Protein 8HJC (pdb70)

Sequence (33 aa):
CLESGTSCIPGAQHNCCSGVCVPIVTIFYGVCYCLESGTSCIPGAQHNCCSGVCVPIVTIFYGVCYCLESGTSCIPGAQHNCCSGVCVPIVTIFYGVCYCLESGTSCIPGAQHNCCSGVCVPIVTIFYGVCYCLESGTSCIPGAQHNCCSGVCVPIVTIFYGVCYCLESGTSCIPGAQHNCCSGVCVPIVTIFYGVCYCLESGTSCIPGAQHNCCSGVCVPIVTIFYGVCYCLESGTSCIPGAQHNCCSGVCVPIVTIFYGVCYCLESGTSCIPGAQHNCCSGVCVPIVTIFYGVCYCLESGTSCIPGAQHNCCSGVCVPIVTIFYGVCYCLESGTSCIPGAQHNCCSGVCVPIVTIFYGVCYCLESGTSCIPGAQHNCCSGVCVPIVTIFYGVCYCLESGTSCIPGAQHNCCSGVCVPIVTIFYGVCYCLESGTSCIPGAQHNCCSGVCVPIVTIFYGVCYCLESGTSCIPGAQHNCCSGVCVPIVTIFYGVCYCLESGTSCIPGAQHNCCSGVCVPIVTIFYGVCYCLESGTSCIPGAQHNCCSGVCVPIVTIFYGVCYCLESGTSCIPGAQHNCCSGVCVPIVTIFYGVCYCLESGTSCIPGAQHNCCSGVCVPIVTIFYGVCYCLESGTSCIPGAQHNCCSGVCVPIVTIFYGVCY

Nearest PDB structures (foldseek):
  8hjc-assembly1_A  TM=1.013E+00  e=1.400E-05  Achyranthes bidentata
  8hjd-assembly1_A  TM=9.998E-01  e=2.972E-05  Achyranthes bidentata
  4aor-assembly3_F  TM=7.503E-01  e=2.846E-01  Spinacia oleracea
  1ie6-assembly1_A  TM=6.616E-01  e=3.831E+00  unclassified
  1ryv-assembly1_A  TM=4.446E-01  e=3.341E+00  unclassified

Solvent-accessible surface area: 2283 Å² total; per-residue (Å²): 109,43,99,86,54,44,42,5,74,22,83,53,167,71,84,8,75,63,31,74,18,49,66,107,104,66,120,143,104,0,43,2,174

Structure (mmCIF, N/CA/C/O backbone):
data_8HJC
#
_entry.id   8HJC
#
loop_
_atom_site.group_PDB
_atom_site.id
_atom_site.type_symbol
_atom_site.label_atom_id
_atom_site.label_alt_id
_atom_site.label_comp_id
_atom_site.label_asym_id
_atom_site.label_entity_id
_atom_site.label_seq_id
_atom_site.pdbx_PDB_ins_code
_atom_site.Cartn_x
_atom_site.Cartn_y
_atom_site.Cartn_z
_atom_site.occupancy
_atom_site.B_iso_or_equiv
_atom_site.auth_seq_id
_atom_site.auth_comp_id
_atom_site.auth_asym_id
_atom_site.auth_atom_id
_atom_site.pdbx_PDB_model_num
ATOM 1 N N . CYS A 1 1 ? -11.395 -7.005 2.644 1.00 0.00 1 CYS A N 1
ATOM 2 C CA . CYS A 1 1 ? -10.532 -5.918 2.210 1.00 0.00 1 CYS A CA 1
ATOM 3 C C . CYS A 1 1 ? -9.410 -5.748 3.200 1.00 0.00 1 CYS A C 1
ATOM 4 O O . CYS A 1 1 ? -9.559 -6.105 4.374 1.00 0.00 1 CYS A O 1
ATOM 13 N N . LEU A 1 2 ? -8.290 -5.235 2.7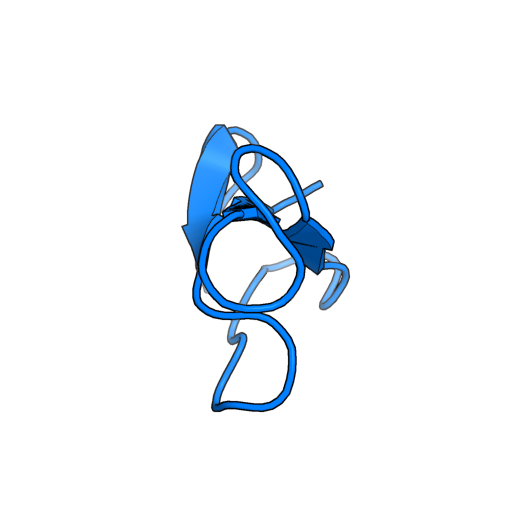44 1.00 0.00 2 LEU A N 1
ATOM 14 C CA . LEU A 1 2 ? -7.173 -4.977 3.621 1.00 0.00 2 LEU A CA 1
ATOM 15 C C . LEU A 1 2 ? -7.437 -3.694 4.378 1.00 0.00 2 LEU A C 1
ATOM 16 O O . LEU A 1 2 ? -7.740 -2.659 3.778 1.00 0.00 2 LEU A O 1
ATOM 32 N N . GLU A 1 3 ? -7.352 -3.769 5.661 1.00 0.00 3 GLU A N 1
ATOM 33 C CA . GLU A 1 3 ? -7.629 -2.652 6.522 1.00 0.00 3 GLU A CA 1
ATOM 34 C C . GLU A 1 3 ? -6.428 -1.732 6.688 1.00 0.00 3 GLU A C 1
ATOM 35 O O . GLU A 1 3 ? -5.324 -2.039 6.223 1.00 0.00 3 GLU A O 1
ATOM 47 N N . SER A 1 4 ? -6.668 -0.597 7.298 1.00 0.00 4 SER A N 1
ATOM 48 C CA . SER A 1 4 ? -5.666 0.403 7.560 1.00 0.00 4 SER A CA 1
ATOM 49 C C . SER A 1 4 ? -4.432 -0.182 8.264 1.00 0.00 4 SER A C 1
ATOM 50 O O . SER A 1 4 ? -4.535 -0.790 9.344 1.00 0.00 4 SER A O 1
ATOM 58 N N . GLY A 1 5 ? -3.289 -0.044 7.633 1.00 0.00 5 GLY A N 1
ATOM 59 C CA . GLY A 1 5 ? -2.070 -0.553 8.202 1.00 0.00 5 GLY A CA 1
ATOM 60 C C . GLY A 1 5 ? -1.688 -1.902 7.639 1.00 0.00 5 GLY A C 1
ATOM 61 O O . GLY A 1 5 ? -0.575 -2.366 7.849 1.00 0.00 5 GLY A O 1
ATOM 65 N N . THR A 1 6 ? -2.602 -2.540 6.935 1.00 0.00 6 THR A N 1
ATOM 66 C CA . THR A 1 6 ? -2.307 -3.805 6.316 1.00 0.00 6 THR A CA 1
ATOM 67 C C . THR A 1 6 ? -1.553 -3.521 5.042 1.00 0.00 6 THR A C 1
ATOM 68 O O . THR A 1 6 ? -1.783 -2.506 4.398 1.00 0.00 6 THR A O 1
ATOM 79 N N . SER A 1 7 ? -0.687 -4.384 4.700 1.00 0.00 7 SER A N 1
ATOM 80 C CA . SER A 1 7 ? 0.228 -4.156 3.640 1.00 0.00 7 SER A CA 1
ATOM 81 C C . SER A 1 7 ? -0.381 -4.489 2.288 1.00 0.00 7 SER A C 1
ATOM 82 O O . SER A 1 7 ? -1.115 -5.470 2.134 1.00 0.00 7 SER A O 1
ATOM 90 N N . CYS A 1 8 ? -0.072 -3.668 1.331 1.00 0.00 8 CYS A N 1
ATOM 91 C CA . CYS A 1 8 ? -0.522 -3.815 -0.014 1.00 0.00 8 CYS A CA 1
ATOM 92 C C . CYS A 1 8 ? 0.629 -3.576 -0.949 1.00 0.00 8 CYS A C 1
ATOM 93 O O . CYS A 1 8 ? 1.716 -3.133 -0.531 1.00 0.00 8 CYS A O 1
ATOM 100 N N . ILE A 1 9 ? 0.416 -3.875 -2.183 1.00 0.00 9 ILE A N 1
ATOM 101 C CA . ILE A 1 9 ? 1.401 -3.641 -3.192 1.00 0.00 9 ILE A CA 1
ATOM 102 C C . ILE A 1 9 ? 0.840 -2.583 -4.130 1.00 0.00 9 ILE A C 1
ATOM 103 O O . ILE A 1 9 ? -0.175 -2.827 -4.811 1.00 0.00 9 ILE A O 1
ATOM 119 N N . PRO A 1 10 ? 1.411 -1.373 -4.119 1.00 0.00 10 PRO A N 1
ATOM 120 C CA . PRO A 1 10 ? 0.972 -0.295 -4.990 1.00 0.00 10 PRO A CA 1
ATOM 121 C C . PRO A 1 10 ? 1.169 -0.682 -6.454 1.00 0.00 10 PRO A C 1
ATOM 122 O O . PRO A 1 10 ? 2.208 -1.232 -6.822 1.00 0.00 10 PRO A O 1
ATOM 133 N N . GLY A 1 11 ? 0.158 -0.457 -7.259 1.00 0.00 11 GLY A N 1
ATOM 134 C CA . GLY A 1 11 ? 0.232 -0.815 -8.664 1.00 0.00 11 GLY A CA 1
ATOM 135 C C . GLY A 1 11 ? -0.291 -2.220 -8.941 1.00 0.00 11 GLY A C 1
ATOM 136 O O . GLY A 1 11 ? -0.577 -2.572 -10.084 1.00 0.00 11 GLY A O 1
ATOM 140 N N . ALA A 1 12 ? -0.387 -3.025 -7.911 1.00 0.00 12 ALA A N 1
ATOM 141 C CA . ALA A 1 12 ? -0.903 -4.376 -8.030 1.00 0.00 12 ALA A CA 1
ATOM 142 C C . ALA A 1 12 ? -2.318 -4.396 -7.477 1.00 0.00 12 ALA A C 1
ATOM 143 O O . ALA A 1 12 ? -2.987 -3.362 -7.462 1.00 0.00 12 ALA A O 1
ATOM 150 N N . GLN A 1 13 ? -2.788 -5.536 -7.025 1.00 0.00 13 GLN A N 1
ATOM 151 C CA . GLN A 1 13 ? -4.110 -5.625 -6.493 1.00 0.00 13 GLN A CA 1
ATOM 152 C C . GLN A 1 13 ? -4.135 -5.150 -5.056 1.00 0.00 13 GLN A C 1
ATOM 153 O O . GLN A 1 13 ? -3.841 -5.895 -4.122 1.00 0.00 13 GLN A O 1
ATOM 167 N N . HIS A 1 14 ? -4.425 -3.896 -4.893 1.00 0.00 14 HIS A N 1
ATOM 168 C CA . HIS A 1 14 ? -4.493 -3.293 -3.589 1.00 0.00 14 HIS A CA 1
ATOM 169 C C . HIS A 1 14 ? -5.923 -3.229 -3.107 1.00 0.00 14 HIS A C 1
ATOM 170 O O . HIS A 1 14 ? -6.596 -2.209 -3.207 1.00 0.00 14 HIS A O 1
ATOM 185 N N . ASN A 1 15 ? -6.356 -4.358 -2.579 1.00 0.00 15 ASN A N 1
ATOM 186 C CA . ASN A 1 15 ? -7.740 -4.633 -2.136 1.00 0.00 15 ASN A CA 1
ATOM 187 C C . ASN A 1 15 ? -8.135 -3.915 -0.828 1.00 0.00 15 ASN A C 1
ATOM 188 O O . ASN A 1 15 ? -9.083 -4.321 -0.147 1.00 0.00 15 ASN A O 1
ATOM 199 N N . CYS A 1 16 ? -7.378 -2.889 -0.471 1.00 0.00 16 CYS A N 1
ATOM 200 C CA . CYS A 1 16 ? -7.582 -2.097 0.741 1.00 0.00 16 CYS A CA 1
ATOM 201 C C . CYS A 1 16 ? -9.044 -1.631 0.855 1.00 0.00 16 CYS A C 1
ATOM 202 O O . CYS A 1 16 ? -9.704 -1.388 -0.156 1.00 0.00 16 CYS A O 1
ATOM 209 N N . CYS A 1 17 ? -9.532 -1.522 2.065 1.00 0.00 17 CYS A N 1
ATOM 210 C CA . CYS A 1 17 ? -10.903 -1.097 2.321 1.00 0.00 17 CYS A CA 1
ATOM 211 C C . CYS A 1 17 ? -11.178 0.304 1.756 1.00 0.00 17 CYS A C 1
ATOM 212 O O . CYS A 1 17 ? -12.226 0.546 1.171 1.00 0.00 17 CYS A O 1
ATOM 219 N N . SER A 1 18 ? -10.221 1.206 1.894 1.00 0.00 18 SER A N 1
ATOM 220 C CA . SER A 1 18 ? -10.346 2.537 1.322 1.00 0.00 18 SER A CA 1
ATOM 221 C C . SER A 1 18 ? -9.990 2.483 -0.162 1.00 0.00 18 SER A C 1
ATOM 222 O O . SER A 1 18 ? -10.329 3.372 -0.942 1.00 0.00 18 SER A O 1
ATOM 230 N N . GLY A 1 19 ? -9.278 1.423 -0.520 1.00 0.00 19 GLY A N 1
ATOM 231 C CA . GLY A 1 19 ? -8.773 1.227 -1.857 1.00 0.00 19 GLY A CA 1
ATOM 232 C C . GLY A 1 19 ? -7.438 1.907 -2.033 1.00 0.00 19 GLY A C 1
ATOM 233 O O . GLY A 1 19 ? -6.718 1.657 -3.005 1.00 0.00 19 GLY A O 1
ATOM 237 N N . VAL A 1 20 ? -7.077 2.715 -1.056 1.00 0.00 20 VAL A N 1
ATOM 238 C CA . VAL A 1 20 ? -5.883 3.512 -1.119 1.00 0.00 20 VAL A CA 1
ATOM 239 C C . VAL A 1 20 ? -4.713 2.741 -0.551 1.00 0.00 20 VAL A C 1
ATOM 240 O O . VAL A 1 20 ? -4.757 2.262 0.591 1.00 0.00 20 VAL A O 1
ATOM 253 N N . CYS A 1 21 ? -3.705 2.593 -1.348 1.00 0.00 21 CYS A N 1
ATOM 254 C CA . CYS A 1 21 ? -2.502 1.952 -0.942 1.00 0.00 21 CYS A CA 1
ATOM 255 C C . CYS A 1 21 ? -1.440 3.028 -0.842 1.00 0.00 21 CYS A C 1
ATOM 256 O O . CYS A 1 21 ? -1.228 3.792 -1.794 1.00 0.00 21 CYS A O 1
ATOM 263 N N . VAL A 1 22 ? -0.843 3.153 0.307 1.00 0.00 22 VAL A N 1
ATOM 264 C CA . VAL A 1 22 ? 0.172 4.147 0.538 1.00 0.00 22 VAL A CA 1
ATOM 265 C C . VAL A 1 22 ? 1.539 3.500 0.417 1.00 0.00 22 VAL A C 1
ATOM 266 O O . VAL A 1 22 ? 1.872 2.617 1.207 1.00 0.00 22 VAL A O 1
ATOM 279 N N . PRO A 1 23 ? 2.335 3.895 -0.591 1.00 0.00 23 PRO A N 1
ATOM 280 C CA . PRO A 1 23 ? 3.673 3.356 -0.789 1.00 0.00 23 PRO A CA 1
ATOM 281 C C . PRO A 1 23 ? 4.597 3.745 0.368 1.00 0.00 23 PRO A C 1
ATOM 282 O O . PRO A 1 23 ? 4.820 4.934 0.639 1.00 0.00 23 PRO A O 1
ATOM 293 N N . ILE A 1 24 ? 5.112 2.755 1.050 1.00 0.00 24 ILE A N 1
ATOM 294 C CA . ILE A 1 24 ? 5.938 2.993 2.213 1.00 0.00 24 ILE A CA 1
ATOM 295 C C . ILE A 1 24 ? 7.398 2.825 1.857 1.00 0.00 24 ILE A C 1
ATOM 296 O O . ILE A 1 24 ? 8.170 3.782 1.908 1.00 0.00 24 ILE A O 1
ATOM 312 N N . VAL A 1 25 ? 7.765 1.621 1.457 1.00 0.00 25 VAL A N 1
ATOM 313 C CA . VAL A 1 25 ? 9.142 1.318 1.098 1.00 0.00 25 VAL A CA 1
ATOM 314 C C . VAL A 1 25 ? 9.473 2.051 -0.179 1.00 0.00 25 VAL A C 1
ATOM 315 O O . VAL A 1 25 ? 10.420 2.836 -0.251 1.00 0.00 25 VAL A O 1
ATOM 328 N N . THR A 1 26 ? 8.631 1.832 -1.136 1.00 0.00 26 THR A N 1
ATOM 329 C CA . THR A 1 26 ? 8.705 2.370 -2.460 1.00 0.00 26 THR A CA 1
ATOM 330 C C . THR A 1 26 ? 7.327 2.173 -3.040 1.00 0.00 26 THR A C 1
ATOM 331 O O . THR A 1 26 ? 6.418 1.748 -2.313 1.00 0.00 26 THR A O 1
ATOM 342 N N . ILE A 1 27 ? 7.173 2.399 -4.320 1.00 0.00 27 ILE A N 1
ATOM 343 C CA . ILE A 1 27 ? 5.913 2.139 -5.011 1.00 0.00 27 ILE A CA 1
ATOM 344 C C . ILE A 1 27 ? 5.719 0.630 -5.232 1.00 0.00 27 ILE A C 1
ATOM 345 O O . ILE A 1 27 ? 4.774 0.203 -5.876 1.00 0.00 27 ILE A O 1
ATOM 361 N N . PHE A 1 28 ? 6.623 -0.157 -4.695 1.00 0.00 28 PHE A N 1
ATOM 362 C CA . PHE A 1 28 ? 6.577 -1.586 -4.835 1.00 0.00 28 PHE A CA 1
ATOM 363 C C . PHE A 1 28 ? 5.999 -2.247 -3.590 1.00 0.00 28 PHE A C 1
ATOM 364 O O . PHE A 1 28 ? 5.623 -3.412 -3.635 1.00 0.00 28 PHE A O 1
ATOM 381 N N . TYR A 1 29 ? 5.926 -1.508 -2.482 1.00 0.00 29 TYR A N 1
ATOM 382 C CA . TYR A 1 29 ? 5.427 -2.074 -1.229 1.00 0.00 29 TYR A CA 1
ATOM 383 C C . TYR A 1 29 ? 4.859 -0.954 -0.357 1.00 0.00 29 TYR A C 1
ATOM 384 O O . TYR A 1 29 ? 5.535 0.068 -0.121 1.00 0.00 29 TYR A O 1
ATOM 402 N N . GLY A 1 30 ? 3.653 -1.135 0.132 1.00 0.00 30 GLY A N 1
ATOM 403 C CA . GLY A 1 30 ? 3.044 -0.131 0.952 1.00 0.00 30 GLY A CA 1
ATOM 404 C C . GLY A 1 30 ? 2.024 -0.697 1.909 1.00 0.00 30 GLY A C 1
ATOM 405 O O . GLY A 1 30 ? 1.985 -1.921 2.135 1.00 0.00 30 GLY A O 1
ATOM 409 N N . VAL A 1 31 ? 1.212 0.174 2.475 1.00 0.00 31 VAL A N 1
ATOM 410 C CA . VAL A 1 31 ? 0.160 -0.214 3.398 1.00 0.00 31 VAL A CA 1
ATOM 411 C C . VAL A 1 31 ? -1.127 0.532 3.070 1.00 0.00 31 VAL A C 1
ATOM 412 O O . VAL A 1 31 ? -1.097 1.632 2.524 1.00 0.00 31 VAL A O 1
ATOM 425 N N . CYS A 1 32 ? -2.221 -0.086 3.377 1.00 0.00 32 CYS A N 1
ATOM 426 C CA . CYS A 1 32 ? -3.540 0.450 3.154 1.00 0.00 32 CYS A CA 1
ATOM 427 C C . CYS A 1 32 ? -3.822 1.586 4.083 1.00 0.00 32 CYS A C 1
ATOM 428 O O . CYS A 1 32 ? -3.477 1.539 5.278 1.00 0.00 32 CYS A O 1
ATOM 435 N N . TYR A 1 33 ? -4.418 2.599 3.536 1.00 0.00 33 TYR A N 1
ATOM 436 C CA . TYR A 1 33 ? -4.750 3.782 4.255 1.00 0.00 33 TYR A CA 1
ATOM 437 C C . TYR A 1 33 ? -6.062 3.575 4.975 1.00 0.00 33 TYR A C 1
ATOM 438 O O . TYR A 1 33 ? -7.096 3.433 4.299 1.00 0.00 33 TYR A O 1
ATOM 457 N N . CYS A 1 1 ? -11.445 -6.925 2.492 1.00 0.00 1 CYS A N 2
ATOM 458 C CA . CYS A 1 1 ? -10.586 -5.843 2.073 1.00 0.00 1 CYS A CA 2
ATOM 459 C C . CYS A 1 1 ? -9.495 -5.652 3.095 1.00 0.00 1 CYS A C 2
ATOM 460 O O . CYS A 1 1 ? -9.706 -5.908 4.286 1.00 0.00 1 CYS A O 2
ATOM 469 N N . LEU A 1 2 ? -8.332 -5.234 2.645 1.00 0.00 2 LEU A N 2
ATOM 470 C CA . LEU A 1 2 ? -7.216 -5.001 3.533 1.00 0.00 2 LEU A CA 2
ATOM 471 C C . LEU A 1 2 ? -7.468 -3.736 4.320 1.00 0.00 2 LEU A C 2
ATOM 472 O O . LEU A 1 2 ? -7.693 -2.666 3.747 1.00 0.00 2 LEU A O 2
ATOM 488 N N . GLU A 1 3 ? -7.463 -3.862 5.602 1.00 0.00 3 GLU A N 2
ATOM 489 C CA . GLU A 1 3 ? -7.726 -2.765 6.481 1.00 0.00 3 GLU A CA 2
ATOM 490 C C . GLU A 1 3 ? -6.560 -1.787 6.558 1.00 0.00 3 GLU A C 2
ATOM 491 O O . GLU A 1 3 ? -5.484 -2.013 5.990 1.00 0.00 3 GLU A O 2
ATOM 503 N N . SER A 1 4 ? -6.817 -0.679 7.182 1.00 0.00 4 SER A N 2
ATOM 504 C CA . SER A 1 4 ? -5.854 0.363 7.386 1.00 0.00 4 SER A CA 2
ATOM 505 C C . SER A 1 4 ? -4.610 -0.173 8.122 1.00 0.00 4 SER A C 2
ATOM 506 O O . SER A 1 4 ? -4.721 -0.702 9.232 1.00 0.00 4 SER A O 2
ATOM 514 N N . GLY A 1 5 ? -3.456 -0.070 7.493 1.00 0.00 5 GLY A N 2
ATOM 515 C CA . GLY A 1 5 ? -2.243 -0.537 8.117 1.00 0.00 5 GLY A CA 2
ATOM 516 C C . GLY A 1 5 ? -1.804 -1.881 7.593 1.00 0.00 5 GLY A C 2
ATOM 517 O O . GLY A 1 5 ? -0.670 -2.304 7.825 1.00 0.00 5 GLY A O 2
ATOM 521 N N . THR A 1 6 ? -2.687 -2.566 6.895 1.00 0.00 6 THR A N 2
ATOM 522 C CA . THR A 1 6 ? -2.347 -3.837 6.317 1.00 0.00 6 THR A CA 2
ATOM 523 C C . THR A 1 6 ? -1.524 -3.571 5.074 1.00 0.00 6 THR A C 2
ATOM 524 O O . THR A 1 6 ? -1.725 -2.570 4.409 1.00 0.00 6 THR A O 2
ATOM 535 N N . SER A 1 7 ? -0.623 -4.432 4.784 1.00 0.00 7 SER A N 2
ATOM 536 C CA . SER A 1 7 ? 0.300 -4.206 3.712 1.00 0.00 7 SER A CA 2
ATOM 537 C C . SER A 1 7 ? -0.355 -4.459 2.360 1.00 0.00 7 SER A C 2
ATOM 538 O O . SER A 1 7 ? -1.205 -5.344 2.221 1.00 0.00 7 SER A O 2
ATOM 546 N N . CYS A 1 8 ? 0.023 -3.671 1.399 1.00 0.00 8 CYS A N 2
ATOM 547 C CA . CYS A 1 8 ? -0.451 -3.788 0.058 1.00 0.00 8 CYS A CA 2
ATOM 548 C C . CYS A 1 8 ? 0.686 -3.558 -0.888 1.00 0.00 8 CYS A C 2
ATOM 549 O O . CYS A 1 8 ? 1.777 -3.114 -0.488 1.00 0.00 8 CYS A O 2
ATOM 556 N N . ILE A 1 9 ? 0.456 -3.862 -2.115 1.00 0.00 9 ILE A N 2
ATOM 557 C CA . ILE A 1 9 ? 1.437 -3.655 -3.129 1.00 0.00 9 ILE A CA 2
ATOM 558 C C . ILE A 1 9 ? 0.880 -2.643 -4.113 1.00 0.00 9 ILE A C 2
ATOM 559 O O . ILE A 1 9 ? -0.147 -2.907 -4.763 1.00 0.00 9 ILE A O 2
ATOM 575 N N . PRO A 1 10 ? 1.475 -1.447 -4.178 1.00 0.00 10 PRO A N 2
ATOM 576 C CA . PRO A 1 10 ? 1.060 -0.421 -5.121 1.00 0.00 10 PRO A CA 2
ATOM 577 C C . PRO A 1 10 ? 1.254 -0.930 -6.553 1.00 0.00 10 PRO A C 2
ATOM 578 O O . PRO A 1 10 ? 2.263 -1.561 -6.865 1.00 0.00 10 PRO A O 2
ATOM 589 N N . GLY A 1 11 ? 0.271 -0.721 -7.388 1.00 0.00 11 GLY A N 2
ATOM 590 C CA . GLY A 1 11 ? 0.336 -1.213 -8.746 1.00 0.00 11 GLY A CA 2
ATOM 591 C C . GLY A 1 11 ? -0.398 -2.531 -8.909 1.00 0.00 11 GLY A C 2
ATOM 592 O O . GLY A 1 11 ? -0.967 -2.812 -9.966 1.00 0.00 11 GLY A O 2
ATOM 596 N N . ALA A 1 12 ? -0.410 -3.325 -7.864 1.00 0.00 12 ALA A N 2
ATOM 597 C CA . ALA A 1 12 ? -1.084 -4.610 -7.879 1.00 0.00 12 ALA A CA 2
ATOM 598 C C . ALA A 1 12 ? -2.499 -4.431 -7.350 1.00 0.00 12 ALA A C 2
ATOM 599 O O . ALA A 1 12 ? -2.948 -3.286 -7.167 1.00 0.00 12 ALA A O 2
ATOM 606 N N . GLN A 1 13 ? -3.209 -5.526 -7.117 1.00 0.00 13 GLN A N 2
ATOM 607 C CA . GLN A 1 13 ? -4.546 -5.468 -6.590 1.00 0.00 13 GLN A CA 2
ATOM 608 C C . GLN A 1 13 ? -4.550 -5.071 -5.131 1.00 0.00 13 GLN A C 2
ATOM 609 O O . GLN A 1 13 ? -4.494 -5.913 -4.230 1.00 0.00 13 GLN A O 2
ATOM 623 N N . HIS A 1 14 ? -4.577 -3.793 -4.897 1.00 0.00 14 HIS A N 2
ATOM 624 C CA . HIS A 1 14 ? -4.618 -3.276 -3.561 1.00 0.00 14 HIS A CA 2
ATOM 625 C C . HIS A 1 14 ? -6.042 -3.170 -3.078 1.00 0.00 14 HIS A C 2
ATOM 626 O O . HIS A 1 14 ? -6.662 -2.109 -3.093 1.00 0.00 14 HIS A O 2
ATOM 641 N N . ASN A 1 15 ? -6.537 -4.316 -2.657 1.00 0.00 15 ASN A N 2
ATOM 642 C CA . ASN A 1 15 ? -7.916 -4.569 -2.196 1.00 0.00 15 ASN A CA 2
ATOM 643 C C . ASN A 1 15 ? -8.258 -3.881 -0.868 1.00 0.00 15 ASN A C 2
ATOM 644 O O . ASN A 1 15 ? -9.185 -4.289 -0.178 1.00 0.00 15 ASN A O 2
ATOM 655 N N . CYS A 1 16 ? -7.477 -2.890 -0.505 1.00 0.00 16 CYS A N 2
ATOM 656 C CA . CYS A 1 16 ? -7.634 -2.131 0.723 1.00 0.00 16 CYS A CA 2
ATOM 657 C C . CYS A 1 16 ? -9.079 -1.626 0.867 1.00 0.00 16 CYS A C 2
ATOM 658 O O . CYS A 1 16 ? -9.742 -1.333 -0.131 1.00 0.00 16 CYS A O 2
ATOM 665 N N . CYS A 1 17 ? -9.554 -1.551 2.087 1.00 0.00 17 CYS A N 2
ATOM 666 C CA . CYS A 1 17 ? -10.903 -1.078 2.382 1.00 0.00 17 CYS A CA 2
ATOM 667 C C . CYS A 1 17 ? -11.102 0.360 1.909 1.00 0.00 17 CYS A C 2
ATOM 668 O O . CYS A 1 17 ? -12.144 0.702 1.359 1.00 0.00 17 CYS A O 2
ATOM 675 N N . SER A 1 18 ? -10.092 1.193 2.086 1.00 0.00 18 SER A N 2
ATOM 676 C CA . SER A 1 18 ? -10.142 2.548 1.586 1.00 0.00 18 SER A CA 2
ATOM 677 C C . SER A 1 18 ? -9.913 2.521 0.080 1.00 0.00 18 SER A C 2
ATOM 678 O O . SER A 1 18 ? -10.406 3.367 -0.674 1.00 0.00 18 SER A O 2
ATOM 686 N N . GLY A 1 19 ? -9.186 1.502 -0.338 1.00 0.00 19 GLY A N 2
ATOM 687 C CA . GLY A 1 19 ? -8.804 1.314 -1.714 1.00 0.00 19 GLY A CA 2
ATOM 688 C C . GLY A 1 19 ? -7.497 1.986 -1.995 1.00 0.00 19 GLY A C 2
ATOM 689 O O . GLY A 1 19 ? -6.889 1.778 -3.040 1.00 0.00 19 GLY A O 2
ATOM 693 N N . VAL A 1 20 ? -7.041 2.744 -1.030 1.00 0.00 20 VAL A N 2
ATOM 694 C CA . VAL A 1 20 ? -5.846 3.520 -1.152 1.00 0.00 20 VAL A CA 2
ATOM 695 C C . VAL A 1 20 ? -4.681 2.747 -0.572 1.00 0.00 20 VAL A C 2
ATOM 696 O O . VAL A 1 20 ? -4.737 2.269 0.570 1.00 0.00 20 VAL A O 2
ATOM 709 N N . CYS A 1 21 ? -3.667 2.601 -1.348 1.00 0.00 21 CYS A N 2
ATOM 710 C CA . CYS A 1 21 ? -2.477 1.950 -0.918 1.00 0.00 21 CYS A CA 2
ATOM 711 C C . CYS A 1 21 ? -1.408 3.016 -0.794 1.00 0.00 21 CYS A C 2
ATOM 712 O O . CYS A 1 21 ? -1.172 3.781 -1.738 1.00 0.00 21 CYS A O 2
ATOM 719 N N . VAL A 1 22 ? -0.832 3.133 0.362 1.00 0.00 22 VAL A N 2
ATOM 720 C CA . VAL A 1 22 ? 0.166 4.133 0.612 1.00 0.00 22 VAL A CA 2
ATOM 721 C C . VAL A 1 22 ? 1.539 3.499 0.485 1.00 0.00 22 VAL A C 2
ATOM 722 O O . VAL A 1 22 ? 1.890 2.621 1.278 1.00 0.00 22 VAL A O 2
ATOM 735 N N . PRO A 1 23 ? 2.317 3.884 -0.538 1.00 0.00 23 PRO A N 2
ATOM 736 C CA . PRO A 1 23 ? 3.649 3.343 -0.742 1.00 0.00 23 PRO A CA 2
ATOM 737 C C . PRO A 1 23 ? 4.587 3.767 0.394 1.00 0.00 23 PRO A C 2
ATOM 738 O O . PRO A 1 23 ? 4.827 4.962 0.611 1.00 0.00 23 PRO A O 2
ATOM 749 N N . ILE A 1 24 ? 5.110 2.799 1.108 1.00 0.00 24 ILE A N 2
ATOM 750 C CA . ILE A 1 24 ? 5.919 3.071 2.284 1.00 0.00 24 ILE A CA 2
ATOM 751 C C . ILE A 1 24 ? 7.392 2.972 1.950 1.00 0.00 24 ILE A C 2
ATOM 752 O O . ILE A 1 24 ? 8.151 3.905 2.177 1.00 0.00 24 ILE A O 2
ATOM 768 N N . VAL A 1 25 ? 7.790 1.850 1.397 1.00 0.00 25 VAL A N 2
ATOM 769 C CA . VAL A 1 25 ? 9.185 1.650 1.053 1.00 0.00 25 VAL A CA 2
ATOM 770 C C . VAL A 1 25 ? 9.457 2.369 -0.243 1.00 0.00 25 VAL A C 2
ATOM 771 O O . VAL A 1 25 ? 10.334 3.232 -0.340 1.00 0.00 25 VAL A O 2
ATOM 784 N N . THR A 1 26 ? 8.641 2.060 -1.184 1.00 0.00 26 THR A N 2
ATOM 785 C CA . THR A 1 26 ? 8.702 2.540 -2.526 1.00 0.00 26 THR A CA 2
ATOM 786 C C . THR A 1 26 ? 7.323 2.341 -3.069 1.00 0.00 26 THR A C 2
ATOM 787 O O . THR A 1 26 ? 6.421 1.952 -2.312 1.00 0.00 26 THR A O 2
ATOM 798 N N . ILE A 1 27 ? 7.156 2.502 -4.352 1.00 0.00 27 ILE A N 2
ATOM 799 C CA . ILE A 1 27 ? 5.905 2.167 -5.003 1.00 0.00 27 ILE A CA 2
ATOM 800 C C . ILE A 1 27 ? 5.818 0.649 -5.210 1.00 0.00 27 ILE A C 2
ATOM 801 O O . ILE A 1 27 ? 4.934 0.160 -5.879 1.00 0.00 27 ILE A O 2
ATOM 817 N N . PHE A 1 28 ? 6.751 -0.085 -4.631 1.00 0.00 28 PHE A N 2
ATOM 818 C CA . PHE A 1 28 ? 6.785 -1.516 -4.768 1.00 0.00 28 PHE A CA 2
ATOM 819 C C . PHE A 1 28 ? 6.267 -2.197 -3.502 1.00 0.00 28 PHE A C 2
ATOM 820 O O . PHE A 1 28 ? 5.978 -3.392 -3.509 1.00 0.00 28 PHE A O 2
ATOM 837 N N . TYR A 1 29 ? 6.139 -1.436 -2.416 1.00 0.00 29 TYR A N 2
ATOM 838 C CA . TYR A 1 29 ? 5.654 -1.994 -1.159 1.00 0.00 29 TYR A CA 2
ATOM 839 C C . TYR A 1 29 ? 4.996 -0.888 -0.332 1.00 0.00 29 TYR A C 2
ATOM 840 O O . TYR A 1 29 ? 5.601 0.184 -0.109 1.00 0.00 29 TYR A O 2
ATOM 858 N N . GLY A 1 30 ? 3.793 -1.133 0.142 1.00 0.00 30 GLY A N 2
ATOM 859 C CA . GLY A 1 30 ? 3.095 -0.136 0.906 1.00 0.00 30 GLY A CA 2
ATOM 860 C C . GLY A 1 30 ? 2.132 -0.727 1.911 1.00 0.00 30 GLY A C 2
ATOM 861 O O . GLY A 1 30 ? 2.125 -1.952 2.141 1.00 0.00 30 GLY A O 2
ATOM 865 N N . VAL A 1 31 ? 1.343 0.131 2.523 1.00 0.00 31 VAL A N 2
ATOM 866 C CA . VAL A 1 31 ? 0.309 -0.277 3.452 1.00 0.00 31 VAL A CA 2
ATOM 867 C C . VAL A 1 31 ? -0.967 0.464 3.111 1.00 0.00 31 VAL A C 2
ATOM 868 O O . VAL A 1 31 ? -0.929 1.587 2.602 1.00 0.00 31 VAL A O 2
ATOM 881 N N . CYS A 1 32 ? -2.061 -0.170 3.341 1.00 0.00 32 CYS A N 2
ATOM 882 C CA . CYS A 1 32 ? -3.350 0.374 3.058 1.00 0.00 32 CYS A CA 2
ATOM 883 C C . CYS A 1 32 ? -3.666 1.539 3.964 1.00 0.00 32 CYS A C 2
ATOM 884 O O . CYS A 1 32 ? -3.328 1.528 5.172 1.00 0.00 32 CYS A O 2
ATOM 891 N N . TYR A 1 33 ? -4.269 2.544 3.382 1.00 0.00 33 TYR A N 2
ATOM 892 C CA . TYR A 1 33 ? -4.693 3.708 4.092 1.00 0.00 33 TYR A CA 2
ATOM 893 C C . TYR A 1 33 ? -5.807 3.345 5.050 1.00 0.00 33 TYR A C 2
ATOM 894 O O . TYR A 1 33 ? -5.641 3.550 6.251 1.00 0.00 33 TYR A O 2
ATOM 913 N N . CYS A 1 1 ? -11.456 -7.033 2.662 1.00 0.00 1 CYS A N 3
ATOM 914 C CA . CYS A 1 1 ? -10.618 -5.947 2.191 1.00 0.00 1 CYS A CA 3
ATOM 915 C C . CYS A 1 1 ? -9.483 -5.752 3.163 1.00 0.00 1 CYS A C 3
ATOM 916 O O . CYS A 1 1 ? -9.640 -6.028 4.356 1.00 0.00 1 CYS A O 3
ATOM 925 N N . LEU A 1 2 ? -8.339 -5.313 2.675 1.00 0.00 2 LEU A N 3
ATOM 926 C CA . LEU A 1 2 ? -7.199 -5.072 3.540 1.00 0.00 2 LEU A CA 3
ATOM 927 C C . LEU A 1 2 ? -7.452 -3.804 4.314 1.00 0.00 2 LEU A C 3
ATOM 928 O O . LEU A 1 2 ? -7.750 -2.766 3.736 1.00 0.00 2 LEU A O 3
ATOM 944 N N . GLU A 1 3 ? -7.361 -3.897 5.586 1.00 0.00 3 GLU A N 3
ATOM 945 C CA . GLU A 1 3 ? -7.644 -2.806 6.461 1.00 0.00 3 GLU A CA 3
ATOM 946 C C . GLU A 1 3 ? -6.476 -1.820 6.540 1.00 0.00 3 GLU A C 3
ATOM 947 O O . GLU A 1 3 ? -5.374 -2.096 6.049 1.00 0.00 3 GLU A O 3
ATOM 959 N N . SER A 1 4 ? -6.737 -0.677 7.120 1.00 0.00 4 SER A N 3
ATOM 960 C CA . SER A 1 4 ? -5.762 0.371 7.285 1.00 0.00 4 SER A CA 3
ATOM 961 C C . SER A 1 4 ? -4.554 -0.129 8.067 1.00 0.00 4 SER A C 3
ATOM 962 O O . SER A 1 4 ? -4.693 -0.585 9.214 1.00 0.00 4 SER A O 3
ATOM 970 N N . GLY A 1 5 ? -3.393 -0.066 7.458 1.00 0.00 5 GLY A N 3
ATOM 971 C CA . GLY A 1 5 ? -2.200 -0.523 8.116 1.00 0.00 5 GLY A CA 3
ATOM 972 C C . GLY A 1 5 ? -1.734 -1.866 7.602 1.00 0.00 5 GLY A C 3
ATOM 973 O O . GLY A 1 5 ? -0.615 -2.283 7.886 1.00 0.00 5 GLY A O 3
ATOM 977 N N . THR A 1 6 ? -2.581 -2.561 6.877 1.00 0.00 6 THR A N 3
ATOM 978 C CA . THR A 1 6 ? -2.196 -3.823 6.284 1.00 0.00 6 THR A CA 3
ATOM 979 C C . THR A 1 6 ? -1.378 -3.512 5.051 1.00 0.00 6 THR A C 3
ATOM 980 O O . THR A 1 6 ? -1.545 -2.448 4.462 1.00 0.00 6 THR A O 3
ATOM 991 N N . SER A 1 7 ? -0.513 -4.388 4.675 1.00 0.00 7 SER A N 3
ATOM 992 C CA . SER A 1 7 ? 0.385 -4.107 3.601 1.00 0.00 7 SER A CA 3
ATOM 993 C C . SER A 1 7 ? -0.279 -4.382 2.256 1.00 0.00 7 SER A C 3
ATOM 994 O O . SER A 1 7 ? -1.188 -5.215 2.149 1.00 0.00 7 SER A O 3
ATOM 1002 N N . CYS A 1 8 ? 0.150 -3.663 1.268 1.00 0.00 8 CYS A N 3
ATOM 1003 C CA . CYS A 1 8 ? -0.326 -3.797 -0.071 1.00 0.00 8 CYS A CA 3
ATOM 1004 C C . CYS A 1 8 ? 0.793 -3.435 -1.010 1.00 0.00 8 CYS A C 3
ATOM 1005 O O . CYS A 1 8 ? 1.886 -3.030 -0.567 1.00 0.00 8 CYS A O 3
ATOM 1012 N N . ILE A 1 9 ? 0.554 -3.579 -2.272 1.00 0.00 9 ILE A N 3
ATOM 1013 C CA . ILE A 1 9 ? 1.526 -3.254 -3.270 1.00 0.00 9 ILE A CA 3
ATOM 1014 C C . ILE A 1 9 ? 0.918 -2.204 -4.204 1.00 0.00 9 ILE A C 3
ATOM 1015 O O . ILE A 1 9 ? -0.078 -2.481 -4.898 1.00 0.00 9 ILE A O 3
ATOM 1031 N N . PRO A 1 10 ? 1.438 -0.974 -4.176 1.00 0.00 10 PRO A N 3
ATOM 1032 C CA . PRO A 1 10 ? 0.980 0.101 -5.061 1.00 0.00 10 PRO A CA 3
ATOM 1033 C C . PRO A 1 10 ? 1.188 -0.267 -6.540 1.00 0.00 10 PRO A C 3
ATOM 1034 O O . PRO A 1 10 ? 2.313 -0.418 -7.006 1.00 0.00 10 PRO A O 3
ATOM 1045 N N . GLY A 1 11 ? 0.103 -0.423 -7.263 1.00 0.00 11 GLY A N 3
ATOM 1046 C CA . GLY A 1 11 ? 0.190 -0.810 -8.648 1.00 0.00 11 GLY A CA 3
ATOM 1047 C C . GLY A 1 11 ? -0.354 -2.200 -8.876 1.00 0.00 11 GLY A C 3
ATOM 1048 O O . GLY A 1 11 ? -0.645 -2.588 -10.015 1.00 0.00 11 GLY A O 3
ATOM 1052 N N . ALA A 1 12 ? -0.475 -2.957 -7.807 1.00 0.00 12 ALA A N 3
ATOM 1053 C CA . ALA A 1 12 ? -1.031 -4.293 -7.867 1.00 0.00 12 ALA A CA 3
ATOM 1054 C C . ALA A 1 12 ? -2.442 -4.267 -7.302 1.00 0.00 12 ALA A C 3
ATOM 1055 O O . ALA A 1 12 ? -2.978 -3.182 -7.039 1.00 0.00 12 ALA A O 3
ATOM 1062 N N . GLN A 1 13 ? -3.065 -5.430 -7.149 1.00 0.00 13 GLN A N 3
ATOM 1063 C CA . GLN A 1 13 ? -4.400 -5.524 -6.597 1.00 0.00 13 GLN A CA 3
ATOM 1064 C C . GLN A 1 13 ? -4.420 -5.152 -5.120 1.00 0.00 13 GLN A C 3
ATOM 1065 O O . GLN A 1 13 ? -4.247 -6.009 -4.232 1.00 0.00 13 GLN A O 3
ATOM 1079 N N . HIS A 1 14 ? -4.592 -3.891 -4.862 1.00 0.00 14 HIS A N 3
ATOM 1080 C CA . HIS A 1 14 ? -4.639 -3.380 -3.522 1.00 0.00 14 HIS A CA 3
ATOM 1081 C C . HIS A 1 14 ? -6.066 -3.292 -3.033 1.00 0.00 14 HIS A C 3
ATOM 1082 O O . HIS A 1 14 ? -6.698 -2.243 -3.046 1.00 0.00 14 HIS A O 3
ATOM 1097 N N . ASN A 1 15 ? -6.544 -4.435 -2.597 1.00 0.00 15 ASN A N 3
ATOM 1098 C CA . ASN A 1 15 ? -7.925 -4.692 -2.149 1.00 0.00 15 ASN A CA 3
ATOM 1099 C C . ASN A 1 15 ? -8.289 -3.996 -0.826 1.00 0.00 15 ASN A C 3
ATOM 1100 O O . ASN A 1 15 ? -9.224 -4.406 -0.144 1.00 0.00 15 ASN A O 3
ATOM 1111 N N . CYS A 1 16 ? -7.516 -2.993 -0.456 1.00 0.00 16 CYS A N 3
ATOM 1112 C CA . CYS A 1 16 ? -7.684 -2.233 0.774 1.00 0.00 16 CYS A CA 3
ATOM 1113 C C . CYS A 1 16 ? -9.132 -1.721 0.920 1.00 0.00 16 CYS A C 3
ATOM 1114 O O . CYS A 1 16 ? -9.796 -1.408 -0.074 1.00 0.00 16 CYS A O 3
ATOM 1121 N N . CYS A 1 17 ? -9.607 -1.642 2.149 1.00 0.00 17 CYS A N 3
ATOM 1122 C CA . CYS A 1 17 ? -10.961 -1.183 2.445 1.00 0.00 17 CYS A CA 3
ATOM 1123 C C . CYS A 1 17 ? -11.189 0.248 1.951 1.00 0.00 17 CYS A C 3
ATOM 1124 O O . CYS A 1 17 ? -12.253 0.560 1.425 1.00 0.00 17 CYS A O 3
ATOM 1131 N N . SER A 1 18 ? -10.192 1.102 2.090 1.00 0.00 18 SER A N 3
ATOM 1132 C CA . SER A 1 18 ? -10.284 2.440 1.556 1.00 0.00 18 SER A CA 3
ATOM 1133 C C . SER A 1 18 ? -10.030 2.391 0.052 1.00 0.00 18 SER A C 3
ATOM 1134 O O . SER A 1 18 ? -10.585 3.166 -0.729 1.00 0.00 18 SER A O 3
ATOM 1142 N N . GLY A 1 19 ? -9.183 1.456 -0.327 1.00 0.00 19 GLY A N 3
ATOM 1143 C CA . GLY A 1 19 ? -8.813 1.249 -1.705 1.00 0.00 19 GLY A CA 3
ATOM 1144 C C . GLY A 1 19 ? -7.524 1.944 -2.030 1.00 0.00 19 GLY A C 3
ATOM 1145 O O . GLY A 1 19 ? -6.959 1.759 -3.096 1.00 0.00 19 GLY A O 3
ATOM 1149 N N . VAL A 1 20 ? -7.032 2.703 -1.087 1.00 0.00 20 VAL A N 3
ATOM 1150 C CA . VAL A 1 20 ? -5.830 3.473 -1.291 1.00 0.00 20 VAL A CA 3
ATOM 1151 C C . VAL A 1 20 ? -4.651 2.734 -0.685 1.00 0.00 20 VAL A C 3
ATOM 1152 O O . VAL A 1 20 ? -4.704 2.297 0.469 1.00 0.00 20 VAL A O 3
ATOM 1165 N N . CYS A 1 21 ? -3.630 2.559 -1.461 1.00 0.00 21 CYS A N 3
ATOM 1166 C CA . CYS A 1 21 ? -2.437 1.921 -1.005 1.00 0.00 21 CYS A CA 3
ATOM 1167 C C . CYS A 1 21 ? -1.335 2.960 -0.948 1.00 0.00 21 CYS A C 3
ATOM 1168 O O . CYS A 1 21 ? -0.947 3.527 -1.982 1.00 0.00 21 CYS A O 3
ATOM 1175 N N . VAL A 1 22 ? -0.874 3.246 0.243 1.00 0.00 22 VAL A N 3
ATOM 1176 C CA . VAL A 1 22 ? 0.131 4.261 0.453 1.00 0.00 22 VAL A CA 3
ATOM 1177 C C . VAL A 1 22 ? 1.509 3.609 0.463 1.00 0.00 22 VAL A C 3
ATOM 1178 O O . VAL A 1 22 ? 1.774 2.745 1.297 1.00 0.00 22 VAL A O 3
ATOM 1191 N N . PRO A 1 23 ? 2.391 3.995 -0.472 1.00 0.00 23 PRO A N 3
ATOM 1192 C CA . PRO A 1 23 ? 3.733 3.425 -0.575 1.00 0.00 23 PRO A CA 3
ATOM 1193 C C . PRO A 1 23 ? 4.591 3.769 0.647 1.00 0.00 23 PRO A C 3
ATOM 1194 O O . PRO A 1 23 ? 4.648 4.926 1.079 1.00 0.00 23 PRO A O 3
ATOM 1205 N N . ILE A 1 24 ? 5.234 2.770 1.207 1.00 0.00 24 ILE A N 3
ATOM 1206 C CA . ILE A 1 24 ? 6.059 2.973 2.379 1.00 0.00 24 ILE A CA 3
ATOM 1207 C C . ILE A 1 24 ? 7.521 2.893 1.996 1.00 0.00 24 ILE A C 3
ATOM 1208 O O . ILE A 1 24 ? 8.278 3.827 2.216 1.00 0.00 24 ILE A O 3
ATOM 1224 N N . VAL A 1 25 ? 7.909 1.788 1.405 1.00 0.00 25 VAL A N 3
ATOM 1225 C CA . VAL A 1 25 ? 9.288 1.622 0.993 1.00 0.00 25 VAL A CA 3
ATOM 1226 C C . VAL A 1 25 ? 9.469 2.277 -0.358 1.00 0.00 25 VAL A C 3
ATOM 1227 O O . VAL A 1 25 ? 10.311 3.166 -0.536 1.00 0.00 25 VAL A O 3
ATOM 1240 N N . THR A 1 26 ? 8.613 1.888 -1.263 1.00 0.00 26 THR A N 3
ATOM 1241 C CA . THR A 1 26 ? 8.607 2.296 -2.642 1.00 0.00 26 THR A CA 3
ATOM 1242 C C . THR A 1 26 ? 7.222 1.970 -3.159 1.00 0.00 26 THR A C 3
ATOM 1243 O O . THR A 1 26 ? 6.337 1.642 -2.367 1.00 0.00 26 THR A O 3
ATOM 1254 N N . ILE A 1 27 ? 7.044 1.993 -4.459 1.00 0.00 27 ILE A N 3
ATOM 1255 C CA . ILE A 1 27 ? 5.810 1.542 -5.080 1.00 0.00 27 ILE A CA 3
ATOM 1256 C C . ILE A 1 27 ? 5.736 0.010 -5.056 1.00 0.00 27 ILE A C 3
ATOM 1257 O O . ILE A 1 27 ? 4.766 -0.580 -5.475 1.00 0.00 27 ILE A O 3
ATOM 1273 N N . PHE A 1 28 ? 6.780 -0.620 -4.552 1.00 0.00 28 PHE A N 3
ATOM 1274 C CA . PHE A 1 28 ? 6.825 -2.056 -4.484 1.00 0.00 28 PHE A CA 3
ATOM 1275 C C . PHE A 1 28 ? 6.347 -2.539 -3.136 1.00 0.00 28 PHE A C 3
ATOM 1276 O O . PHE A 1 28 ? 6.264 -3.740 -2.908 1.00 0.00 28 PHE A O 3
ATOM 1293 N N . TYR A 1 29 ? 6.062 -1.616 -2.222 1.00 0.00 29 TYR A N 3
ATOM 1294 C CA . TYR A 1 29 ? 5.571 -2.003 -0.908 1.00 0.00 29 TYR A CA 3
ATOM 1295 C C . TYR A 1 29 ? 4.902 -0.825 -0.228 1.00 0.00 29 TYR A C 3
ATOM 1296 O O . TYR A 1 29 ? 5.508 0.252 -0.082 1.00 0.00 29 TYR A O 3
ATOM 1314 N N . GLY A 1 30 ? 3.707 -1.036 0.242 1.00 0.00 30 GLY A N 3
ATOM 1315 C CA . GLY A 1 30 ? 2.996 -0.004 0.916 1.00 0.00 30 GLY A CA 3
ATOM 1316 C C . GLY A 1 30 ? 2.028 -0.563 1.911 1.00 0.00 30 GLY A C 3
ATOM 1317 O O . GLY A 1 30 ? 2.031 -1.781 2.170 1.00 0.00 30 GLY A O 3
ATOM 1321 N N . VAL A 1 31 ? 1.226 0.299 2.489 1.00 0.00 31 VAL A N 3
ATOM 1322 C CA . VAL A 1 31 ? 0.200 -0.106 3.422 1.00 0.00 31 VAL A CA 3
ATOM 1323 C C . VAL A 1 31 ? -1.097 0.603 3.089 1.00 0.00 31 VAL A C 3
ATOM 1324 O O . VAL A 1 31 ? -1.097 1.738 2.587 1.00 0.00 31 VAL A O 3
ATOM 1337 N N . CYS A 1 32 ? -2.170 -0.074 3.333 1.00 0.00 32 CYS A N 3
ATOM 1338 C CA . CYS A 1 32 ? -3.489 0.411 3.071 1.00 0.00 32 CYS A CA 3
ATOM 1339 C C . CYS A 1 32 ? -3.823 1.610 3.933 1.00 0.00 32 CYS A C 3
ATOM 1340 O O . CYS A 1 32 ? -3.534 1.636 5.150 1.00 0.00 32 CYS A O 3
ATOM 1347 N N . TYR A 1 33 ? -4.388 2.598 3.287 1.00 0.00 33 TYR A N 3
ATOM 1348 C CA . TYR A 1 33 ? -4.812 3.834 3.890 1.00 0.00 33 TYR A CA 3
ATOM 1349 C C . TYR A 1 33 ? -5.880 3.545 4.929 1.00 0.00 33 TYR A C 3
ATOM 1350 O O . TYR A 1 33 ? -6.933 2.976 4.565 1.00 0.00 33 TYR A O 3
ATOM 1369 N N . CYS A 1 1 ? -11.408 -6.965 2.569 1.00 0.00 1 CYS A N 4
ATOM 1370 C CA . CYS A 1 1 ? -10.576 -5.853 2.158 1.00 0.00 1 CYS A CA 4
ATOM 1371 C C . CYS A 1 1 ? -9.449 -5.688 3.148 1.00 0.00 1 CYS A C 4
ATOM 1372 O O . CYS A 1 1 ? -9.598 -6.049 4.316 1.00 0.00 1 CYS A O 4
ATOM 1381 N N . LEU A 1 2 ? -8.314 -5.200 2.689 1.00 0.00 2 LEU A N 4
ATOM 1382 C CA . LEU A 1 2 ? -7.200 -4.956 3.578 1.00 0.00 2 LEU A CA 4
ATOM 1383 C C . LEU A 1 2 ? -7.473 -3.702 4.364 1.00 0.00 2 LEU A C 4
ATOM 1384 O O . LEU A 1 2 ? -7.774 -2.643 3.791 1.00 0.00 2 LEU A O 4
ATOM 1400 N N . GLU A 1 3 ? -7.403 -3.826 5.645 1.00 0.00 3 GLU A N 4
ATOM 1401 C CA . GLU A 1 3 ? -7.669 -2.745 6.548 1.00 0.00 3 GLU A CA 4
ATOM 1402 C C . GLU A 1 3 ? -6.486 -1.778 6.627 1.00 0.00 3 GLU A C 4
ATOM 1403 O O . GLU A 1 3 ? -5.412 -2.030 6.056 1.00 0.00 3 GLU A O 4
ATOM 1415 N N . SER A 1 4 ? -6.704 -0.661 7.275 1.00 0.00 4 SER A N 4
ATOM 1416 C CA . SER A 1 4 ? -5.695 0.340 7.461 1.00 0.00 4 SER A CA 4
ATOM 1417 C C . SER A 1 4 ? -4.453 -0.232 8.155 1.00 0.00 4 SER A C 4
ATOM 1418 O O . SER A 1 4 ? -4.554 -0.913 9.189 1.00 0.00 4 SER A O 4
ATOM 1426 N N . GLY A 1 5 ? -3.304 -0.012 7.563 1.00 0.00 5 GLY A N 4
ATOM 1427 C CA . GLY A 1 5 ? -2.077 -0.480 8.146 1.00 0.00 5 GLY A CA 4
ATOM 1428 C C . GLY A 1 5 ? -1.650 -1.832 7.616 1.00 0.00 5 GLY A C 4
ATOM 1429 O O . GLY A 1 5 ? -0.544 -2.284 7.898 1.00 0.00 5 GLY A O 4
ATOM 1433 N N . THR A 1 6 ? -2.504 -2.487 6.856 1.00 0.00 6 THR A N 4
ATOM 1434 C CA . THR A 1 6 ? -2.152 -3.768 6.298 1.00 0.00 6 THR A CA 4
ATOM 1435 C C . THR A 1 6 ? -1.326 -3.536 5.055 1.00 0.00 6 THR A C 4
ATOM 1436 O O . THR A 1 6 ? -1.526 -2.545 4.361 1.00 0.00 6 THR A O 4
ATOM 1447 N N . SER A 1 7 ? -0.428 -4.422 4.789 1.00 0.00 7 SER A N 4
ATOM 1448 C CA . SER A 1 7 ? 0.491 -4.261 3.707 1.00 0.00 7 SER A CA 4
ATOM 1449 C C . SER A 1 7 ? -0.174 -4.566 2.384 1.00 0.00 7 SER A C 4
ATOM 1450 O O . SER A 1 7 ? -0.911 -5.545 2.245 1.00 0.00 7 SER A O 4
ATOM 1458 N N . CYS A 1 8 ? 0.073 -3.725 1.443 1.00 0.00 8 CYS A N 4
ATOM 1459 C CA . CYS A 1 8 ? -0.421 -3.875 0.121 1.00 0.00 8 CYS A CA 4
ATOM 1460 C C . CYS A 1 8 ? 0.694 -3.614 -0.839 1.00 0.00 8 CYS A C 4
ATOM 1461 O O . CYS A 1 8 ? 1.787 -3.146 -0.448 1.00 0.00 8 CYS A O 4
ATOM 1468 N N . ILE A 1 9 ? 0.456 -3.922 -2.061 1.00 0.00 9 ILE A N 4
ATOM 1469 C CA . ILE A 1 9 ? 1.421 -3.709 -3.080 1.00 0.00 9 ILE A CA 4
ATOM 1470 C C . ILE A 1 9 ? 0.876 -2.661 -4.038 1.00 0.00 9 ILE A C 4
ATOM 1471 O O . ILE A 1 9 ? -0.121 -2.907 -4.734 1.00 0.00 9 ILE A O 4
ATOM 1487 N N . PRO A 1 10 ? 1.457 -1.458 -4.028 1.00 0.00 10 PRO A N 4
ATOM 1488 C CA . PRO A 1 10 ? 1.058 -0.397 -4.937 1.00 0.00 10 PRO A CA 4
ATOM 1489 C C . PRO A 1 10 ? 1.303 -0.812 -6.390 1.00 0.00 10 PRO A C 4
ATOM 1490 O O . PRO A 1 10 ? 2.261 -1.524 -6.700 1.00 0.00 10 PRO A O 4
ATOM 1501 N N . GLY A 1 11 ? 0.404 -0.435 -7.253 1.00 0.00 11 GLY A N 4
ATOM 1502 C CA . GLY A 1 11 ? 0.501 -0.803 -8.644 1.00 0.00 11 GLY A CA 4
ATOM 1503 C C . GLY A 1 11 ? -0.193 -2.121 -8.911 1.00 0.00 11 GLY A C 4
ATOM 1504 O O . GLY A 1 11 ? -0.755 -2.330 -9.976 1.00 0.00 11 GLY A O 4
ATOM 1508 N N . ALA A 1 12 ? -0.183 -2.997 -7.933 1.00 0.00 12 ALA A N 4
ATOM 1509 C CA . ALA A 1 12 ? -0.858 -4.261 -8.042 1.00 0.00 12 ALA A CA 4
ATOM 1510 C C . ALA A 1 12 ? -2.278 -4.095 -7.556 1.00 0.00 12 ALA A C 4
ATOM 1511 O O . ALA A 1 12 ? -2.697 -2.977 -7.225 1.00 0.00 12 ALA A O 4
ATOM 1518 N N . GLN A 1 13 ? -3.019 -5.168 -7.516 1.00 0.00 13 GLN A N 4
ATOM 1519 C CA . GLN A 1 13 ? -4.366 -5.130 -7.043 1.00 0.00 13 GLN A CA 4
ATOM 1520 C C . GLN A 1 13 ? -4.383 -4.987 -5.532 1.00 0.00 13 GLN A C 4
ATOM 1521 O O . GLN A 1 13 ? -4.123 -5.940 -4.787 1.00 0.00 13 GLN A O 4
ATOM 1535 N N . HIS A 1 14 ? -4.628 -3.795 -5.100 1.00 0.00 14 HIS A N 4
ATOM 1536 C CA . HIS A 1 14 ? -4.665 -3.452 -3.704 1.00 0.00 14 HIS A CA 4
ATOM 1537 C C . HIS A 1 14 ? -6.092 -3.393 -3.203 1.00 0.00 14 HIS A C 4
ATOM 1538 O O . HIS A 1 14 ? -6.798 -2.414 -3.391 1.00 0.00 14 HIS A O 4
ATOM 1553 N N . ASN A 1 15 ? -6.487 -4.461 -2.549 1.00 0.00 15 ASN A N 4
ATOM 1554 C CA . ASN A 1 15 ? -7.863 -4.704 -2.075 1.00 0.00 15 ASN A CA 4
ATOM 1555 C C . ASN A 1 15 ? -8.219 -3.942 -0.794 1.00 0.00 15 ASN A C 4
ATOM 1556 O O . ASN A 1 15 ? -9.151 -4.316 -0.096 1.00 0.00 15 ASN A O 4
ATOM 1567 N N . CYS A 1 16 ? -7.451 -2.912 -0.473 1.00 0.00 16 CYS A N 4
ATOM 1568 C CA . CYS A 1 16 ? -7.640 -2.109 0.736 1.00 0.00 16 CYS A CA 4
ATOM 1569 C C . CYS A 1 16 ? -9.104 -1.633 0.852 1.00 0.00 16 CYS A C 4
ATOM 1570 O O . CYS A 1 16 ? -9.772 -1.396 -0.165 1.00 0.00 16 CYS A O 4
ATOM 1577 N N . CYS A 1 17 ? -9.596 -1.522 2.069 1.00 0.00 17 CYS A N 4
ATOM 1578 C CA . CYS A 1 17 ? -10.967 -1.079 2.328 1.00 0.00 17 CYS A CA 4
ATOM 1579 C C . CYS A 1 17 ? -11.215 0.336 1.767 1.00 0.00 17 CYS A C 4
ATOM 1580 O O . CYS A 1 17 ? -12.237 0.591 1.120 1.00 0.00 17 CYS A O 4
ATOM 1587 N N . SER A 1 18 ? -10.260 1.231 1.961 1.00 0.00 18 SER A N 4
ATOM 1588 C CA . SER A 1 18 ? -10.350 2.568 1.401 1.00 0.00 18 SER A CA 4
ATOM 1589 C C . SER A 1 18 ? -9.996 2.522 -0.091 1.00 0.00 18 SER A C 4
ATOM 1590 O O . SER A 1 18 ? -10.379 3.392 -0.877 1.00 0.00 18 SER A O 4
ATOM 1598 N N . GLY A 1 19 ? -9.262 1.479 -0.448 1.00 0.00 19 GLY A N 4
ATOM 1599 C CA . GLY A 1 19 ? -8.786 1.273 -1.799 1.00 0.00 19 GLY A CA 4
ATOM 1600 C C . GLY A 1 19 ? -7.452 1.941 -2.012 1.00 0.00 19 GLY A C 4
ATOM 1601 O O . GLY A 1 19 ? -6.765 1.689 -2.999 1.00 0.00 19 GLY A O 4
ATOM 1605 N N . VAL A 1 20 ? -7.054 2.736 -1.051 1.00 0.00 20 VAL A N 4
ATOM 1606 C CA . VAL A 1 20 ? -5.843 3.501 -1.145 1.00 0.00 20 VAL A CA 4
ATOM 1607 C C . VAL A 1 20 ? -4.700 2.730 -0.521 1.00 0.00 20 VAL A C 4
ATOM 1608 O O . VAL A 1 20 ? -4.773 2.304 0.636 1.00 0.00 20 VAL A O 4
ATOM 1621 N N . CYS A 1 21 ? -3.683 2.522 -1.294 1.00 0.00 21 CYS A N 4
ATOM 1622 C CA . CYS A 1 21 ? -2.503 1.850 -0.844 1.00 0.00 21 CYS A CA 4
ATOM 1623 C C . CYS A 1 21 ? -1.390 2.871 -0.805 1.00 0.00 21 CYS A C 4
ATOM 1624 O O . CYS A 1 21 ? -1.035 3.436 -1.834 1.00 0.00 21 CYS A O 4
ATOM 1631 N N . VAL A 1 22 ? -0.893 3.150 0.359 1.00 0.00 22 VAL A N 4
ATOM 1632 C CA . VAL A 1 22 ? 0.130 4.147 0.529 1.00 0.00 22 VAL A CA 4
ATOM 1633 C C . VAL A 1 22 ? 1.498 3.488 0.429 1.00 0.00 22 VAL A C 4
ATOM 1634 O O . VAL A 1 22 ? 1.822 2.611 1.234 1.00 0.00 22 VAL A O 4
ATOM 1647 N N . PRO A 1 23 ? 2.299 3.869 -0.577 1.00 0.00 23 PRO A N 4
ATOM 1648 C CA . PRO A 1 23 ? 3.641 3.341 -0.752 1.00 0.00 23 PRO A CA 4
ATOM 1649 C C . PRO A 1 23 ? 4.534 3.757 0.416 1.00 0.00 23 PRO A C 4
ATOM 1650 O O . PRO A 1 23 ? 4.671 4.941 0.721 1.00 0.00 23 PRO A O 4
ATOM 1661 N N . ILE A 1 24 ? 5.101 2.793 1.091 1.00 0.00 24 ILE A N 4
ATOM 1662 C CA . ILE A 1 24 ? 5.921 3.079 2.251 1.00 0.00 24 ILE A CA 4
ATOM 1663 C C . ILE A 1 24 ? 7.381 3.053 1.865 1.00 0.00 24 ILE A C 4
ATOM 1664 O O . ILE A 1 24 ? 8.103 4.022 2.058 1.00 0.00 24 ILE A O 4
ATOM 1680 N N . VAL A 1 25 ? 7.799 1.956 1.291 1.00 0.00 25 VAL A N 4
ATOM 1681 C CA . VAL A 1 25 ? 9.177 1.808 0.879 1.00 0.00 25 VAL A CA 4
ATOM 1682 C C . VAL A 1 25 ? 9.350 2.452 -0.481 1.00 0.00 25 VAL A C 4
ATOM 1683 O O . VAL A 1 25 ? 10.194 3.323 -0.688 1.00 0.00 25 VAL A O 4
ATOM 1696 N N . THR A 1 26 ? 8.501 2.043 -1.369 1.00 0.00 26 THR A N 4
ATOM 1697 C CA . THR A 1 26 ? 8.484 2.434 -2.749 1.00 0.00 26 THR A CA 4
ATOM 1698 C C . THR A 1 26 ? 7.110 2.093 -3.238 1.00 0.00 26 THR A C 4
ATOM 1699 O O . THR A 1 26 ? 6.256 1.694 -2.428 1.00 0.00 26 THR A O 4
ATOM 1710 N N . ILE A 1 27 ? 6.893 2.153 -4.531 1.00 0.00 27 ILE A N 4
ATOM 1711 C CA . ILE A 1 27 ? 5.636 1.694 -5.105 1.00 0.00 27 ILE A CA 4
ATOM 1712 C C . ILE A 1 27 ? 5.604 0.151 -5.140 1.00 0.00 27 ILE A C 4
ATOM 1713 O O . ILE A 1 27 ? 4.698 -0.443 -5.678 1.00 0.00 27 ILE A O 4
ATOM 1729 N N . PHE A 1 28 ? 6.602 -0.478 -4.553 1.00 0.00 28 PHE A N 4
ATOM 1730 C CA . PHE A 1 28 ? 6.683 -1.912 -4.548 1.00 0.00 28 PHE A CA 4
ATOM 1731 C C . PHE A 1 28 ? 6.213 -2.484 -3.221 1.00 0.00 28 PHE A C 4
ATOM 1732 O O . PHE A 1 28 ? 6.003 -3.693 -3.105 1.00 0.00 28 PHE A O 4
ATOM 1749 N N . TYR A 1 29 ? 6.040 -1.629 -2.222 1.00 0.00 29 TYR A N 4
ATOM 1750 C CA . TYR A 1 29 ? 5.597 -2.089 -0.913 1.00 0.00 29 TYR A CA 4
ATOM 1751 C C . TYR A 1 29 ? 4.938 -0.934 -0.176 1.00 0.00 29 TYR A C 4
ATOM 1752 O O . TYR A 1 29 ? 5.538 0.149 -0.040 1.00 0.00 29 TYR A O 4
ATOM 1770 N N . GLY A 1 30 ? 3.753 -1.156 0.327 1.00 0.00 30 GLY A N 4
ATOM 1771 C CA . GLY A 1 30 ? 3.064 -0.129 1.042 1.00 0.00 30 GLY A CA 4
ATOM 1772 C C . GLY A 1 30 ? 2.070 -0.688 2.021 1.00 0.00 30 GLY A C 4
ATOM 1773 O O . GLY A 1 30 ? 2.061 -1.907 2.277 1.00 0.00 30 GLY A O 4
ATOM 1777 N N . VAL A 1 31 ? 1.252 0.181 2.575 1.00 0.00 31 VAL A N 4
ATOM 1778 C CA . VAL A 1 31 ? 0.209 -0.195 3.511 1.00 0.00 31 VAL A CA 4
ATOM 1779 C C . VAL A 1 31 ? -1.075 0.544 3.162 1.00 0.00 31 VAL A C 4
ATOM 1780 O O . VAL A 1 31 ? -1.039 1.650 2.615 1.00 0.00 31 VAL A O 4
ATOM 1793 N N . CYS A 1 32 ? -2.172 -0.080 3.432 1.00 0.00 32 CYS A N 4
ATOM 1794 C CA . CYS A 1 32 ? -3.475 0.468 3.159 1.00 0.00 32 CYS A CA 4
ATOM 1795 C C . CYS A 1 32 ? -3.787 1.631 4.076 1.00 0.00 32 CYS A C 4
ATOM 1796 O O . CYS A 1 32 ? -3.426 1.626 5.274 1.00 0.00 32 CYS A O 4
ATOM 1803 N N . TYR A 1 33 ? -4.421 2.622 3.507 1.00 0.00 33 TYR A N 4
ATOM 1804 C CA . TYR A 1 33 ? -4.791 3.822 4.198 1.00 0.00 33 TYR A CA 4
ATOM 1805 C C . TYR A 1 33 ? -6.004 3.564 5.071 1.00 0.00 33 TYR A C 4
ATOM 1806 O O . TYR A 1 33 ? -5.905 3.728 6.300 1.00 0.00 33 TYR A O 4
ATOM 1825 N N . CYS A 1 1 ? -11.205 -7.092 2.745 1.00 0.00 1 CYS A N 5
ATOM 1826 C CA . CYS A 1 1 ? -10.413 -5.986 2.252 1.00 0.00 1 CYS A CA 5
ATOM 1827 C C . CYS A 1 1 ? -9.262 -5.758 3.183 1.00 0.00 1 CYS A C 5
ATOM 1828 O O . CYS A 1 1 ? -9.345 -6.114 4.358 1.00 0.00 1 CYS A O 5
ATOM 1837 N N . LEU A 1 2 ? -8.170 -5.237 2.672 1.00 0.00 2 LEU A N 5
ATOM 1838 C CA . LEU A 1 2 ? -7.033 -4.955 3.513 1.00 0.00 2 LEU A CA 5
ATOM 1839 C C . LEU A 1 2 ? -7.325 -3.706 4.304 1.00 0.00 2 LEU A C 5
ATOM 1840 O O . LEU A 1 2 ? -7.643 -2.661 3.735 1.00 0.00 2 LEU A O 5
ATOM 1856 N N . GLU A 1 3 ? -7.258 -3.824 5.580 1.00 0.00 3 GLU A N 5
ATOM 1857 C CA . GLU A 1 3 ? -7.566 -2.746 6.473 1.00 0.00 3 GLU A CA 5
ATOM 1858 C C . GLU A 1 3 ? -6.416 -1.749 6.597 1.00 0.00 3 GLU A C 5
ATOM 1859 O O . GLU A 1 3 ? -5.311 -1.976 6.078 1.00 0.00 3 GLU A O 5
ATOM 1871 N N . SER A 1 4 ? -6.692 -0.639 7.232 1.00 0.00 4 SER A N 5
ATOM 1872 C CA . SER A 1 4 ? -5.736 0.410 7.435 1.00 0.00 4 SER A CA 5
ATOM 1873 C C . SER A 1 4 ? -4.472 -0.093 8.155 1.00 0.00 4 SER A C 5
ATOM 1874 O O . SER A 1 4 ? -4.539 -0.642 9.271 1.00 0.00 4 SER A O 5
ATOM 1882 N N . GLY A 1 5 ? -3.337 0.031 7.486 1.00 0.00 5 GLY A N 5
ATOM 1883 C CA . GLY A 1 5 ? -2.084 -0.401 8.058 1.00 0.00 5 GLY A CA 5
ATOM 1884 C C . GLY A 1 5 ? -1.609 -1.727 7.497 1.00 0.00 5 GLY A C 5
ATOM 1885 O O . GLY A 1 5 ? -0.452 -2.118 7.707 1.00 0.00 5 GLY A O 5
ATOM 1889 N N . THR A 1 6 ? -2.480 -2.424 6.786 1.00 0.00 6 THR A N 5
ATOM 1890 C CA . THR A 1 6 ? -2.132 -3.705 6.210 1.00 0.00 6 THR A CA 5
ATOM 1891 C C . THR A 1 6 ? -1.349 -3.456 4.952 1.00 0.00 6 THR A C 5
ATOM 1892 O O . THR A 1 6 ? -1.542 -2.441 4.306 1.00 0.00 6 THR A O 5
ATOM 1903 N N . SER A 1 7 ? -0.488 -4.348 4.621 1.00 0.00 7 SER A N 5
ATOM 1904 C CA . SER A 1 7 ? 0.383 -4.159 3.515 1.00 0.00 7 SER A CA 5
ATOM 1905 C C . SER A 1 7 ? -0.319 -4.428 2.202 1.00 0.00 7 SER A C 5
ATOM 1906 O O . SER A 1 7 ? -1.116 -5.363 2.076 1.00 0.00 7 SER A O 5
ATOM 1914 N N . CYS A 1 8 ? -0.027 -3.604 1.259 1.00 0.00 8 CYS A N 5
ATOM 1915 C CA . CYS A 1 8 ? -0.513 -3.729 -0.063 1.00 0.00 8 CYS A CA 5
ATOM 1916 C C . CYS A 1 8 ? 0.617 -3.459 -1.002 1.00 0.00 8 CYS A C 5
ATOM 1917 O O . CYS A 1 8 ? 1.703 -2.993 -0.587 1.00 0.00 8 CYS A O 5
ATOM 1924 N N . ILE A 1 9 ? 0.403 -3.753 -2.227 1.00 0.00 9 ILE A N 5
ATOM 1925 C CA . ILE A 1 9 ? 1.382 -3.516 -3.230 1.00 0.00 9 ILE A CA 5
ATOM 1926 C C . ILE A 1 9 ? 0.841 -2.438 -4.165 1.00 0.00 9 ILE A C 5
ATOM 1927 O O . ILE A 1 9 ? -0.169 -2.657 -4.868 1.00 0.00 9 ILE A O 5
ATOM 1943 N N . PRO A 1 10 ? 1.435 -1.235 -4.135 1.00 0.00 10 PRO A N 5
ATOM 1944 C CA . PRO A 1 10 ? 1.010 -0.129 -4.981 1.00 0.00 10 PRO A CA 5
ATOM 1945 C C . PRO A 1 10 ? 1.158 -0.493 -6.454 1.00 0.00 10 PRO A C 5
ATOM 1946 O O . PRO A 1 10 ? 2.236 -0.916 -6.897 1.00 0.00 10 PRO A O 5
ATOM 1957 N N . GLY A 1 11 ? 0.086 -0.362 -7.197 1.00 0.00 11 GLY A N 5
ATOM 1958 C CA . GLY A 1 11 ? 0.117 -0.726 -8.594 1.00 0.00 11 GLY A CA 5
ATOM 1959 C C . GLY A 1 11 ? -0.469 -2.109 -8.845 1.00 0.00 11 GLY A C 5
ATOM 1960 O O . GLY A 1 11 ? -0.848 -2.434 -9.967 1.00 0.00 11 GLY A O 5
ATOM 1964 N N . ALA A 1 12 ? -0.554 -2.915 -7.812 1.00 0.00 12 ALA A N 5
ATOM 1965 C CA . ALA A 1 12 ? -1.076 -4.273 -7.926 1.00 0.00 12 ALA A CA 5
ATOM 1966 C C . ALA A 1 12 ? -2.527 -4.312 -7.437 1.00 0.00 12 ALA A C 5
ATOM 1967 O O . ALA A 1 12 ? -3.192 -3.272 -7.405 1.00 0.00 12 ALA A O 5
ATOM 1974 N N . GLN A 1 13 ? -3.030 -5.486 -7.072 1.00 0.00 13 GLN A N 5
ATOM 1975 C CA . GLN A 1 13 ? -4.383 -5.618 -6.575 1.00 0.00 13 GLN A CA 5
ATOM 1976 C C . GLN A 1 13 ? -4.486 -5.165 -5.126 1.00 0.00 13 GLN A C 5
ATOM 1977 O O . GLN A 1 13 ? -4.478 -5.976 -4.191 1.00 0.00 13 GLN A O 5
ATOM 1991 N N . HIS A 1 14 ? -4.552 -3.878 -4.947 1.00 0.00 14 HIS A N 5
ATOM 1992 C CA . HIS A 1 14 ? -4.634 -3.289 -3.628 1.00 0.00 14 HIS A CA 5
ATOM 1993 C C . HIS A 1 14 ? -6.072 -3.214 -3.149 1.00 0.00 14 HIS A C 5
ATOM 1994 O O . HIS A 1 14 ? -6.732 -2.181 -3.217 1.00 0.00 14 HIS A O 5
ATOM 2009 N N . ASN A 1 15 ? -6.519 -4.343 -2.659 1.00 0.00 15 ASN A N 5
ATOM 2010 C CA . ASN A 1 15 ? -7.894 -4.621 -2.195 1.00 0.00 15 ASN A CA 5
ATOM 2011 C C . ASN A 1 15 ? -8.243 -3.945 -0.861 1.00 0.00 15 ASN A C 5
ATOM 2012 O O . ASN A 1 15 ? -9.149 -4.382 -0.159 1.00 0.00 15 ASN A O 5
ATOM 2023 N N . CYS A 1 16 ? -7.480 -2.935 -0.492 1.00 0.00 16 CYS A N 5
ATOM 2024 C CA . CYS A 1 16 ? -7.672 -2.174 0.743 1.00 0.00 16 CYS A CA 5
ATOM 2025 C C . CYS A 1 16 ? -9.142 -1.726 0.902 1.00 0.00 16 CYS A C 5
ATOM 2026 O O . CYS A 1 16 ? -9.843 -1.503 -0.092 1.00 0.00 16 CYS A O 5
ATOM 2033 N N . CYS A 1 17 ? -9.596 -1.614 2.136 1.00 0.00 17 CYS A N 5
ATOM 2034 C CA . CYS A 1 17 ? -10.964 -1.196 2.439 1.00 0.00 17 CYS A CA 5
ATOM 2035 C C . CYS A 1 17 ? -11.240 0.224 1.937 1.00 0.00 17 CYS A C 5
ATOM 2036 O O . CYS A 1 17 ? -12.336 0.514 1.442 1.00 0.00 17 CYS A O 5
ATOM 2043 N N . SER A 1 18 ? -10.250 1.100 2.058 1.00 0.00 18 SER A N 5
ATOM 2044 C CA . SER A 1 18 ? -10.347 2.442 1.519 1.00 0.00 18 SER A CA 5
ATOM 2045 C C . SER A 1 18 ? -10.034 2.400 0.026 1.00 0.00 18 SER A C 5
ATOM 2046 O O . SER A 1 18 ? -10.443 3.263 -0.747 1.00 0.00 18 SER A O 5
ATOM 2054 N N . GLY A 1 19 ? -9.299 1.370 -0.350 1.00 0.00 19 GLY A N 5
ATOM 2055 C CA . GLY A 1 19 ? -8.887 1.162 -1.714 1.00 0.00 19 GLY A CA 5
ATOM 2056 C C . GLY A 1 19 ? -7.552 1.795 -1.993 1.00 0.00 19 GLY A C 5
ATOM 2057 O O . GLY A 1 19 ? -6.882 1.461 -2.969 1.00 0.00 19 GLY A O 5
ATOM 2061 N N . VAL A 1 20 ? -7.135 2.652 -1.097 1.00 0.00 20 VAL A N 5
ATOM 2062 C CA . VAL A 1 20 ? -5.932 3.427 -1.267 1.00 0.00 20 VAL A CA 5
ATOM 2063 C C . VAL A 1 20 ? -4.750 2.694 -0.674 1.00 0.00 20 VAL A C 5
ATOM 2064 O O . VAL A 1 20 ? -4.779 2.274 0.490 1.00 0.00 20 VAL A O 5
ATOM 2077 N N . CYS A 1 21 ? -3.744 2.520 -1.474 1.00 0.00 21 CYS A N 5
ATOM 2078 C CA . CYS A 1 21 ? -2.527 1.902 -1.051 1.00 0.00 21 CYS A CA 5
ATOM 2079 C C . CYS A 1 21 ? -1.465 2.978 -0.979 1.00 0.00 21 CYS A C 5
ATOM 2080 O O . CYS A 1 21 ? -1.245 3.709 -1.960 1.00 0.00 21 CYS A O 5
ATOM 2087 N N . VAL A 1 22 ? -0.852 3.116 0.159 1.00 0.00 22 VAL A N 5
ATOM 2088 C CA . VAL A 1 22 ? 0.143 4.130 0.368 1.00 0.00 22 VAL A CA 5
ATOM 2089 C C . VAL A 1 22 ? 1.531 3.502 0.309 1.00 0.00 22 VAL A C 5
ATOM 2090 O O . VAL A 1 22 ? 1.846 2.631 1.118 1.00 0.00 22 VAL A O 5
ATOM 2103 N N . PRO A 1 23 ? 2.362 3.910 -0.667 1.00 0.00 23 PRO A N 5
ATOM 2104 C CA . PRO A 1 23 ? 3.726 3.402 -0.805 1.00 0.00 23 PRO A CA 5
ATOM 2105 C C . PRO A 1 23 ? 4.575 3.777 0.416 1.00 0.00 23 PRO A C 5
ATOM 2106 O O . PRO A 1 23 ? 4.735 4.962 0.735 1.00 0.00 23 PRO A O 5
ATOM 2117 N N . ILE A 1 24 ? 5.088 2.780 1.106 1.00 0.00 24 ILE A N 5
ATOM 2118 C CA . ILE A 1 24 ? 5.843 3.020 2.326 1.00 0.00 24 ILE A CA 5
ATOM 2119 C C . ILE A 1 24 ? 7.317 2.795 2.086 1.00 0.00 24 ILE A C 5
ATOM 2120 O O . ILE A 1 24 ? 8.134 3.674 2.344 1.00 0.00 24 ILE A O 5
ATOM 2136 N N . VAL A 1 25 ? 7.653 1.624 1.585 1.00 0.00 25 VAL A N 5
ATOM 2137 C CA . VAL A 1 25 ? 9.037 1.307 1.294 1.00 0.00 25 VAL A CA 5
ATOM 2138 C C . VAL A 1 25 ? 9.417 2.001 0.009 1.00 0.00 25 VAL A C 5
ATOM 2139 O O . VAL A 1 25 ? 10.387 2.762 -0.048 1.00 0.00 25 VAL A O 5
ATOM 2152 N N . THR A 1 26 ? 8.606 1.768 -0.981 1.00 0.00 26 THR A N 5
ATOM 2153 C CA . THR A 1 26 ? 8.746 2.277 -2.321 1.00 0.00 26 THR A CA 5
ATOM 2154 C C . THR A 1 26 ? 7.390 2.084 -2.957 1.00 0.00 26 THR A C 5
ATOM 2155 O O . THR A 1 26 ? 6.425 1.750 -2.257 1.00 0.00 26 THR A O 5
ATOM 2166 N N . ILE A 1 27 ? 7.310 2.226 -4.262 1.00 0.00 27 ILE A N 5
ATOM 2167 C CA . ILE A 1 27 ? 6.091 1.910 -4.994 1.00 0.00 27 ILE A CA 5
ATOM 2168 C C . ILE A 1 27 ? 5.914 0.389 -5.118 1.00 0.00 27 ILE A C 5
ATOM 2169 O O . ILE A 1 27 ? 4.940 -0.087 -5.684 1.00 0.00 27 ILE A O 5
ATOM 2185 N N . PHE A 1 28 ? 6.867 -0.363 -4.583 1.00 0.00 28 PHE A N 5
ATOM 2186 C CA . PHE A 1 28 ? 6.821 -1.804 -4.642 1.00 0.00 28 PHE A CA 5
ATOM 2187 C C . PHE A 1 28 ? 6.152 -2.382 -3.398 1.00 0.00 28 PHE A C 5
ATOM 2188 O O . PHE A 1 28 ? 5.672 -3.509 -3.424 1.00 0.00 28 PHE A O 5
ATOM 2205 N N . TYR A 1 29 ? 6.111 -1.619 -2.310 1.00 0.00 29 TYR A N 5
ATOM 2206 C CA . TYR A 1 29 ? 5.554 -2.141 -1.068 1.00 0.00 29 TYR A CA 5
ATOM 2207 C C . TYR A 1 29 ? 4.970 -0.991 -0.250 1.00 0.00 29 TYR A C 5
ATOM 2208 O O . TYR A 1 29 ? 5.654 0.030 -0.015 1.00 0.00 29 TYR A O 5
ATOM 2226 N N . GLY A 1 30 ? 3.745 -1.139 0.193 1.00 0.00 30 GLY A N 5
ATOM 2227 C CA . GLY A 1 30 ? 3.115 -0.106 0.961 1.00 0.00 30 GLY A CA 5
ATOM 2228 C C . GLY A 1 30 ? 2.096 -0.653 1.922 1.00 0.00 30 GLY A C 5
ATOM 2229 O O . GLY A 1 30 ? 2.060 -1.869 2.165 1.00 0.00 30 GLY A O 5
ATOM 2233 N N . VAL A 1 31 ? 1.282 0.229 2.476 1.00 0.00 31 VAL A N 5
ATOM 2234 C CA . VAL A 1 31 ? 0.222 -0.147 3.395 1.00 0.00 31 VAL A CA 5
ATOM 2235 C C . VAL A 1 31 ? -1.059 0.580 3.023 1.00 0.00 31 VAL A C 5
ATOM 2236 O O . VAL A 1 31 ? -1.022 1.657 2.432 1.00 0.00 31 VAL A O 5
ATOM 2249 N N . CYS A 1 32 ? -2.157 -0.024 3.332 1.00 0.00 32 CYS A N 5
ATOM 2250 C CA . CYS A 1 32 ? -3.461 0.514 3.059 1.00 0.00 32 CYS A CA 5
ATOM 2251 C C . CYS A 1 32 ? -3.776 1.689 3.962 1.00 0.00 32 CYS A C 5
ATOM 2252 O O . CYS A 1 32 ? -3.412 1.690 5.154 1.00 0.00 32 CYS A O 5
ATOM 2259 N N . TYR A 1 33 ? -4.427 2.676 3.386 1.00 0.00 33 TYR A N 5
ATOM 2260 C CA . TYR A 1 33 ? -4.815 3.890 4.068 1.00 0.00 33 TYR A CA 5
ATOM 2261 C C . TYR A 1 33 ? -5.977 3.632 5.022 1.00 0.00 33 TYR A C 5
ATOM 2262 O O . TYR A 1 33 ? -5.802 3.808 6.234 1.00 0.00 33 TYR A O 5
ATOM 2281 N N . CYS A 1 1 ? -11.483 -6.998 2.418 1.00 0.00 1 CYS A N 6
ATOM 2282 C CA . CYS A 1 1 ? -10.646 -5.881 2.046 1.00 0.00 1 CYS A CA 6
ATOM 2283 C C . CYS A 1 1 ? -9.517 -5.742 3.046 1.00 0.00 1 CYS A C 6
ATOM 2284 O O . CYS A 1 1 ? -9.669 -6.120 4.215 1.00 0.00 1 CYS A O 6
ATOM 2293 N N . LEU A 1 2 ? -8.379 -5.257 2.592 1.00 0.00 2 LEU A N 6
ATOM 2294 C CA . LEU A 1 2 ? -7.240 -5.046 3.470 1.00 0.00 2 LEU A CA 6
ATOM 2295 C C . LEU A 1 2 ? -7.512 -3.828 4.338 1.00 0.00 2 LEU A C 6
ATOM 2296 O O . LEU A 1 2 ? -7.840 -2.746 3.820 1.00 0.00 2 LEU A O 6
ATOM 2312 N N . GLU A 1 3 ? -7.402 -4.000 5.620 1.00 0.00 3 GLU A N 6
ATOM 2313 C CA . GLU A 1 3 ? -7.670 -2.948 6.563 1.00 0.00 3 GLU A CA 6
ATOM 2314 C C . GLU A 1 3 ? -6.521 -1.928 6.596 1.00 0.00 3 GLU A C 6
ATOM 2315 O O . GLU A 1 3 ? -5.457 -2.144 5.994 1.00 0.00 3 GLU A O 6
ATOM 2327 N N . SER A 1 4 ? -6.751 -0.819 7.265 1.00 0.00 4 SER A N 6
ATOM 2328 C CA . SER A 1 4 ? -5.769 0.233 7.401 1.00 0.00 4 SER A CA 6
ATOM 2329 C C . SER A 1 4 ? -4.503 -0.290 8.095 1.00 0.00 4 SER A C 6
ATOM 2330 O O . SER A 1 4 ? -4.584 -0.882 9.178 1.00 0.00 4 SER A O 6
ATOM 2338 N N . GLY A 1 5 ? -3.358 -0.110 7.466 1.00 0.00 5 GLY A N 6
ATOM 2339 C CA . GLY A 1 5 ? -2.124 -0.576 8.053 1.00 0.00 5 GLY A CA 6
ATOM 2340 C C . GLY A 1 5 ? -1.646 -1.887 7.462 1.00 0.00 5 GLY A C 6
ATOM 2341 O O . GLY A 1 5 ? -0.487 -2.271 7.659 1.00 0.00 5 GLY A O 6
ATOM 2345 N N . THR A 1 6 ? -2.513 -2.584 6.756 1.00 0.00 6 THR A N 6
ATOM 2346 C CA . THR A 1 6 ? -2.135 -3.832 6.127 1.00 0.00 6 THR A CA 6
ATOM 2347 C C . THR A 1 6 ? -1.299 -3.527 4.916 1.00 0.00 6 THR A C 6
ATOM 2348 O O . THR A 1 6 ? -1.478 -2.493 4.284 1.00 0.00 6 THR A O 6
ATOM 2359 N N . SER A 1 7 ? -0.413 -4.396 4.604 1.00 0.00 7 SER A N 6
ATOM 2360 C CA . SER A 1 7 ? 0.509 -4.150 3.558 1.00 0.00 7 SER A CA 6
ATOM 2361 C C . SER A 1 7 ? -0.105 -4.496 2.215 1.00 0.00 7 SER A C 6
ATOM 2362 O O . SER A 1 7 ? -0.755 -5.542 2.048 1.00 0.00 7 SER A O 6
ATOM 2370 N N . CYS A 1 8 ? 0.073 -3.611 1.296 1.00 0.00 8 CYS A N 6
ATOM 2371 C CA . CYS A 1 8 ? -0.417 -3.754 -0.027 1.00 0.00 8 CYS A CA 6
ATOM 2372 C C . CYS A 1 8 ? 0.708 -3.520 -0.987 1.00 0.00 8 CYS A C 6
ATOM 2373 O O . CYS A 1 8 ? 1.807 -3.075 -0.594 1.00 0.00 8 CYS A O 6
ATOM 2380 N N . ILE A 1 9 ? 0.463 -3.822 -2.216 1.00 0.00 9 ILE A N 6
ATOM 2381 C CA . ILE A 1 9 ? 1.444 -3.637 -3.235 1.00 0.00 9 ILE A CA 6
ATOM 2382 C C . ILE A 1 9 ? 0.930 -2.589 -4.206 1.00 0.00 9 ILE A C 6
ATOM 2383 O O . ILE A 1 9 ? -0.096 -2.804 -4.881 1.00 0.00 9 ILE A O 6
ATOM 2399 N N . PRO A 1 10 ? 1.558 -1.416 -4.222 1.00 0.00 10 PRO A N 6
ATOM 2400 C CA . PRO A 1 10 ? 1.205 -0.337 -5.141 1.00 0.00 10 PRO A CA 6
ATOM 2401 C C . PRO A 1 10 ? 1.365 -0.777 -6.602 1.00 0.00 10 PRO A C 6
ATOM 2402 O O . PRO A 1 10 ? 2.396 -1.335 -6.988 1.00 0.00 10 PRO A O 6
ATOM 2413 N N . GLY A 1 11 ? 0.337 -0.566 -7.392 1.00 0.00 11 GLY A N 6
ATOM 2414 C CA . GLY A 1 11 ? 0.388 -0.949 -8.785 1.00 0.00 11 GLY A CA 6
ATOM 2415 C C . GLY A 1 11 ? -0.153 -2.346 -9.018 1.00 0.00 11 GLY A C 6
ATOM 2416 O O . GLY A 1 11 ? -0.223 -2.818 -10.161 1.00 0.00 11 GLY A O 6
ATOM 2420 N N . ALA A 1 12 ? -0.519 -3.011 -7.952 1.00 0.00 12 ALA A N 6
ATOM 2421 C CA . ALA A 1 12 ? -1.100 -4.332 -8.019 1.00 0.00 12 ALA A CA 6
ATOM 2422 C C . ALA A 1 12 ? -2.512 -4.256 -7.457 1.00 0.00 12 ALA A C 6
ATOM 2423 O O . ALA A 1 12 ? -3.058 -3.152 -7.339 1.00 0.00 12 ALA A O 6
ATOM 2430 N N . GLN A 1 13 ? -3.108 -5.384 -7.112 1.00 0.00 13 GLN A N 6
ATOM 2431 C CA . GLN A 1 13 ? -4.438 -5.392 -6.572 1.00 0.00 13 GLN A CA 6
ATOM 2432 C C . GLN A 1 13 ? -4.438 -4.968 -5.114 1.00 0.00 13 GLN A C 6
ATOM 2433 O O . GLN A 1 13 ? -4.220 -5.774 -4.205 1.00 0.00 13 GLN A O 6
ATOM 2447 N N . HIS A 1 14 ? -4.639 -3.701 -4.899 1.00 0.00 14 HIS A N 6
ATOM 2448 C CA . HIS A 1 14 ? -4.693 -3.161 -3.575 1.00 0.00 14 HIS A CA 6
ATOM 2449 C C . HIS A 1 14 ? -6.126 -3.043 -3.102 1.00 0.00 14 HIS A C 6
ATOM 2450 O O . HIS A 1 14 ? -6.734 -1.974 -3.090 1.00 0.00 14 HIS A O 6
ATOM 2465 N N . ASN A 1 15 ? -6.636 -4.185 -2.711 1.00 0.00 15 ASN A N 6
ATOM 2466 C CA . ASN A 1 15 ? -8.021 -4.431 -2.270 1.00 0.00 15 ASN A CA 6
ATOM 2467 C C . ASN A 1 15 ? -8.364 -3.796 -0.912 1.00 0.00 15 ASN A C 6
ATOM 2468 O O . ASN A 1 15 ? -9.306 -4.231 -0.241 1.00 0.00 15 ASN A O 6
ATOM 2479 N N . CYS A 1 16 ? -7.570 -2.829 -0.485 1.00 0.00 16 CYS A N 6
ATOM 2480 C CA . CYS A 1 16 ? -7.737 -2.133 0.788 1.00 0.00 16 CYS A CA 6
ATOM 2481 C C . CYS A 1 16 ? -9.187 -1.643 0.951 1.00 0.00 16 CYS A C 6
ATOM 2482 O O . CYS A 1 16 ? -9.848 -1.333 -0.037 1.00 0.00 16 CYS A O 6
ATOM 2489 N N . CYS A 1 17 ? -9.668 -1.599 2.175 1.00 0.00 17 CYS A N 6
ATOM 2490 C CA . CYS A 1 17 ? -11.035 -1.160 2.464 1.00 0.00 17 CYS A CA 6
ATOM 2491 C C . CYS A 1 17 ? -11.259 0.275 1.993 1.00 0.00 17 CYS A C 6
ATOM 2492 O O . CYS A 1 17 ? -12.293 0.598 1.416 1.00 0.00 17 CYS A O 6
ATOM 2499 N N . SER A 1 18 ? -10.267 1.112 2.202 1.00 0.00 18 SER A N 6
ATOM 2500 C CA . SER A 1 18 ? -10.288 2.466 1.725 1.00 0.00 18 SER A CA 6
ATOM 2501 C C . SER A 1 18 ? -9.997 2.491 0.219 1.00 0.00 18 SER A C 6
ATOM 2502 O O . SER A 1 18 ? -10.406 3.401 -0.506 1.00 0.00 18 SER A O 6
ATOM 2510 N N . GLY A 1 19 ? -9.306 1.459 -0.232 1.00 0.00 19 GLY A N 6
ATOM 2511 C CA . GLY A 1 19 ? -8.918 1.306 -1.621 1.00 0.00 19 GLY A CA 6
ATOM 2512 C C . GLY A 1 19 ? -7.550 1.879 -1.875 1.00 0.00 19 GLY A C 6
ATOM 2513 O O . GLY A 1 19 ? -6.851 1.471 -2.792 1.00 0.00 19 GLY A O 6
ATOM 2517 N N . VAL A 1 20 ? -7.145 2.752 -1.000 1.00 0.00 20 VAL A N 6
ATOM 2518 C CA . VAL A 1 20 ? -5.920 3.494 -1.137 1.00 0.00 20 VAL A CA 6
ATOM 2519 C C . VAL A 1 20 ? -4.747 2.727 -0.547 1.00 0.00 20 VAL A C 6
ATOM 2520 O O . VAL A 1 20 ? -4.801 2.257 0.598 1.00 0.00 20 VAL A O 6
ATOM 2533 N N . CYS A 1 21 ? -3.723 2.585 -1.336 1.00 0.00 21 CYS A N 6
ATOM 2534 C CA . CYS A 1 21 ? -2.503 1.959 -0.931 1.00 0.00 21 CYS A CA 6
ATOM 2535 C C . CYS A 1 21 ? -1.442 3.036 -0.880 1.00 0.00 21 CYS A C 6
ATOM 2536 O O . CYS A 1 21 ? -1.184 3.708 -1.889 1.00 0.00 21 CYS A O 6
ATOM 2543 N N . VAL A 1 22 ? -0.883 3.255 0.270 1.00 0.00 22 VAL A N 6
ATOM 2544 C CA . VAL A 1 22 ? 0.121 4.271 0.436 1.00 0.00 22 VAL A CA 6
ATOM 2545 C C . VAL A 1 22 ? 1.496 3.623 0.350 1.00 0.00 22 VAL A C 6
ATOM 2546 O O . VAL A 1 22 ? 1.828 2.773 1.180 1.00 0.00 22 VAL A O 6
ATOM 2559 N N . PRO A 1 23 ? 2.294 3.965 -0.674 1.00 0.00 23 PRO A N 6
ATOM 2560 C CA . PRO A 1 23 ? 3.636 3.421 -0.831 1.00 0.00 23 PRO A CA 6
ATOM 2561 C C . PRO A 1 23 ? 4.527 3.908 0.306 1.00 0.00 23 PRO A C 6
ATOM 2562 O O . PRO A 1 23 ? 4.720 5.113 0.494 1.00 0.00 23 PRO A O 6
ATOM 2573 N N . ILE A 1 24 ? 5.038 2.991 1.074 1.00 0.00 24 ILE A N 6
ATOM 2574 C CA . ILE A 1 24 ? 5.814 3.356 2.231 1.00 0.00 24 ILE A CA 6
ATOM 2575 C C . ILE A 1 24 ? 7.280 3.298 1.908 1.00 0.00 24 ILE A C 6
ATOM 2576 O O . ILE A 1 24 ? 8.006 4.279 2.095 1.00 0.00 24 ILE A O 6
ATOM 2592 N N . VAL A 1 25 ? 7.714 2.171 1.418 1.00 0.00 25 VAL A N 6
ATOM 2593 C CA . VAL A 1 25 ? 9.098 2.014 1.076 1.00 0.00 25 VAL A CA 6
ATOM 2594 C C . VAL A 1 25 ? 9.317 2.563 -0.312 1.00 0.00 25 VAL A C 6
ATOM 2595 O O . VAL A 1 25 ? 10.104 3.480 -0.522 1.00 0.00 25 VAL A O 6
ATOM 2608 N N . THR A 1 26 ? 8.518 2.068 -1.214 1.00 0.00 26 THR A N 6
ATOM 2609 C CA . THR A 1 26 ? 8.582 2.353 -2.624 1.00 0.00 26 THR A CA 6
ATOM 2610 C C . THR A 1 26 ? 7.240 1.962 -3.185 1.00 0.00 26 THR A C 6
ATOM 2611 O O . THR A 1 26 ? 6.315 1.664 -2.417 1.00 0.00 26 THR A O 6
ATOM 2622 N N . ILE A 1 27 ? 7.135 1.873 -4.489 1.00 0.00 27 ILE A N 6
ATOM 2623 C CA . ILE A 1 27 ? 5.935 1.351 -5.122 1.00 0.00 27 ILE A CA 6
ATOM 2624 C C . ILE A 1 27 ? 5.955 -0.188 -5.068 1.00 0.00 27 ILE A C 6
ATOM 2625 O O . ILE A 1 27 ? 5.078 -0.859 -5.589 1.00 0.00 27 ILE A O 6
ATOM 2641 N N . PHE A 1 28 ? 6.973 -0.735 -4.429 1.00 0.00 28 PHE A N 6
ATOM 2642 C CA . PHE A 1 28 ? 7.097 -2.155 -4.298 1.00 0.00 28 PHE A CA 6
ATOM 2643 C C . PHE A 1 28 ? 6.479 -2.632 -2.994 1.00 0.00 28 PHE A C 6
ATOM 2644 O O . PHE A 1 28 ? 6.174 -3.814 -2.852 1.00 0.00 28 PHE A O 6
ATOM 2661 N N . TYR A 1 29 ? 6.277 -1.720 -2.047 1.00 0.00 29 TYR A N 6
ATOM 2662 C CA . TYR A 1 29 ? 5.748 -2.102 -0.748 1.00 0.00 29 TYR A CA 6
ATOM 2663 C C . TYR A 1 29 ? 5.040 -0.899 -0.121 1.00 0.00 29 TYR A C 6
ATOM 2664 O O . TYR A 1 29 ? 5.626 0.202 -0.011 1.00 0.00 29 TYR A O 6
ATOM 2682 N N . GLY A 1 30 ? 3.825 -1.098 0.313 1.00 0.00 30 GLY A N 6
ATOM 2683 C CA . GLY A 1 30 ? 3.079 -0.037 0.928 1.00 0.00 30 GLY A CA 6
ATOM 2684 C C . GLY A 1 30 ? 2.090 -0.571 1.918 1.00 0.00 30 GLY A C 6
ATOM 2685 O O . GLY A 1 30 ? 2.075 -1.787 2.181 1.00 0.00 30 GLY A O 6
ATOM 2689 N N . VAL A 1 31 ? 1.286 0.302 2.483 1.00 0.00 31 VAL A N 6
ATOM 2690 C CA . VAL A 1 31 ? 0.251 -0.097 3.418 1.00 0.00 31 VAL A CA 6
ATOM 2691 C C . VAL A 1 31 ? -1.047 0.606 3.073 1.00 0.00 31 VAL A C 6
ATOM 2692 O O . VAL A 1 31 ? -1.041 1.715 2.520 1.00 0.00 31 VAL A O 6
ATOM 2705 N N . CYS A 1 32 ? -2.125 -0.050 3.350 1.00 0.00 32 CYS A N 6
ATOM 2706 C CA . CYS A 1 32 ? -3.440 0.470 3.109 1.00 0.00 32 CYS A CA 6
ATOM 2707 C C . CYS A 1 32 ? -3.740 1.630 4.028 1.00 0.00 32 CYS A C 6
ATOM 2708 O O . CYS A 1 32 ? -3.368 1.616 5.218 1.00 0.00 32 CYS A O 6
ATOM 2715 N N . TYR A 1 33 ? -4.368 2.632 3.466 1.00 0.00 33 TYR A N 6
ATOM 2716 C CA . TYR A 1 33 ? -4.747 3.828 4.168 1.00 0.00 33 TYR A CA 6
ATOM 2717 C C . TYR A 1 33 ? -5.813 3.513 5.199 1.00 0.00 33 TYR A C 6
ATOM 2718 O O . TYR A 1 33 ? -6.922 3.094 4.810 1.00 0.00 33 TYR A O 6
ATOM 2737 N N . CYS A 1 1 ? -11.729 -6.746 2.599 1.00 0.00 1 CYS A N 7
ATOM 2738 C CA . CYS A 1 1 ? -10.819 -5.695 2.169 1.00 0.00 1 CYS A CA 7
ATOM 2739 C C . CYS A 1 1 ? -9.633 -5.629 3.100 1.00 0.00 1 CYS A C 7
ATOM 2740 O O . CYS A 1 1 ? -9.746 -6.004 4.273 1.00 0.00 1 CYS A O 7
ATOM 2749 N N . LEU A 1 2 ? -8.486 -5.185 2.589 1.00 0.00 2 LEU A N 7
ATOM 2750 C CA . LEU A 1 2 ? -7.310 -5.035 3.425 1.00 0.00 2 LEU A CA 7
ATOM 2751 C C . LEU A 1 2 ? -7.506 -3.834 4.307 1.00 0.00 2 LEU A C 7
ATOM 2752 O O . LEU A 1 2 ? -7.764 -2.725 3.825 1.00 0.00 2 LEU A O 7
ATOM 2768 N N . GLU A 1 3 ? -7.416 -4.057 5.563 1.00 0.00 3 GLU A N 7
ATOM 2769 C CA . GLU A 1 3 ? -7.672 -3.060 6.551 1.00 0.00 3 GLU A CA 7
ATOM 2770 C C . GLU A 1 3 ? -6.564 -2.015 6.640 1.00 0.00 3 GLU A C 7
ATOM 2771 O O . GLU A 1 3 ? -5.494 -2.163 6.039 1.00 0.00 3 GLU A O 7
ATOM 2783 N N . SER A 1 4 ? -6.851 -0.947 7.339 1.00 0.00 4 SER A N 7
ATOM 2784 C CA . SER A 1 4 ? -5.923 0.141 7.533 1.00 0.00 4 SER A CA 7
ATOM 2785 C C . SER A 1 4 ? -4.644 -0.356 8.219 1.00 0.00 4 SER A C 7
ATOM 2786 O O . SER A 1 4 ? -4.703 -0.931 9.310 1.00 0.00 4 SER A O 7
ATOM 2794 N N . GLY A 1 5 ? -3.512 -0.187 7.567 1.00 0.00 5 GLY A N 7
ATOM 2795 C CA . GLY A 1 5 ? -2.279 -0.642 8.138 1.00 0.00 5 GLY A CA 7
ATOM 2796 C C . GLY A 1 5 ? -1.846 -2.004 7.631 1.00 0.00 5 GLY A C 7
ATOM 2797 O O . GLY A 1 5 ? -0.774 -2.477 7.993 1.00 0.00 5 GLY A O 7
ATOM 2801 N N . THR A 1 6 ? -2.665 -2.658 6.831 1.00 0.00 6 THR A N 7
ATOM 2802 C CA . THR A 1 6 ? -2.262 -3.917 6.239 1.00 0.00 6 THR A CA 7
ATOM 2803 C C . THR A 1 6 ? -1.402 -3.598 5.039 1.00 0.00 6 THR A C 7
ATOM 2804 O O . THR A 1 6 ? -1.600 -2.580 4.397 1.00 0.00 6 THR A O 7
ATOM 2815 N N . SER A 1 7 ? -0.476 -4.429 4.754 1.00 0.00 7 SER A N 7
ATOM 2816 C CA . SER A 1 7 ? 0.451 -4.172 3.706 1.00 0.00 7 SER A CA 7
ATOM 2817 C C . SER A 1 7 ? -0.163 -4.515 2.354 1.00 0.00 7 SER A C 7
ATOM 2818 O O . SER A 1 7 ? -0.913 -5.492 2.221 1.00 0.00 7 SER A O 7
ATOM 2826 N N . CYS A 1 8 ? 0.128 -3.702 1.387 1.00 0.00 8 CYS A N 7
ATOM 2827 C CA . CYS A 1 8 ? -0.350 -3.872 0.054 1.00 0.00 8 CYS A CA 7
ATOM 2828 C C . CYS A 1 8 ? 0.757 -3.574 -0.915 1.00 0.00 8 CYS A C 7
ATOM 2829 O O . CYS A 1 8 ? 1.835 -3.072 -0.533 1.00 0.00 8 CYS A O 7
ATOM 2836 N N . ILE A 1 9 ? 0.520 -3.884 -2.139 1.00 0.00 9 ILE A N 7
ATOM 2837 C CA . ILE A 1 9 ? 1.472 -3.639 -3.167 1.00 0.00 9 ILE A CA 7
ATOM 2838 C C 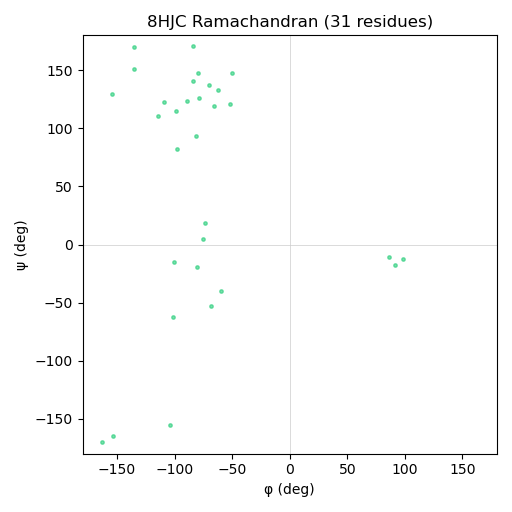. ILE A 1 9 ? 0.893 -2.651 -4.173 1.00 0.00 9 ILE A C 7
ATOM 2839 O O . ILE A 1 9 ? -0.138 -2.929 -4.808 1.00 0.00 9 ILE A O 7
ATOM 2855 N N . PRO A 1 10 ? 1.497 -1.466 -4.292 1.00 0.00 10 PRO A N 7
ATOM 2856 C CA . PRO A 1 10 ? 1.107 -0.499 -5.306 1.00 0.00 10 PRO A CA 7
ATOM 2857 C C . PRO A 1 10 ? 1.417 -1.084 -6.695 1.00 0.00 10 PRO A C 7
ATOM 2858 O O . PRO A 1 10 ? 2.471 -1.700 -6.903 1.00 0.00 10 PRO A O 7
ATOM 2869 N N . GLY A 1 11 ? 0.488 -0.963 -7.607 1.00 0.00 11 GLY A N 7
ATOM 2870 C CA . GLY A 1 11 ? 0.667 -1.543 -8.923 1.00 0.00 11 GLY A CA 7
ATOM 2871 C C . GLY A 1 11 ? 0.024 -2.916 -9.016 1.00 0.00 11 GLY A C 7
ATOM 2872 O O . GLY A 1 11 ? -0.069 -3.512 -10.101 1.00 0.00 11 GLY A O 7
ATOM 2876 N N . ALA A 1 12 ? -0.407 -3.425 -7.890 1.00 0.00 12 ALA A N 7
ATOM 2877 C CA . ALA A 1 12 ? -1.093 -4.692 -7.819 1.00 0.00 12 ALA A CA 7
ATOM 2878 C C . ALA A 1 12 ? -2.499 -4.432 -7.343 1.00 0.00 12 ALA A C 7
ATOM 2879 O O . ALA A 1 12 ? -2.870 -3.266 -7.150 1.00 0.00 12 ALA A O 7
ATOM 2886 N N . GLN A 1 13 ? -3.278 -5.477 -7.144 1.00 0.00 13 GLN A N 7
ATOM 2887 C CA . GLN A 1 13 ? -4.626 -5.318 -6.692 1.00 0.00 13 GLN A CA 7
ATOM 2888 C C . GLN A 1 13 ? -4.635 -5.001 -5.216 1.00 0.00 13 GLN A C 7
ATOM 2889 O O . GLN A 1 13 ? -4.523 -5.890 -4.353 1.00 0.00 13 GLN A O 7
ATOM 2903 N N . HIS A 1 14 ? -4.703 -3.746 -4.933 1.00 0.00 14 HIS A N 7
ATOM 2904 C CA . HIS A 1 14 ? -4.710 -3.269 -3.587 1.00 0.00 14 HIS A CA 7
ATOM 2905 C C . HIS A 1 14 ? -6.142 -3.103 -3.084 1.00 0.00 14 HIS A C 7
ATOM 2906 O O . HIS A 1 14 ? -6.716 -2.014 -3.088 1.00 0.00 14 HIS A O 7
ATOM 2921 N N . ASN A 1 15 ? -6.691 -4.221 -2.653 1.00 0.00 15 ASN A N 7
ATOM 2922 C CA . ASN A 1 15 ? -8.091 -4.388 -2.214 1.00 0.00 15 ASN A CA 7
ATOM 2923 C C . ASN A 1 15 ? -8.409 -3.720 -0.868 1.00 0.00 15 ASN A C 7
ATOM 2924 O O . ASN A 1 15 ? -9.381 -4.085 -0.202 1.00 0.00 15 ASN A O 7
ATOM 2935 N N . CYS A 1 16 ? -7.565 -2.794 -0.459 1.00 0.00 16 CYS A N 7
ATOM 2936 C CA . CYS A 1 16 ? -7.685 -2.051 0.794 1.00 0.00 16 CYS A CA 7
ATOM 2937 C C . CYS A 1 16 ? -9.110 -1.501 0.981 1.00 0.00 16 CYS A C 7
ATOM 2938 O O . CYS A 1 16 ? -9.786 -1.177 0.004 1.00 0.00 16 CYS A O 7
ATOM 2945 N N . CYS A 1 17 ? -9.555 -1.427 2.218 1.00 0.00 17 CYS A N 7
ATOM 2946 C CA . CYS A 1 17 ? -10.894 -0.934 2.556 1.00 0.00 17 CYS A CA 7
ATOM 2947 C C . CYS A 1 17 ? -11.135 0.484 2.046 1.00 0.00 17 CYS A C 7
ATOM 2948 O O . CYS A 1 17 ? -12.211 0.789 1.547 1.00 0.00 17 CYS A O 7
ATOM 2955 N N . SER A 1 18 ? -10.146 1.339 2.156 1.00 0.00 18 SER A N 7
ATOM 2956 C CA . SER A 1 18 ? -10.246 2.661 1.590 1.00 0.00 18 SER A CA 7
ATOM 2957 C C . SER A 1 18 ? -10.025 2.558 0.084 1.00 0.00 18 SER A C 7
ATOM 2958 O O . SER A 1 18 ? -10.653 3.256 -0.726 1.00 0.00 18 SER A O 7
ATOM 2966 N N . GLY A 1 19 ? -9.155 1.637 -0.263 1.00 0.00 19 GLY A N 7
ATOM 2967 C CA . GLY A 1 19 ? -8.775 1.388 -1.625 1.00 0.00 19 GLY A CA 7
ATOM 2968 C C . GLY A 1 19 ? -7.435 1.980 -1.900 1.00 0.00 19 GLY A C 7
ATOM 2969 O O . GLY A 1 19 ? -6.791 1.659 -2.882 1.00 0.00 19 GLY A O 7
ATOM 2973 N N . VAL A 1 20 ? -6.987 2.786 -0.980 1.00 0.00 20 VAL A N 7
ATOM 2974 C CA . VAL A 1 20 ? -5.761 3.517 -1.131 1.00 0.00 20 VAL A CA 7
ATOM 2975 C C . VAL A 1 20 ? -4.610 2.725 -0.537 1.00 0.00 20 VAL A C 7
ATOM 2976 O O . VAL A 1 20 ? -4.675 2.279 0.614 1.00 0.00 20 VAL A O 7
ATOM 2989 N N . CYS A 1 21 ? -3.601 2.513 -1.326 1.00 0.00 21 CYS A N 7
ATOM 2990 C CA . CYS A 1 21 ? -2.413 1.844 -0.893 1.00 0.00 21 CYS A CA 7
ATOM 2991 C C . CYS A 1 21 ? -1.319 2.883 -0.830 1.00 0.00 21 CYS A C 7
ATOM 2992 O O . CYS A 1 21 ? -0.911 3.423 -1.860 1.00 0.00 21 CYS A O 7
ATOM 2999 N N . VAL A 1 22 ? -0.895 3.212 0.356 1.00 0.00 22 VAL A N 7
ATOM 3000 C CA . VAL A 1 22 ? 0.109 4.223 0.553 1.00 0.00 22 VAL A CA 7
ATOM 3001 C C . VAL A 1 22 ? 1.482 3.578 0.429 1.00 0.00 22 VAL A C 7
ATOM 3002 O O . VAL A 1 22 ? 1.830 2.715 1.236 1.00 0.00 22 VAL A O 7
ATOM 3015 N N . PRO A 1 23 ? 2.266 3.948 -0.599 1.00 0.00 23 PRO A N 7
ATOM 3016 C CA . PRO A 1 23 ? 3.594 3.397 -0.790 1.00 0.00 23 PRO A CA 7
ATOM 3017 C C . PRO A 1 23 ? 4.523 3.866 0.330 1.00 0.00 23 PRO A C 7
ATOM 3018 O O . PRO A 1 23 ? 4.736 5.073 0.522 1.00 0.00 23 PRO A O 7
ATOM 3029 N N . ILE A 1 24 ? 5.050 2.927 1.075 1.00 0.00 24 ILE A N 7
ATOM 3030 C CA . ILE A 1 24 ? 5.865 3.243 2.234 1.00 0.00 24 ILE A CA 7
ATOM 3031 C C . ILE A 1 24 ? 7.331 3.201 1.863 1.00 0.00 24 ILE A C 7
ATOM 3032 O O . ILE A 1 24 ? 8.026 4.222 1.910 1.00 0.00 24 ILE A O 7
ATOM 3048 N N . VAL A 1 25 ? 7.784 2.040 1.443 1.00 0.00 25 VAL A N 7
ATOM 3049 C CA . VAL A 1 25 ? 9.177 1.859 1.079 1.00 0.00 25 VAL A CA 7
ATOM 3050 C C . VAL A 1 25 ? 9.440 2.547 -0.245 1.00 0.00 25 VAL A C 7
ATOM 3051 O O . VAL A 1 25 ? 10.302 3.406 -0.352 1.00 0.00 25 VAL A O 7
ATOM 3064 N N . THR A 1 26 ? 8.625 2.212 -1.199 1.00 0.00 26 THR A N 7
ATOM 3065 C CA . THR A 1 26 ? 8.685 2.680 -2.562 1.00 0.00 26 THR A CA 7
ATOM 3066 C C . THR A 1 26 ? 7.339 2.326 -3.144 1.00 0.00 26 THR A C 7
ATOM 3067 O O . THR A 1 26 ? 6.453 1.882 -2.396 1.00 0.00 26 THR A O 7
ATOM 3078 N N . ILE A 1 27 ? 7.185 2.422 -4.446 1.00 0.00 27 ILE A N 7
ATOM 3079 C CA . ILE A 1 27 ? 5.957 1.964 -5.091 1.00 0.00 27 ILE A CA 7
ATOM 3080 C C . ILE A 1 27 ? 5.957 0.429 -5.187 1.00 0.00 27 ILE A C 7
ATOM 3081 O O . ILE A 1 27 ? 5.073 -0.176 -5.781 1.00 0.00 27 ILE A O 7
ATOM 3097 N N . PHE A 1 28 ? 6.964 -0.191 -4.611 1.00 0.00 28 PHE A N 7
ATOM 3098 C CA . PHE A 1 28 ? 7.069 -1.615 -4.624 1.00 0.00 28 PHE A CA 7
ATOM 3099 C C . PHE A 1 28 ? 6.492 -2.221 -3.360 1.00 0.00 28 PHE A C 7
ATOM 3100 O O . PHE A 1 28 ? 6.200 -3.409 -3.331 1.00 0.00 28 PHE A O 7
ATOM 3117 N N . TYR A 1 29 ? 6.292 -1.401 -2.326 1.00 0.00 29 TYR A N 7
ATOM 3118 C CA . TYR A 1 29 ? 5.767 -1.908 -1.062 1.00 0.00 29 TYR A CA 7
ATOM 3119 C C . TYR A 1 29 ? 5.027 -0.783 -0.319 1.00 0.00 29 TYR A C 7
ATOM 3120 O O . TYR A 1 29 ? 5.588 0.312 -0.108 1.00 0.00 29 TYR A O 7
ATOM 3138 N N . GLY A 1 30 ? 3.809 -1.051 0.111 1.00 0.00 30 GLY A N 7
ATOM 3139 C CA . GLY A 1 30 ? 3.030 -0.050 0.796 1.00 0.00 30 GLY A CA 7
ATOM 3140 C C . GLY A 1 30 ? 2.092 -0.642 1.828 1.00 0.00 30 GLY A C 7
ATOM 3141 O O . GLY A 1 30 ? 2.148 -1.854 2.111 1.00 0.00 30 GLY A O 7
ATOM 3145 N N . VAL A 1 31 ? 1.254 0.200 2.413 1.00 0.00 31 VAL A N 7
ATOM 3146 C CA . VAL A 1 31 ? 0.239 -0.235 3.367 1.00 0.00 31 VAL A CA 7
ATOM 3147 C C . VAL A 1 31 ? -1.072 0.467 3.056 1.00 0.00 31 VAL A C 7
ATOM 3148 O O . VAL A 1 31 ? -1.082 1.567 2.498 1.00 0.00 31 VAL A O 7
ATOM 3161 N N . CYS A 1 32 ? -2.144 -0.176 3.376 1.00 0.00 32 CYS A N 7
ATOM 3162 C CA . CYS A 1 32 ? -3.460 0.331 3.128 1.00 0.00 32 CYS A CA 7
ATOM 3163 C C . CYS A 1 32 ? -3.790 1.470 4.049 1.00 0.00 32 CYS A C 7
ATOM 3164 O O . CYS A 1 32 ? -3.522 1.401 5.256 1.00 0.00 32 CYS A O 7
ATOM 3171 N N . TYR A 1 33 ? -4.347 2.505 3.466 1.00 0.00 33 TYR A N 7
ATOM 3172 C CA . TYR A 1 33 ? -4.765 3.685 4.167 1.00 0.00 33 TYR A CA 7
ATOM 3173 C C . TYR A 1 33 ? -5.895 3.331 5.124 1.00 0.00 33 TYR A C 7
ATOM 3174 O O . TYR A 1 33 ? -5.682 3.395 6.345 1.00 0.00 33 TYR A O 7
ATOM 3193 N N . CYS A 1 1 ? -11.518 -7.084 2.537 1.00 0.00 1 CYS A N 8
ATOM 3194 C CA . CYS A 1 1 ? -10.634 -5.991 2.152 1.00 0.00 1 CYS A CA 8
ATOM 3195 C C . CYS A 1 1 ? -9.508 -5.856 3.160 1.00 0.00 1 CYS A C 8
ATOM 3196 O O . CYS A 1 1 ? -9.659 -6.259 4.320 1.00 0.00 1 CYS A O 8
ATOM 3205 N N . LEU A 1 2 ? -8.372 -5.335 2.719 1.00 0.00 2 LEU A N 8
ATOM 3206 C CA . LEU A 1 2 ? -7.249 -5.090 3.611 1.00 0.00 2 LEU A CA 8
ATOM 3207 C C . LEU A 1 2 ? -7.505 -3.801 4.362 1.00 0.00 2 LEU A C 8
ATOM 3208 O O . LEU A 1 2 ? -7.768 -2.766 3.752 1.00 0.00 2 LEU A O 8
ATOM 3224 N N . GLU A 1 3 ? -7.449 -3.861 5.646 1.00 0.00 3 GLU A N 8
ATOM 3225 C CA . GLU A 1 3 ? -7.719 -2.715 6.474 1.00 0.00 3 GLU A CA 8
ATOM 3226 C C . GLU A 1 3 ? -6.538 -1.760 6.550 1.00 0.00 3 GLU A C 8
ATOM 3227 O O . GLU A 1 3 ? -5.449 -2.051 6.045 1.00 0.00 3 GLU A O 8
ATOM 3239 N N . SER A 1 4 ? -6.779 -0.614 7.122 1.00 0.00 4 SER A N 8
ATOM 3240 C CA . SER A 1 4 ? -5.786 0.405 7.315 1.00 0.00 4 SER A CA 8
ATOM 3241 C C . SER A 1 4 ? -4.554 -0.149 8.051 1.00 0.00 4 SER A C 8
ATOM 3242 O O . SER A 1 4 ? -4.682 -0.818 9.087 1.00 0.00 4 SER A O 8
ATOM 3250 N N . GLY A 1 5 ? -3.383 0.063 7.484 1.00 0.00 5 GLY A N 8
ATOM 3251 C CA . GLY A 1 5 ? -2.167 -0.421 8.096 1.00 0.00 5 GLY A CA 8
ATOM 3252 C C . GLY A 1 5 ? -1.720 -1.764 7.552 1.00 0.00 5 GLY A C 8
ATOM 3253 O O . GLY A 1 5 ? -0.564 -2.148 7.727 1.00 0.00 5 GLY A O 8
ATOM 3257 N N . THR A 1 6 ? -2.620 -2.481 6.896 1.00 0.00 6 THR A N 8
ATOM 3258 C CA . THR A 1 6 ? -2.291 -3.772 6.323 1.00 0.00 6 THR A CA 8
ATOM 3259 C C . THR A 1 6 ? -1.484 -3.510 5.058 1.00 0.00 6 THR A C 8
ATOM 3260 O O . THR A 1 6 ? -1.646 -2.469 4.439 1.00 0.00 6 THR A O 8
ATOM 3271 N N . SER A 1 7 ? -0.641 -4.406 4.697 1.00 0.00 7 SER A N 8
ATOM 3272 C CA . SER A 1 7 ? 0.280 -4.164 3.629 1.00 0.00 7 SER A CA 8
ATOM 3273 C C . SER A 1 7 ? -0.337 -4.463 2.268 1.00 0.00 7 SER A C 8
ATOM 3274 O O . SER A 1 7 ? -1.094 -5.420 2.100 1.00 0.00 7 SER A O 8
ATOM 3282 N N . CYS A 1 8 ? -0.012 -3.640 1.320 1.00 0.00 8 CYS A N 8
ATOM 3283 C CA . CYS A 1 8 ? -0.464 -3.778 -0.026 1.00 0.00 8 CYS A CA 8
ATOM 3284 C C . CYS A 1 8 ? 0.678 -3.503 -0.960 1.00 0.00 8 CYS A C 8
ATOM 3285 O O . CYS A 1 8 ? 1.753 -3.032 -0.542 1.00 0.00 8 CYS A O 8
ATOM 3292 N N . ILE A 1 9 ? 0.477 -3.806 -2.195 1.00 0.00 9 ILE A N 8
ATOM 3293 C CA . ILE A 1 9 ? 1.468 -3.553 -3.191 1.00 0.00 9 ILE A CA 8
ATOM 3294 C C . ILE A 1 9 ? 0.903 -2.508 -4.139 1.00 0.00 9 ILE A C 8
ATOM 3295 O O . ILE A 1 9 ? -0.100 -2.770 -4.825 1.00 0.00 9 ILE A O 8
ATOM 3311 N N . PRO A 1 10 ? 1.462 -1.292 -4.130 1.00 0.00 10 PRO A N 8
ATOM 3312 C CA . PRO A 1 10 ? 1.028 -0.218 -5.020 1.00 0.00 10 PRO A CA 8
ATOM 3313 C C . PRO A 1 10 ? 1.190 -0.634 -6.484 1.00 0.00 10 PRO A C 8
ATOM 3314 O O . PRO A 1 10 ? 2.172 -1.280 -6.850 1.00 0.00 10 PRO A O 8
ATOM 3325 N N . GLY A 1 11 ? 0.209 -0.334 -7.299 1.00 0.00 11 GLY A N 8
ATOM 3326 C CA . GLY A 1 11 ? 0.265 -0.730 -8.695 1.00 0.00 11 GLY A CA 8
ATOM 3327 C C . GLY A 1 11 ? -0.341 -2.105 -8.929 1.00 0.00 11 GLY A C 8
ATOM 3328 O O . GLY A 1 11 ? -0.793 -2.427 -10.029 1.00 0.00 11 GLY A O 8
ATOM 3332 N N . ALA A 1 12 ? -0.350 -2.912 -7.901 1.00 0.00 12 ALA A N 8
ATOM 3333 C CA . ALA A 1 12 ? -0.902 -4.232 -7.975 1.00 0.00 12 ALA A CA 8
ATOM 3334 C C . ALA A 1 12 ? -2.312 -4.210 -7.431 1.00 0.00 12 ALA A C 8
ATOM 3335 O O . ALA A 1 12 ? -2.887 -3.134 -7.241 1.00 0.00 12 ALA A O 8
ATOM 3342 N N . GLN A 1 13 ? -2.879 -5.376 -7.219 1.00 0.00 13 GLN A N 8
ATOM 3343 C CA . GLN A 1 13 ? -4.189 -5.501 -6.634 1.00 0.00 13 GLN A CA 8
ATOM 3344 C C . GLN A 1 13 ? -4.153 -5.015 -5.186 1.00 0.00 13 GLN A C 8
ATOM 3345 O O . GLN A 1 13 ? -3.658 -5.708 -4.293 1.00 0.00 13 GLN A O 8
ATOM 3359 N N . HIS A 1 14 ? -4.632 -3.833 -4.968 1.00 0.00 14 HIS A N 8
ATOM 3360 C CA . HIS A 1 14 ? -4.651 -3.253 -3.655 1.00 0.00 14 HIS A CA 8
ATOM 3361 C C . HIS A 1 14 ? -6.065 -3.208 -3.105 1.00 0.00 14 HIS A C 8
ATOM 3362 O O . HIS A 1 14 ? -6.734 -2.181 -3.110 1.00 0.00 14 HIS A O 8
ATOM 3377 N N . ASN A 1 15 ? -6.487 -4.377 -2.630 1.00 0.00 15 ASN A N 8
ATOM 3378 C CA . ASN A 1 15 ? -7.849 -4.697 -2.132 1.00 0.00 15 ASN A CA 8
ATOM 3379 C C . ASN A 1 15 ? -8.212 -4.015 -0.803 1.00 0.00 15 ASN A C 8
ATOM 3380 O O . ASN A 1 15 ? -9.110 -4.467 -0.091 1.00 0.00 15 ASN A O 8
ATOM 3391 N N . CYS A 1 16 ? -7.484 -2.981 -0.455 1.00 0.00 16 CYS A N 8
ATOM 3392 C CA . CYS A 1 16 ? -7.674 -2.235 0.779 1.00 0.00 16 CYS A CA 8
ATOM 3393 C C . CYS A 1 16 ? -9.134 -1.749 0.920 1.00 0.00 16 CYS A C 8
ATOM 3394 O O . CYS A 1 16 ? -9.812 -1.505 -0.078 1.00 0.00 16 CYS A O 8
ATOM 3401 N N . CYS A 1 17 ? -9.603 -1.636 2.148 1.00 0.00 17 CYS A N 8
ATOM 3402 C CA . CYS A 1 17 ? -10.961 -1.187 2.438 1.00 0.00 17 CYS A CA 8
ATOM 3403 C C . CYS A 1 1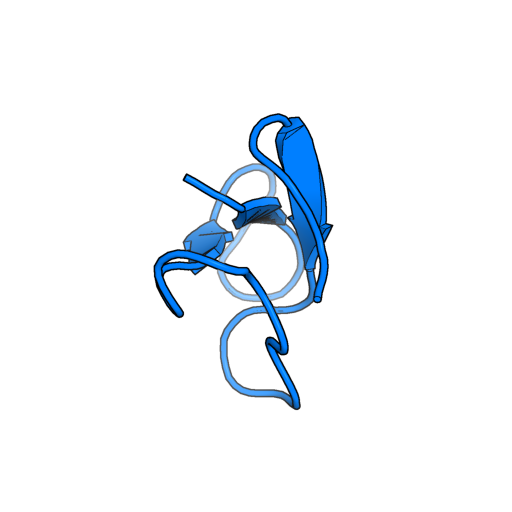7 ? -11.184 0.242 1.945 1.00 0.00 17 CYS A C 8
ATOM 3404 O O . CYS A 1 17 ? -12.212 0.536 1.341 1.00 0.00 17 CYS A O 8
ATOM 3411 N N . SER A 1 18 ? -10.212 1.122 2.181 1.00 0.00 18 SER A N 8
ATOM 3412 C CA . SER A 1 18 ? -10.266 2.472 1.646 1.00 0.00 18 SER A CA 8
ATOM 3413 C C . SER A 1 18 ? -9.983 2.438 0.140 1.00 0.00 18 SER A C 8
ATOM 3414 O O . SER A 1 18 ? -10.409 3.301 -0.620 1.00 0.00 18 SER A O 8
ATOM 3422 N N . GLY A 1 19 ? -9.249 1.416 -0.261 1.00 0.00 19 GLY A N 8
ATOM 3423 C CA . GLY A 1 19 ? -8.876 1.217 -1.640 1.00 0.00 19 GLY A CA 8
ATOM 3424 C C . GLY A 1 19 ? -7.554 1.859 -1.946 1.00 0.00 19 GLY A C 8
ATOM 3425 O O . GLY A 1 19 ? -6.928 1.565 -2.953 1.00 0.00 19 GLY A O 8
ATOM 3429 N N . VAL A 1 20 ? -7.101 2.681 -1.039 1.00 0.00 20 VAL A N 8
ATOM 3430 C CA . VAL A 1 20 ? -5.892 3.438 -1.224 1.00 0.00 20 VAL A CA 8
ATOM 3431 C C . VAL A 1 20 ? -4.722 2.701 -0.614 1.00 0.00 20 VAL A C 8
ATOM 3432 O O . VAL A 1 20 ? -4.793 2.221 0.526 1.00 0.00 20 VAL A O 8
ATOM 3445 N N . CYS A 1 21 ? -3.679 2.584 -1.377 1.00 0.00 21 CYS A N 8
ATOM 3446 C CA . CYS A 1 21 ? -2.471 1.972 -0.931 1.00 0.00 21 CYS A CA 8
ATOM 3447 C C . CYS A 1 21 ? -1.417 3.072 -0.829 1.00 0.00 21 CYS A C 8
ATOM 3448 O O . CYS A 1 21 ? -1.246 3.872 -1.758 1.00 0.00 21 CYS A O 8
ATOM 3455 N N . VAL A 1 22 ? -0.785 3.174 0.304 1.00 0.00 22 VAL A N 8
ATOM 3456 C CA . VAL A 1 22 ? 0.213 4.182 0.532 1.00 0.00 22 VAL A CA 8
ATOM 3457 C C . VAL A 1 22 ? 1.593 3.545 0.441 1.00 0.00 22 VAL A C 8
ATOM 3458 O O . VAL A 1 22 ? 1.933 2.699 1.269 1.00 0.00 22 VAL A O 8
ATOM 3471 N N . PRO A 1 23 ? 2.389 3.903 -0.588 1.00 0.00 23 PRO A N 8
ATOM 3472 C CA . PRO A 1 23 ? 3.737 3.366 -0.764 1.00 0.00 23 PRO A CA 8
ATOM 3473 C C . PRO A 1 23 ? 4.654 3.805 0.380 1.00 0.00 23 PRO A C 8
ATOM 3474 O O . PRO A 1 23 ? 4.861 5.002 0.601 1.00 0.00 23 PRO A O 8
ATOM 3485 N N . ILE A 1 24 ? 5.180 2.845 1.108 1.00 0.00 24 ILE A N 8
ATOM 3486 C CA . ILE A 1 24 ? 6.001 3.134 2.282 1.00 0.00 24 ILE A CA 8
ATOM 3487 C C . ILE A 1 24 ? 7.480 2.978 1.956 1.00 0.00 24 ILE A C 8
ATOM 3488 O O . ILE A 1 24 ? 8.29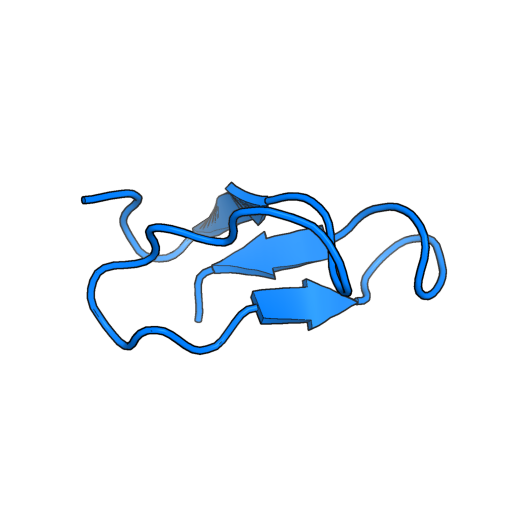0 3.871 2.230 1.00 0.00 24 ILE A O 8
ATOM 3504 N N . VAL A 1 25 ? 7.832 1.849 1.375 1.00 0.00 25 VAL A N 8
ATOM 3505 C CA . VAL A 1 25 ? 9.219 1.607 1.002 1.00 0.00 25 VAL A CA 8
ATOM 3506 C C . VAL A 1 25 ? 9.471 2.246 -0.342 1.00 0.00 25 VAL A C 8
ATOM 3507 O O . VAL A 1 25 ? 10.355 3.080 -0.502 1.00 0.00 25 VAL A O 8
ATOM 3520 N N . THR A 1 26 ? 8.628 1.893 -1.264 1.00 0.00 26 THR A N 8
ATOM 3521 C CA . THR A 1 26 ? 8.668 2.315 -2.636 1.00 0.00 26 THR A CA 8
ATOM 3522 C C . THR A 1 26 ? 7.287 2.032 -3.172 1.00 0.00 26 THR A C 8
ATOM 3523 O O . THR A 1 26 ? 6.400 1.648 -2.391 1.00 0.00 26 THR A O 8
ATOM 3534 N N . ILE A 1 27 ? 7.101 2.129 -4.471 1.00 0.00 27 ILE A N 8
ATOM 3535 C CA . ILE A 1 27 ? 5.843 1.725 -5.095 1.00 0.00 27 ILE A CA 8
ATOM 3536 C C . ILE A 1 27 ? 5.748 0.192 -5.158 1.00 0.00 27 ILE A C 8
ATOM 3537 O O . ILE A 1 27 ? 4.827 -0.360 -5.725 1.00 0.00 27 ILE A O 8
ATOM 3553 N N . PHE A 1 28 ? 6.716 -0.481 -4.580 1.00 0.00 28 PHE A N 8
ATOM 3554 C CA . PHE A 1 28 ? 6.735 -1.914 -4.575 1.00 0.00 28 PHE A CA 8
ATOM 3555 C C . PHE A 1 28 ? 6.196 -2.461 -3.263 1.00 0.00 28 PHE A C 8
ATOM 3556 O O . PHE A 1 28 ? 5.883 -3.635 -3.172 1.00 0.00 28 PHE A O 8
ATOM 3573 N N . TYR A 1 29 ? 6.079 -1.613 -2.245 1.00 0.00 29 TYR A N 8
ATOM 3574 C CA . TYR A 1 29 ? 5.590 -2.072 -0.954 1.00 0.00 29 TYR A CA 8
ATOM 3575 C C . TYR A 1 29 ? 4.944 -0.907 -0.214 1.00 0.00 29 TYR A C 8
ATOM 3576 O O . TYR A 1 29 ? 5.564 0.167 -0.049 1.00 0.00 29 TYR A O 8
ATOM 3594 N N . GLY A 1 30 ? 3.743 -1.112 0.260 1.00 0.00 30 GLY A N 8
ATOM 3595 C CA . GLY A 1 30 ? 3.052 -0.079 0.961 1.00 0.00 30 GLY A CA 8
ATOM 3596 C C . GLY A 1 30 ? 2.049 -0.632 1.930 1.00 0.00 30 GLY A C 8
ATOM 3597 O O . GLY A 1 30 ? 2.009 -1.854 2.159 1.00 0.00 30 GLY A O 8
ATOM 3601 N N . VAL A 1 31 ? 1.255 0.241 2.509 1.00 0.00 31 VAL A N 8
ATOM 3602 C CA . VAL A 1 31 ? 0.215 -0.150 3.439 1.00 0.00 31 VAL A CA 8
ATOM 3603 C C . VAL A 1 31 ? -1.080 0.551 3.077 1.00 0.00 31 VAL A C 8
ATOM 3604 O O . VAL A 1 31 ? -1.067 1.644 2.511 1.00 0.00 31 VAL A O 8
ATOM 3617 N N . CYS A 1 32 ? -2.167 -0.091 3.364 1.00 0.00 32 CYS A N 8
ATOM 3618 C CA . CYS A 1 32 ? -3.477 0.429 3.098 1.00 0.00 32 CYS A CA 8
ATOM 3619 C C . CYS A 1 32 ? -3.764 1.633 3.960 1.00 0.00 32 CYS A C 8
ATOM 3620 O O . CYS A 1 32 ? -3.395 1.669 5.148 1.00 0.00 32 CYS A O 8
ATOM 3627 N N . TYR A 1 33 ? -4.365 2.616 3.342 1.00 0.00 33 TYR A N 8
ATOM 3628 C CA . TYR A 1 33 ? -4.723 3.859 3.966 1.00 0.00 33 TYR A CA 8
ATOM 3629 C C . TYR A 1 33 ? -5.754 3.608 5.057 1.00 0.00 33 TYR A C 8
ATOM 3630 O O . TYR A 1 33 ? -6.908 3.239 4.728 1.00 0.00 33 TYR A O 8
ATOM 3649 N N . CYS A 1 1 ? -11.474 -7.132 2.852 1.00 0.00 1 CYS A N 9
ATOM 3650 C CA . CYS A 1 1 ? -10.538 -6.169 2.313 1.00 0.00 1 CYS A CA 9
ATOM 3651 C C . CYS A 1 1 ? -9.354 -6.018 3.239 1.00 0.00 1 CYS A C 9
ATOM 3652 O O . CYS A 1 1 ? -9.398 -6.466 4.393 1.00 0.00 1 CYS A O 9
ATOM 3661 N N . LEU A 1 2 ? -8.290 -5.437 2.731 1.00 0.00 2 LEU A N 9
ATOM 3662 C CA . LEU A 1 2 ? -7.117 -5.157 3.525 1.00 0.00 2 LEU A CA 9
ATOM 3663 C C . LEU A 1 2 ? -7.391 -3.896 4.335 1.00 0.00 2 LEU A C 9
ATOM 3664 O O . LEU A 1 2 ? -7.678 -2.842 3.762 1.00 0.00 2 LEU A O 9
ATOM 3680 N N . GLU A 1 3 ? -7.338 -4.002 5.633 1.00 0.00 3 GLU A N 9
ATOM 3681 C CA . GLU A 1 3 ? -7.680 -2.896 6.501 1.00 0.00 3 GLU A CA 9
ATOM 3682 C C . GLU A 1 3 ? -6.592 -1.825 6.540 1.00 0.00 3 GLU A C 9
ATOM 3683 O O . GLU A 1 3 ? -5.492 -2.021 6.008 1.00 0.00 3 GLU A O 9
ATOM 3695 N N . SER A 1 4 ? -6.908 -0.691 7.119 1.00 0.00 4 SER A N 9
ATOM 3696 C CA . SER A 1 4 ? -5.983 0.412 7.190 1.00 0.00 4 SER A CA 9
ATOM 3697 C C . SER A 1 4 ? -4.757 0.020 8.004 1.00 0.00 4 SER A C 9
ATOM 3698 O O . SER A 1 4 ? -4.864 -0.266 9.199 1.00 0.00 4 SER A O 9
ATOM 3706 N N . GLY A 1 5 ? -3.613 -0.002 7.367 1.00 0.00 5 GLY A N 9
ATOM 3707 C CA . GLY A 1 5 ? -2.431 -0.446 8.024 1.00 0.00 5 GLY A CA 9
ATOM 3708 C C . GLY A 1 5 ? -1.929 -1.748 7.451 1.00 0.00 5 GLY A C 9
ATOM 3709 O O . GLY A 1 5 ? -0.748 -2.062 7.582 1.00 0.00 5 GLY A O 9
ATOM 3713 N N . THR A 1 6 ? -2.809 -2.514 6.796 1.00 0.00 6 THR A N 9
ATOM 3714 C CA . THR A 1 6 ? -2.391 -3.775 6.194 1.00 0.00 6 THR A CA 9
ATOM 3715 C C . THR A 1 6 ? -1.504 -3.453 5.002 1.00 0.00 6 THR A C 9
ATOM 3716 O O . THR A 1 6 ? -1.685 -2.429 4.360 1.00 0.00 6 THR A O 9
ATOM 3727 N N . SER A 1 7 ? -0.580 -4.295 4.721 1.00 0.00 7 SER A N 9
ATOM 3728 C CA . SER A 1 7 ? 0.333 -4.069 3.652 1.00 0.00 7 SER A CA 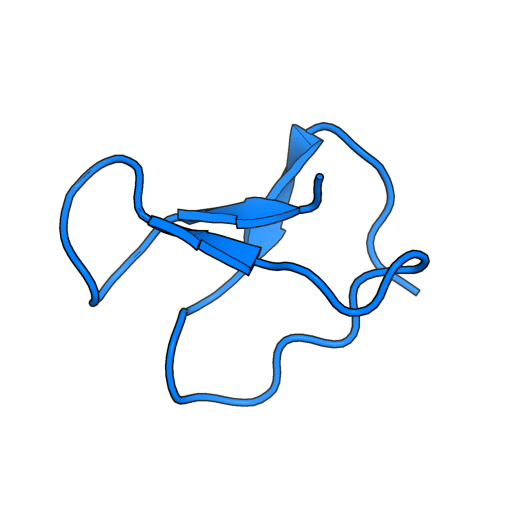9
ATOM 3729 C C . SER A 1 7 ? -0.328 -4.378 2.308 1.00 0.00 7 SER A C 9
ATOM 3730 O O . SER A 1 7 ? -1.179 -5.265 2.208 1.00 0.00 7 SER A O 9
ATOM 3738 N N . CYS A 1 8 ? 0.046 -3.632 1.313 1.00 0.00 8 CYS A N 9
ATOM 3739 C CA . CYS A 1 8 ? -0.437 -3.802 -0.026 1.00 0.00 8 CYS A CA 9
ATOM 3740 C C . CYS A 1 8 ? 0.703 -3.579 -0.978 1.00 0.00 8 CYS A C 9
ATOM 3741 O O . CYS A 1 8 ? 1.801 -3.132 -0.572 1.00 0.00 8 CYS A O 9
ATOM 3748 N N . ILE A 1 9 ? 0.474 -3.883 -2.210 1.00 0.00 9 ILE A N 9
ATOM 3749 C CA . ILE A 1 9 ? 1.469 -3.709 -3.228 1.00 0.00 9 ILE A CA 9
ATOM 3750 C C . ILE A 1 9 ? 0.986 -2.642 -4.202 1.00 0.00 9 ILE A C 9
ATOM 3751 O O . ILE A 1 9 ? -0.011 -2.846 -4.919 1.00 0.00 9 ILE A O 9
ATOM 3767 N N . PRO A 1 10 ? 1.625 -1.467 -4.198 1.00 0.00 10 PRO A N 9
ATOM 3768 C CA . PRO A 1 10 ? 1.277 -0.385 -5.103 1.00 0.00 10 PRO A CA 9
ATOM 3769 C C . PRO A 1 10 ? 1.488 -0.796 -6.561 1.00 0.00 10 PRO A C 9
ATOM 3770 O O . PRO A 1 10 ? 2.593 -1.189 -6.970 1.00 0.00 10 PRO A O 9
ATOM 3781 N N . GLY A 1 11 ? 0.425 -0.748 -7.325 1.00 0.00 11 GLY A N 9
ATOM 3782 C CA . GLY A 1 11 ? 0.492 -1.126 -8.717 1.00 0.00 11 GLY A CA 9
ATOM 3783 C C . GLY A 1 11 ? -0.144 -2.471 -8.958 1.00 0.00 11 GLY A C 9
ATOM 3784 O O . GLY A 1 11 ? -0.329 -2.889 -10.107 1.00 0.00 11 GLY A O 9
ATOM 3788 N N . A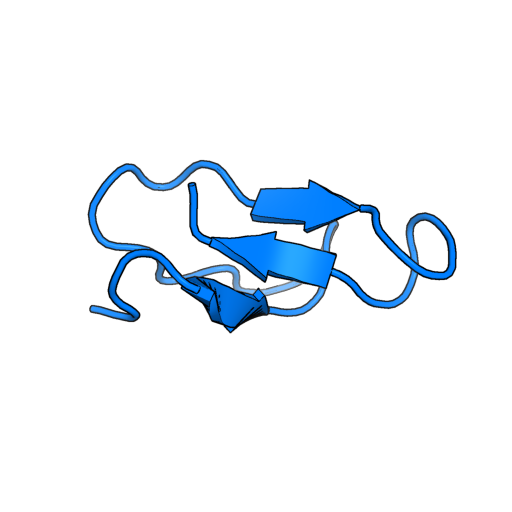LA A 1 12 ? -0.465 -3.154 -7.885 1.00 0.00 12 ALA A N 9
ATOM 3789 C CA . ALA A 1 12 ? -1.116 -4.438 -7.952 1.00 0.00 12 ALA A CA 9
ATOM 3790 C C . ALA A 1 12 ? -2.549 -4.292 -7.460 1.00 0.00 12 ALA A C 9
ATOM 3791 O O . ALA A 1 12 ? -3.018 -3.162 -7.270 1.00 0.00 12 ALA A O 9
ATOM 3798 N N . GLN A 1 13 ? -3.237 -5.406 -7.244 1.00 0.00 13 GLN A N 9
ATOM 3799 C CA . GLN A 1 13 ? -4.616 -5.393 -6.804 1.00 0.00 13 GLN A CA 9
ATOM 3800 C C . GLN A 1 13 ? -4.714 -5.011 -5.333 1.00 0.00 13 GLN A C 9
ATOM 3801 O O . GLN A 1 13 ? -4.713 -5.868 -4.441 1.00 0.00 13 GLN A O 9
ATOM 3815 N N . HIS A 1 14 ? -4.761 -3.730 -5.085 1.00 0.00 14 HIS A N 9
ATOM 3816 C CA . HIS A 1 14 ? -4.804 -3.219 -3.738 1.00 0.00 14 HIS A CA 9
ATOM 3817 C C . HIS A 1 14 ? -6.235 -3.090 -3.223 1.00 0.00 14 HIS A C 9
ATOM 3818 O O . HIS A 1 14 ? -6.832 -2.014 -3.201 1.00 0.00 14 HIS A O 9
ATOM 3833 N N . ASN A 1 15 ? -6.744 -4.224 -2.792 1.00 0.00 15 ASN A N 9
ATOM 3834 C CA . ASN A 1 15 ? -8.131 -4.454 -2.324 1.00 0.00 15 ASN A CA 9
ATOM 3835 C C . ASN A 1 15 ? -8.449 -3.809 -0.958 1.00 0.00 15 ASN A C 9
ATOM 3836 O O . ASN A 1 15 ? -9.389 -4.224 -0.278 1.00 0.00 15 ASN A O 9
ATOM 3847 N N . CYS A 1 16 ? -7.641 -2.847 -0.552 1.00 0.00 16 CYS A N 9
ATOM 3848 C CA . CYS A 1 16 ? -7.754 -2.168 0.738 1.00 0.00 16 CYS A CA 9
ATOM 3849 C C . CYS A 1 16 ? -9.184 -1.669 1.009 1.00 0.00 16 CYS A C 9
ATOM 3850 O O . CYS A 1 16 ? -9.917 -1.319 0.084 1.00 0.00 16 CYS A O 9
ATOM 3857 N N . CYS A 1 17 ? -9.559 -1.640 2.274 1.00 0.00 17 CYS A N 9
ATOM 3858 C CA . CYS A 1 17 ? -10.884 -1.200 2.709 1.00 0.00 17 CYS A CA 9
ATOM 3859 C C . CYS A 1 17 ? -11.135 0.268 2.374 1.00 0.00 17 CYS A C 9
ATOM 3860 O O . CYS A 1 17 ? -12.276 0.673 2.163 1.00 0.00 17 CYS A O 9
ATOM 3867 N N . SER A 1 18 ? -10.074 1.052 2.332 1.00 0.00 18 SER A N 9
ATOM 3868 C CA . SER A 1 18 ? -10.143 2.433 1.921 1.00 0.00 18 SER A CA 9
ATOM 3869 C C . SER A 1 18 ? -9.853 2.545 0.428 1.00 0.00 18 SER A C 9
ATOM 3870 O O . SER A 1 18 ? -10.024 3.600 -0.183 1.00 0.00 18 SER A O 9
ATOM 3878 N N . GLY A 1 19 ? -9.378 1.441 -0.131 1.00 0.00 19 GLY A N 9
ATOM 3879 C CA . GLY A 1 19 ? -9.007 1.341 -1.529 1.00 0.00 19 GLY A CA 9
ATOM 3880 C C . GLY A 1 19 ? -7.625 1.884 -1.806 1.00 0.00 19 GLY A C 9
ATOM 3881 O O . GLY A 1 19 ? -6.981 1.489 -2.766 1.00 0.00 19 GLY A O 9
ATOM 3885 N N . VAL A 1 20 ? -7.150 2.717 -0.923 1.00 0.00 20 VAL A N 9
ATOM 3886 C CA . VAL A 1 20 ? -5.898 3.412 -1.103 1.00 0.00 20 VAL A CA 9
ATOM 3887 C C . VAL A 1 20 ? -4.739 2.598 -0.563 1.00 0.00 20 VAL A C 9
ATOM 3888 O O . VAL A 1 20 ? -4.783 2.101 0.567 1.00 0.00 20 VAL A O 9
ATOM 3901 N N . CYS A 1 21 ? -3.740 2.458 -1.373 1.00 0.00 21 CYS A N 9
ATOM 3902 C CA . CYS A 1 21 ? -2.524 1.807 -1.009 1.00 0.00 21 CYS A CA 9
ATOM 3903 C C . CYS A 1 21 ? -1.455 2.872 -0.959 1.00 0.00 21 CYS A C 9
ATOM 3904 O O . CYS A 1 21 ? -1.174 3.518 -1.972 1.00 0.00 21 CYS A O 9
ATOM 3911 N N . VAL A 1 22 ? -0.903 3.097 0.193 1.00 0.00 22 VAL A N 9
ATOM 3912 C CA . VAL A 1 22 ? 0.091 4.121 0.366 1.00 0.00 22 VAL A CA 9
ATOM 3913 C C . VAL A 1 22 ? 1.483 3.499 0.283 1.00 0.00 22 VAL A C 9
ATOM 3914 O O . VAL A 1 22 ? 1.831 2.658 1.117 1.00 0.00 22 VAL A O 9
ATOM 3927 N N . PRO A 1 23 ? 2.276 3.857 -0.743 1.00 0.00 23 PRO A N 9
ATOM 3928 C CA . PRO A 1 23 ? 3.636 3.360 -0.883 1.00 0.00 23 PRO A CA 9
ATOM 3929 C C . PRO A 1 23 ? 4.509 3.857 0.273 1.00 0.00 23 PRO A C 9
ATOM 3930 O O . PRO A 1 23 ? 4.663 5.072 0.482 1.00 0.00 23 PRO A O 9
ATOM 3941 N N . ILE A 1 24 ? 5.049 2.933 1.031 1.00 0.00 24 ILE A N 9
ATOM 3942 C CA . ILE A 1 24 ? 5.817 3.282 2.213 1.00 0.00 24 ILE A CA 9
ATOM 3943 C C . ILE A 1 24 ? 7.297 3.081 1.954 1.00 0.00 24 ILE A C 9
ATOM 3944 O O . ILE A 1 24 ? 8.087 4.007 2.087 1.00 0.00 24 ILE A O 9
ATOM 3960 N N . VAL A 1 25 ? 7.661 1.870 1.560 1.00 0.00 25 VAL A N 9
ATOM 3961 C CA . VAL A 1 25 ? 9.054 1.548 1.299 1.00 0.00 25 VAL A CA 9
ATOM 3962 C C . VAL A 1 25 ? 9.475 2.218 0.015 1.00 0.00 25 VAL A C 9
ATOM 3963 O O . VAL A 1 25 ? 10.447 2.969 -0.029 1.00 0.00 25 VAL A O 9
ATOM 3976 N N . THR A 1 26 ? 8.692 1.968 -0.990 1.00 0.00 26 THR A N 9
ATOM 3977 C CA . THR A 1 26 ? 8.886 2.425 -2.334 1.00 0.00 26 THR A CA 9
ATOM 3978 C C . THR A 1 26 ? 7.556 2.237 -3.008 1.00 0.00 26 THR A C 9
ATOM 3979 O O . THR A 1 26 ? 6.560 1.940 -2.330 1.00 0.00 26 THR A O 9
ATOM 3990 N N . ILE A 1 27 ? 7.532 2.314 -4.313 1.00 0.00 27 ILE A N 9
ATOM 3991 C CA . ILE A 1 27 ? 6.328 2.028 -5.072 1.00 0.00 27 ILE A CA 9
ATOM 3992 C C . ILE A 1 27 ? 6.143 0.508 -5.218 1.00 0.00 27 ILE A C 9
ATOM 3993 O O . ILE A 1 27 ? 5.241 0.047 -5.912 1.00 0.00 27 ILE A O 9
ATOM 4009 N N . PHE A 1 28 ? 7.011 -0.255 -4.575 1.00 0.00 28 PHE A N 9
ATOM 4010 C CA . PHE A 1 28 ? 6.970 -1.700 -4.652 1.00 0.00 28 PHE A CA 9
ATOM 4011 C C . PHE A 1 28 ? 6.297 -2.302 -3.425 1.00 0.00 28 PHE A C 9
ATOM 4012 O O . PHE A 1 28 ? 5.816 -3.433 -3.472 1.00 0.00 28 PHE A O 9
ATOM 4029 N N . TYR A 1 29 ? 6.246 -1.548 -2.331 1.00 0.00 29 TYR A N 9
ATOM 4030 C CA . TYR A 1 29 ? 5.691 -2.072 -1.091 1.00 0.00 29 TYR A CA 9
ATOM 4031 C C . TYR A 1 29 ? 5.070 -0.929 -0.281 1.00 0.00 29 TYR A C 9
ATOM 4032 O O . TYR A 1 29 ? 5.719 0.117 -0.060 1.00 0.00 29 TYR A O 9
ATOM 4050 N N . GLY A 1 30 ? 3.846 -1.112 0.160 1.00 0.00 30 GLY A N 9
ATOM 4051 C CA . GLY A 1 30 ? 3.177 -0.089 0.917 1.00 0.00 30 GLY A CA 9
ATOM 4052 C C . GLY A 1 30 ? 2.151 -0.660 1.865 1.00 0.00 30 GLY A C 9
ATOM 4053 O O . GLY A 1 30 ? 2.124 -1.885 2.095 1.00 0.00 30 GLY A O 9
ATOM 4057 N N . VAL A 1 31 ? 1.324 0.203 2.431 1.00 0.00 31 VAL A N 9
ATOM 4058 C CA . VAL A 1 31 ? 0.257 -0.212 3.331 1.00 0.00 31 VAL A CA 9
ATOM 4059 C C . VAL A 1 31 ? -1.009 0.576 3.020 1.00 0.00 31 VAL A C 9
ATOM 4060 O O . VAL A 1 31 ? -0.943 1.707 2.534 1.00 0.00 31 VAL A O 9
ATOM 4073 N N . CYS A 1 32 ? -2.127 -0.032 3.265 1.00 0.00 32 CYS A N 9
ATOM 4074 C CA . CYS A 1 32 ? -3.426 0.553 3.043 1.00 0.00 32 CYS A CA 9
ATOM 4075 C C . CYS A 1 32 ? -3.642 1.750 3.943 1.00 0.00 32 CYS A C 9
ATOM 4076 O O . CYS A 1 32 ? -3.225 1.749 5.108 1.00 0.00 32 CYS A O 9
ATOM 4083 N N . TYR A 1 33 ? -4.255 2.759 3.380 1.00 0.00 33 TYR A N 9
ATOM 4084 C CA . TYR A 1 33 ? -4.554 4.004 4.049 1.00 0.00 33 TYR A CA 9
ATOM 4085 C C . TYR A 1 33 ? -5.521 3.767 5.197 1.00 0.00 33 TYR A C 9
ATOM 4086 O O . TYR A 1 33 ? -5.141 4.004 6.368 1.00 0.00 33 TYR A O 9
ATOM 4105 N N . CYS A 1 1 ? -11.373 -6.971 2.748 1.00 0.00 1 CYS A N 10
ATOM 4106 C CA . CYS A 1 1 ? -10.533 -5.884 2.299 1.00 0.00 1 CYS A CA 10
ATOM 4107 C C . CYS A 1 1 ? -9.400 -5.695 3.279 1.00 0.00 1 CYS A C 10
ATOM 4108 O O . CYS A 1 1 ? -9.546 -6.009 4.466 1.00 0.00 1 CYS A O 10
ATOM 4117 N N . LEU A 1 2 ? -8.272 -5.218 2.801 1.00 0.00 2 LEU A N 10
ATOM 4118 C CA . LEU A 1 2 ? -7.138 -4.960 3.662 1.00 0.00 2 LEU A CA 10
ATOM 4119 C C . LEU A 1 2 ? -7.381 -3.670 4.416 1.00 0.00 2 LEU A C 10
ATOM 4120 O O . LEU A 1 2 ? -7.682 -2.640 3.819 1.00 0.00 2 LEU A O 10
ATOM 4136 N N . GLU A 1 3 ? -7.282 -3.738 5.696 1.00 0.00 3 GLU A N 10
ATOM 4137 C CA . GLU A 1 3 ? -7.540 -2.616 6.557 1.00 0.00 3 GLU A CA 10
ATOM 4138 C C . GLU A 1 3 ? -6.336 -1.684 6.694 1.00 0.00 3 GLU A C 10
ATOM 4139 O O . GLU A 1 3 ? -5.245 -1.991 6.210 1.00 0.00 3 GLU A O 10
ATOM 4151 N N . SER A 1 4 ? -6.563 -0.530 7.299 1.00 0.00 4 SER A N 10
ATOM 4152 C CA . SER A 1 4 ? -5.541 0.478 7.502 1.00 0.00 4 SER A CA 10
ATOM 4153 C C . SER A 1 4 ? -4.313 -0.091 8.227 1.00 0.00 4 SER A C 10
ATOM 4154 O O . SER A 1 4 ? -4.414 -0.552 9.369 1.00 0.00 4 SER A O 10
ATOM 4162 N N . GLY A 1 5 ? -3.180 -0.083 7.556 1.00 0.00 5 GLY A N 10
ATOM 4163 C CA . GLY A 1 5 ? -1.970 -0.603 8.153 1.00 0.00 5 GLY A CA 10
ATOM 4164 C C . GLY A 1 5 ? -1.553 -1.939 7.566 1.00 0.00 5 GLY A C 10
ATOM 4165 O O . GLY A 1 5 ? -0.379 -2.332 7.665 1.00 0.00 5 GLY A O 10
ATOM 4169 N N . THR A 1 6 ? -2.487 -2.638 6.947 1.00 0.00 6 THR A N 10
ATOM 4170 C CA . THR A 1 6 ? -2.186 -3.910 6.340 1.00 0.00 6 THR A CA 10
ATOM 4171 C C . THR A 1 6 ? -1.428 -3.621 5.053 1.00 0.00 6 THR A C 10
ATOM 4172 O O . THR A 1 6 ? -1.662 -2.593 4.420 1.00 0.00 6 THR A O 10
ATOM 4183 N N . SER A 1 7 ? -0.542 -4.482 4.684 1.00 0.00 7 SER A N 10
ATOM 4184 C CA . SER A 1 7 ? 0.333 -4.204 3.578 1.00 0.00 7 SER A CA 10
ATOM 4185 C C . SER A 1 7 ? -0.323 -4.524 2.251 1.00 0.00 7 SER A C 10
ATOM 4186 O O . SER A 1 7 ? -1.077 -5.497 2.122 1.00 0.00 7 SER A O 10
ATOM 4194 N N . CYS A 1 8 ? -0.039 -3.700 1.293 1.00 0.00 8 CYS A N 10
ATOM 4195 C CA . CYS A 1 8 ? -0.525 -3.835 -0.035 1.00 0.00 8 CYS A CA 10
ATOM 4196 C C . CYS A 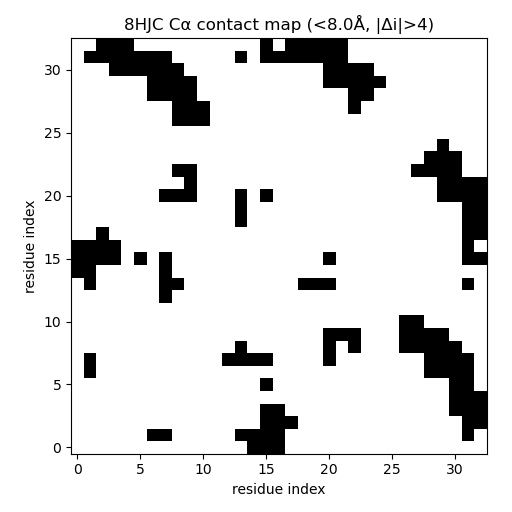1 8 ? 0.590 -3.510 -0.992 1.00 0.00 8 CYS A C 10
ATOM 4197 O O . CYS A 1 8 ? 1.679 -3.055 -0.576 1.00 0.00 8 CYS A O 10
ATOM 4204 N N . ILE A 1 9 ? 0.348 -3.737 -2.239 1.00 0.00 9 ILE A N 10
ATOM 4205 C CA . ILE A 1 9 ? 1.318 -3.472 -3.247 1.00 0.00 9 ILE A CA 10
ATOM 4206 C C . ILE A 1 9 ? 0.775 -2.392 -4.193 1.00 0.00 9 ILE A C 10
ATOM 4207 O O . ILE A 1 9 ? -0.238 -2.609 -4.890 1.00 0.00 9 ILE A O 10
ATOM 4223 N N . PRO A 1 10 ? 1.379 -1.196 -4.178 1.00 0.00 10 PRO A N 10
ATOM 4224 C CA . PRO A 1 10 ? 0.997 -0.109 -5.080 1.00 0.00 10 PRO A CA 10
ATOM 4225 C C . PRO A 1 10 ? 1.247 -0.518 -6.536 1.00 0.00 10 PRO A C 10
ATOM 4226 O O . PRO A 1 10 ? 2.328 -1.004 -6.875 1.00 0.00 10 PRO A O 10
ATOM 4237 N N . GLY A 1 11 ? 0.264 -0.349 -7.388 1.00 0.00 11 GLY A N 10
ATOM 4238 C CA . GLY A 1 11 ? 0.423 -0.761 -8.774 1.00 0.00 11 GLY A CA 10
ATOM 4239 C C . GLY A 1 11 ? -0.069 -2.177 -9.018 1.00 0.00 11 GLY A C 10
ATOM 4240 O O . GLY A 1 11 ? -0.018 -2.675 -10.143 1.00 0.00 11 GLY A O 10
ATOM 4244 N N . ALA A 1 12 ? -0.523 -2.825 -7.971 1.00 0.00 12 ALA A N 10
ATOM 4245 C CA . ALA A 1 12 ? -1.056 -4.167 -8.059 1.00 0.00 12 ALA A CA 10
ATOM 4246 C C . ALA A 1 12 ? -2.479 -4.170 -7.540 1.00 0.00 12 ALA A C 10
ATOM 4247 O O . ALA A 1 12 ? -3.098 -3.100 -7.414 1.00 0.00 12 ALA A O 10
ATOM 4254 N N . GLN A 1 13 ? -2.990 -5.352 -7.235 1.00 0.00 13 GLN A N 10
ATOM 4255 C CA . GLN A 1 13 ? -4.322 -5.526 -6.726 1.00 0.00 13 GLN A CA 10
ATOM 4256 C C . GLN A 1 13 ? -4.371 -5.105 -5.261 1.00 0.00 13 GLN A C 10
ATOM 4257 O O . GLN A 1 13 ? -4.127 -5.908 -4.360 1.00 0.00 13 GLN A O 10
ATOM 4271 N N . HIS A 1 14 ? -4.625 -3.861 -5.024 1.00 0.00 14 HIS A N 10
ATOM 4272 C CA . HIS A 1 14 ? -4.691 -3.361 -3.671 1.00 0.00 14 HIS A CA 10
ATOM 4273 C C . HIS A 1 14 ? -6.116 -3.298 -3.162 1.00 0.00 14 HIS A C 10
ATOM 4274 O O . HIS A 1 14 ? -6.813 -2.294 -3.303 1.00 0.00 14 HIS A O 10
ATOM 4289 N N . ASN A 1 15 ? -6.512 -4.392 -2.545 1.00 0.00 15 ASN A N 10
ATOM 4290 C CA . ASN A 1 15 ? -7.880 -4.653 -2.059 1.00 0.00 15 ASN A CA 10
ATOM 4291 C C . ASN A 1 15 ? -8.213 -3.927 -0.743 1.00 0.00 15 ASN A C 10
ATOM 4292 O O . ASN A 1 15 ? -9.139 -4.317 -0.031 1.00 0.00 15 ASN A O 10
ATOM 4303 N N . CYS A 1 16 ? -7.436 -2.908 -0.407 1.00 0.00 16 CYS A N 10
ATOM 4304 C CA . CYS A 1 16 ? -7.611 -2.123 0.821 1.00 0.00 16 CYS A CA 10
ATOM 4305 C C . CYS A 1 16 ? -9.067 -1.635 0.956 1.00 0.00 16 CYS A C 10
ATOM 4306 O O . CYS A 1 16 ? -9.714 -1.355 -0.041 1.00 0.00 16 CYS A O 10
ATOM 4313 N N . CYS A 1 17 ? -9.561 -1.551 2.177 1.00 0.00 17 CYS A N 10
ATOM 4314 C CA . CYS A 1 17 ? -10.947 -1.135 2.458 1.00 0.00 17 CYS A CA 10
ATOM 4315 C C . CYS A 1 17 ? -11.253 0.268 1.910 1.00 0.00 17 CYS A C 10
ATOM 4316 O O . CYS A 1 17 ? -12.367 0.540 1.443 1.00 0.00 17 CYS A O 10
ATOM 4323 N N . SER A 1 18 ? -10.286 1.152 1.972 1.00 0.00 18 SER A N 10
ATOM 4324 C CA . SER A 1 18 ? -10.427 2.455 1.372 1.00 0.00 18 SER A CA 10
ATOM 4325 C C . SER A 1 18 ? -10.171 2.329 -0.136 1.00 0.00 18 SER A C 10
ATOM 4326 O O . SER A 1 18 ? -10.834 2.959 -0.967 1.00 0.00 18 SER A O 10
ATOM 4334 N N . GLY A 1 19 ? -9.229 1.466 -0.456 1.00 0.00 19 GLY A N 10
ATOM 4335 C CA . GLY A 1 19 ? -8.835 1.203 -1.818 1.00 0.00 19 GLY A CA 10
ATOM 4336 C C . GLY A 1 19 ? -7.516 1.847 -2.110 1.00 0.00 19 GLY A C 10
ATOM 4337 O O . GLY A 1 19 ? -6.854 1.525 -3.086 1.00 0.00 19 GLY A O 10
ATOM 4341 N N . VAL A 1 20 ? -7.106 2.708 -1.214 1.00 0.00 20 VAL A N 10
ATOM 4342 C CA . VAL A 1 20 ? -5.892 3.462 -1.377 1.00 0.00 20 VAL A CA 10
ATOM 4343 C C . VAL A 1 20 ? -4.733 2.704 -0.740 1.00 0.00 20 VAL A C 10
ATOM 4344 O O . VAL A 1 20 ? -4.817 2.269 0.417 1.00 0.00 20 VAL A O 10
ATOM 4357 N N . CYS A 1 21 ? -3.701 2.504 -1.500 1.00 0.00 21 CYS A N 10
ATOM 4358 C CA . CYS A 1 21 ? -2.520 1.839 -1.030 1.00 0.00 21 CYS A CA 10
ATOM 4359 C C . CYS A 1 21 ? -1.400 2.852 -0.961 1.00 0.00 21 CYS A C 10
ATOM 4360 O O . CYS A 1 21 ? -0.984 3.390 -1.982 1.00 0.00 21 CYS A O 10
ATOM 4367 N N . VAL A 1 22 ? -0.930 3.128 0.222 1.00 0.00 22 VAL A N 10
ATOM 4368 C CA . VAL A 1 22 ? 0.075 4.147 0.420 1.00 0.00 22 VAL A CA 10
ATOM 4369 C C . VAL A 1 22 ? 1.467 3.528 0.386 1.00 0.00 22 VAL A C 10
ATOM 4370 O O . VAL A 1 22 ? 1.781 2.680 1.218 1.00 0.00 22 VAL A O 10
ATOM 4383 N N . PRO A 1 23 ? 2.311 3.922 -0.588 1.00 0.00 23 PRO A N 10
ATOM 4384 C CA . PRO A 1 23 ? 3.675 3.411 -0.706 1.00 0.00 23 PRO A CA 10
ATOM 4385 C C . PRO A 1 23 ? 4.530 3.793 0.512 1.00 0.00 23 PRO A C 10
ATOM 4386 O O . PRO A 1 23 ? 4.608 4.971 0.899 1.00 0.00 23 PRO A O 10
ATOM 4397 N N . ILE A 1 24 ? 5.147 2.803 1.125 1.00 0.00 24 ILE A N 10
ATOM 4398 C CA . ILE A 1 24 ? 5.940 3.036 2.317 1.00 0.00 24 ILE A CA 10
ATOM 4399 C C . ILE A 1 24 ? 7.423 2.925 2.002 1.00 0.00 24 ILE A C 10
ATOM 4400 O O . ILE A 1 24 ? 8.181 3.875 2.222 1.00 0.00 24 ILE A O 10
ATOM 4416 N N . VAL A 1 25 ? 7.838 1.782 1.488 1.00 0.00 25 VAL A N 10
ATOM 4417 C CA . VAL A 1 25 ? 9.236 1.602 1.122 1.00 0.00 25 VAL A CA 10
ATOM 4418 C C . VAL A 1 25 ? 9.463 2.267 -0.211 1.00 0.00 25 VAL A C 10
ATOM 4419 O O . VAL A 1 25 ? 10.296 3.149 -0.356 1.00 0.00 25 VAL A O 10
ATOM 4432 N N . THR A 1 26 ? 8.646 1.891 -1.137 1.00 0.00 26 THR A N 10
ATOM 4433 C CA . THR A 1 26 ? 8.688 2.345 -2.490 1.00 0.00 26 THR A CA 10
ATOM 4434 C C . THR A 1 26 ? 7.328 2.073 -3.046 1.00 0.00 26 THR A C 10
ATOM 4435 O O . THR A 1 26 ? 6.419 1.707 -2.295 1.00 0.00 26 THR A O 10
ATOM 4446 N N . ILE A 1 27 ? 7.183 2.177 -4.334 1.00 0.00 27 ILE A N 10
ATOM 4447 C CA . ILE A 1 27 ? 5.949 1.811 -5.000 1.00 0.00 27 ILE A CA 10
ATOM 4448 C C . ILE A 1 27 ? 5.798 0.275 -5.059 1.00 0.00 27 ILE A C 10
ATOM 4449 O O . ILE A 1 27 ? 4.874 -0.240 -5.657 1.00 0.00 27 ILE A O 10
ATOM 4465 N N . PHE A 1 28 ? 6.728 -0.447 -4.455 1.00 0.00 28 PHE A N 10
ATOM 4466 C CA . PHE A 1 28 ? 6.690 -1.891 -4.466 1.00 0.00 28 PHE A CA 10
ATOM 4467 C C . PHE A 1 28 ? 6.132 -2.443 -3.170 1.00 0.00 28 PHE A C 10
ATOM 4468 O O . PHE A 1 28 ? 5.762 -3.608 -3.106 1.00 0.00 28 PHE A O 10
ATOM 4485 N N . TYR A 1 29 ? 6.061 -1.615 -2.142 1.00 0.00 29 TYR A N 10
ATOM 4486 C CA . TYR A 1 29 ? 5.558 -2.060 -0.856 1.00 0.00 29 TYR A CA 10
ATOM 4487 C C . TYR A 1 29 ? 4.878 -0.895 -0.174 1.00 0.00 29 TYR A C 10
ATOM 4488 O O . TYR A 1 29 ? 5.473 0.194 -0.034 1.00 0.00 29 TYR A O 10
ATOM 4506 N N . GLY A 1 30 ? 3.681 -1.107 0.271 1.00 0.00 30 GLY A N 10
ATOM 4507 C CA . GLY A 1 30 ? 2.965 -0.077 0.932 1.00 0.00 30 GLY A CA 10
ATOM 4508 C C . GLY A 1 30 ? 1.983 -0.631 1.908 1.00 0.00 30 GLY A C 10
ATOM 4509 O O . GLY A 1 30 ? 1.936 -1.855 2.119 1.00 0.00 30 GLY A O 10
ATOM 4513 N N . VAL A 1 31 ? 1.224 0.234 2.521 1.00 0.00 31 VAL A N 10
ATOM 4514 C CA . VAL A 1 31 ? 0.202 -0.172 3.449 1.00 0.00 31 VAL A CA 10
ATOM 4515 C C . VAL A 1 31 ? -1.094 0.529 3.122 1.00 0.00 31 VAL A C 10
ATOM 4516 O O . VAL A 1 31 ? -1.101 1.649 2.585 1.00 0.00 31 VAL A O 10
ATOM 4529 N N . CYS A 1 32 ? -2.159 -0.138 3.400 1.00 0.00 32 CYS A N 10
ATOM 4530 C CA . CYS A 1 32 ? -3.474 0.339 3.134 1.00 0.00 32 CYS A CA 10
ATOM 4531 C C . CYS A 1 32 ? -3.824 1.557 3.949 1.00 0.00 32 CYS A C 10
ATOM 4532 O O . CYS A 1 32 ? -3.496 1.649 5.146 1.00 0.00 32 CYS A O 10
ATOM 4539 N N . TYR A 1 33 ? -4.428 2.499 3.270 1.00 0.00 33 TYR A N 10
ATOM 4540 C CA . TYR A 1 33 ? -4.893 3.743 3.819 1.00 0.00 33 TYR A CA 10
ATOM 4541 C C . TYR A 1 33 ? -5.979 3.464 4.843 1.00 0.00 33 TYR A C 10
ATOM 4542 O O . TYR A 1 33 ? -7.085 3.024 4.445 1.00 0.00 33 TYR A O 10
ATOM 4561 N N . CYS A 1 1 ? -11.745 -6.710 2.652 1.00 0.00 1 CYS A N 11
ATOM 4562 C CA . CYS A 1 1 ? -10.821 -5.682 2.202 1.00 0.00 1 CYS A CA 11
ATOM 4563 C C . CYS A 1 1 ? -9.620 -5.667 3.120 1.00 0.00 1 CYS A C 11
ATOM 4564 O O . CYS A 1 1 ? -9.699 -6.175 4.243 1.00 0.00 1 CYS A O 11
ATOM 4573 N N . LEU A 1 2 ? -8.497 -5.154 2.644 1.00 0.00 2 LEU A N 11
ATOM 4574 C CA . LEU A 1 2 ? -7.322 -5.021 3.485 1.00 0.00 2 LEU A CA 11
ATOM 4575 C C . LEU A 1 2 ? -7.521 -3.802 4.362 1.00 0.00 2 LEU A C 11
ATOM 4576 O O . LEU A 1 2 ? -7.808 -2.706 3.855 1.00 0.00 2 LEU A O 11
ATOM 4592 N N . GLU A 1 3 ? -7.379 -3.978 5.641 1.00 0.00 3 GLU A N 11
ATOM 4593 C CA . GLU A 1 3 ? -7.657 -2.926 6.586 1.00 0.00 3 GLU A CA 11
ATOM 4594 C C . GLU A 1 3 ? -6.505 -1.928 6.670 1.00 0.00 3 GLU A C 11
ATOM 4595 O O . GLU A 1 3 ? -5.431 -2.133 6.079 1.00 0.00 3 GLU A O 11
ATOM 4607 N N . SER A 1 4 ? -6.748 -0.841 7.353 1.00 0.00 4 SER A N 11
ATOM 4608 C CA . SER A 1 4 ? -5.765 0.181 7.568 1.00 0.00 4 SER A CA 11
ATOM 4609 C C . SER A 1 4 ? -4.530 -0.396 8.273 1.00 0.00 4 SER A C 11
ATOM 4610 O O . SER A 1 4 ? -4.616 -0.879 9.410 1.00 0.00 4 SER A O 11
ATOM 4618 N N . GLY A 1 5 ? -3.413 -0.400 7.578 1.00 0.00 5 GLY A N 11
ATOM 4619 C CA . GLY A 1 5 ? -2.203 -0.924 8.149 1.00 0.00 5 GLY A CA 11
ATOM 4620 C C . GLY A 1 5 ? -1.763 -2.226 7.520 1.00 0.00 5 GLY A C 11
ATOM 4621 O O . GLY A 1 5 ? -0.601 -2.633 7.683 1.00 0.00 5 GLY A O 11
ATOM 4625 N N . THR A 1 6 ? -2.652 -2.893 6.806 1.00 0.00 6 THR A N 11
ATOM 4626 C CA . THR A 1 6 ? -2.277 -4.109 6.120 1.00 0.00 6 THR A CA 11
ATOM 4627 C C . THR A 1 6 ? -1.416 -3.717 4.923 1.00 0.00 6 THR A C 11
ATOM 4628 O O . THR A 1 6 ? -1.584 -2.631 4.375 1.00 0.00 6 THR A O 11
ATOM 4639 N N . SER A 1 7 ? -0.520 -4.559 4.539 1.00 0.00 7 SER A N 11
ATOM 4640 C CA . SER A 1 7 ? 0.402 -4.233 3.500 1.00 0.00 7 SER A CA 11
ATOM 4641 C C . SER A 1 7 ? -0.216 -4.486 2.136 1.00 0.00 7 SER A C 11
ATOM 4642 O O . SER A 1 7 ? -0.926 -5.485 1.917 1.00 0.00 7 SER A O 11
ATOM 4650 N N . CYS A 1 8 ? 0.041 -3.592 1.245 1.00 0.00 8 CYS A N 11
ATOM 4651 C CA . CYS A 1 8 ? -0.429 -3.687 -0.084 1.00 0.00 8 CYS A CA 11
ATOM 4652 C C . CYS A 1 8 ? 0.702 -3.430 -1.019 1.00 0.00 8 CYS A C 11
ATOM 4653 O O . CYS A 1 8 ? 1.789 -2.969 -0.609 1.00 0.00 8 CYS A O 11
ATOM 4660 N N . ILE A 1 9 ? 0.484 -3.743 -2.237 1.00 0.00 9 ILE A N 11
ATOM 4661 C CA . ILE A 1 9 ? 1.466 -3.534 -3.239 1.00 0.00 9 ILE A CA 11
ATOM 4662 C C . ILE A 1 9 ? 0.922 -2.521 -4.230 1.00 0.00 9 ILE A C 11
ATOM 4663 O O . ILE A 1 9 ? -0.066 -2.803 -4.933 1.00 0.00 9 ILE A O 11
ATOM 4679 N N . PRO A 1 10 ? 1.493 -1.314 -4.258 1.00 0.00 10 PRO A N 11
ATOM 4680 C CA . PRO A 1 10 ? 1.091 -0.284 -5.201 1.00 0.00 10 PRO A CA 11
ATOM 4681 C C . PRO A 1 10 ? 1.334 -0.769 -6.631 1.00 0.00 10 PRO A C 11
ATOM 4682 O O . PRO A 1 10 ? 2.448 -1.139 -6.994 1.00 0.00 10 PRO A O 11
ATOM 4693 N N . GLY A 1 11 ? 0.283 -0.839 -7.405 1.00 0.00 11 GLY A N 11
ATOM 4694 C CA . GLY A 1 11 ? 0.388 -1.343 -8.749 1.00 0.00 11 GLY A CA 11
ATOM 4695 C C . GLY A 1 11 ? -0.320 -2.668 -8.887 1.00 0.00 11 GLY A C 11
ATOM 4696 O O . GLY A 1 11 ? -0.885 -2.980 -9.938 1.00 0.00 11 GLY A O 11
ATOM 4700 N N . ALA A 1 12 ? -0.336 -3.430 -7.819 1.00 0.00 12 ALA A N 11
ATOM 4701 C CA . ALA A 1 12 ? -0.980 -4.724 -7.817 1.00 0.00 12 ALA A CA 11
ATOM 4702 C C . ALA A 1 12 ? -2.382 -4.602 -7.229 1.00 0.00 12 ALA A C 11
ATOM 4703 O O . ALA A 1 12 ? -2.910 -3.490 -7.111 1.00 0.00 12 ALA A O 11
ATOM 4710 N N . GLN A 1 13 ? -2.979 -5.726 -6.867 1.00 0.00 13 GLN A N 11
ATOM 4711 C CA . GLN A 1 13 ? -4.321 -5.766 -6.334 1.00 0.00 13 GLN A CA 11
ATOM 4712 C C . GLN A 1 13 ? -4.384 -5.183 -4.919 1.00 0.00 13 GLN A C 11
ATOM 4713 O O . GLN A 1 13 ? -4.248 -5.903 -3.919 1.00 0.00 13 GLN A O 11
ATOM 4727 N N . HIS A 1 14 ? -4.535 -3.889 -4.838 1.00 0.00 14 HIS A N 11
ATOM 4728 C CA . HIS A 1 14 ? -4.628 -3.208 -3.567 1.00 0.00 14 HIS A CA 11
ATOM 4729 C C . HIS A 1 14 ? -6.081 -3.056 -3.145 1.00 0.00 14 HIS A C 11
ATOM 4730 O O . HIS A 1 14 ? -6.699 -2.016 -3.292 1.00 0.00 14 HIS A O 11
ATOM 4745 N N . ASN A 1 15 ? -6.589 -4.143 -2.621 1.00 0.00 15 ASN A N 11
ATOM 4746 C CA . ASN A 1 15 ? -7.997 -4.356 -2.230 1.00 0.00 15 ASN A CA 11
ATOM 4747 C C . ASN A 1 15 ? -8.359 -3.714 -0.880 1.00 0.00 15 ASN A C 11
ATOM 4748 O O . ASN A 1 15 ? -9.324 -4.120 -0.221 1.00 0.00 15 ASN A O 11
ATOM 4759 N N . CYS A 1 16 ? -7.535 -2.772 -0.453 1.00 0.00 16 CYS A N 11
ATOM 4760 C CA . CYS A 1 16 ? -7.698 -2.019 0.794 1.00 0.00 16 CYS A CA 11
ATOM 4761 C C . CYS A 1 16 ? -9.139 -1.492 0.956 1.00 0.00 16 CYS A C 11
ATOM 4762 O O . CYS A 1 16 ? -9.823 -1.221 -0.032 1.00 0.00 16 CYS A O 11
ATOM 4769 N N . CYS A 1 17 ? -9.584 -1.362 2.188 1.00 0.00 17 CYS A N 11
ATOM 4770 C CA . CYS A 1 17 ? -10.935 -0.885 2.500 1.00 0.00 17 CYS A CA 11
ATOM 4771 C C . CYS A 1 17 ? -11.181 0.518 1.936 1.00 0.00 17 CYS A C 11
ATOM 4772 O O . CYS A 1 17 ? -12.230 0.785 1.342 1.00 0.00 17 CYS A O 11
ATOM 4779 N N . SER A 1 18 ? -10.203 1.395 2.078 1.00 0.00 18 SER A N 11
ATOM 4780 C CA . SER A 1 18 ? -10.296 2.708 1.480 1.00 0.00 18 SER A CA 11
ATOM 4781 C C . SER A 1 18 ? -10.009 2.583 -0.020 1.00 0.00 18 SER A C 11
ATOM 4782 O O . SER A 1 18 ? -10.520 3.336 -0.855 1.00 0.00 18 SER A O 11
ATOM 4790 N N . GLY A 1 19 ? -9.217 1.584 -0.338 1.00 0.00 19 GLY A N 11
ATOM 4791 C CA . GLY A 1 19 ? -8.813 1.309 -1.696 1.00 0.00 19 GLY A CA 11
ATOM 4792 C C . GLY A 1 19 ? -7.471 1.899 -1.965 1.00 0.00 19 GLY A C 11
ATOM 4793 O O . GLY A 1 19 ? -6.781 1.518 -2.912 1.00 0.00 19 GLY A O 11
ATOM 4797 N N . VAL A 1 20 ? -7.075 2.769 -1.076 1.00 0.00 20 VAL A N 11
ATOM 4798 C CA . VAL A 1 20 ? -5.871 3.526 -1.197 1.00 0.00 20 VAL A CA 11
ATOM 4799 C C . VAL A 1 20 ? -4.703 2.758 -0.611 1.00 0.00 20 VAL A C 11
ATOM 4800 O O . VAL A 1 20 ? -4.764 2.269 0.531 1.00 0.00 20 VAL A O 11
ATOM 4813 N N . CYS A 1 21 ? -3.674 2.630 -1.393 1.00 0.00 21 CYS A N 11
ATOM 4814 C CA . CYS A 1 21 ? -2.469 1.985 -0.975 1.00 0.00 21 CYS A CA 11
ATOM 4815 C C . CYS A 1 21 ? -1.400 3.049 -0.865 1.00 0.00 21 CYS A C 11
ATOM 4816 O O . CYS A 1 21 ? -1.130 3.763 -1.839 1.00 0.00 21 CYS A O 11
ATOM 4823 N N . VAL A 1 22 ? -0.848 3.204 0.306 1.00 0.00 22 VAL A N 11
ATOM 4824 C CA . VAL A 1 22 ? 0.158 4.207 0.542 1.00 0.00 22 VAL A CA 11
ATOM 4825 C C . VAL A 1 22 ? 1.535 3.568 0.440 1.00 0.00 22 VAL A C 11
ATOM 4826 O O . VAL A 1 22 ? 1.879 2.716 1.261 1.00 0.00 22 VAL A O 11
ATOM 4839 N N . PRO A 1 23 ? 2.325 3.934 -0.579 1.00 0.00 23 PRO A N 11
ATOM 4840 C CA . PRO A 1 23 ? 3.668 3.402 -0.756 1.00 0.00 23 PRO A CA 11
ATOM 4841 C C . PRO A 1 23 ? 4.583 3.863 0.384 1.00 0.00 23 PRO A C 11
ATOM 4842 O O . PRO A 1 23 ? 4.772 5.063 0.608 1.00 0.00 23 PRO A O 11
ATOM 4853 N N . ILE A 1 24 ? 5.113 2.918 1.115 1.00 0.00 24 ILE A N 11
ATOM 4854 C CA . ILE A 1 24 ? 5.920 3.231 2.278 1.00 0.00 24 ILE A CA 11
ATOM 4855 C C . ILE A 1 24 ? 7.390 3.187 1.923 1.00 0.00 24 ILE A C 11
ATOM 4856 O O . ILE A 1 24 ? 8.109 4.170 2.094 1.00 0.00 24 ILE A O 11
ATOM 4872 N N . VAL A 1 25 ? 7.821 2.063 1.389 1.00 0.00 25 VAL A N 11
ATOM 4873 C CA . VAL A 1 25 ? 9.215 1.894 1.043 1.00 0.00 25 VAL A CA 11
ATOM 4874 C C . VAL A 1 25 ? 9.462 2.548 -0.297 1.00 0.00 25 VAL A C 11
ATOM 4875 O O . VAL A 1 25 ? 10.312 3.430 -0.443 1.00 0.00 25 VAL A O 11
ATOM 4888 N N . THR A 1 26 ? 8.654 2.164 -1.233 1.00 0.00 26 THR A N 11
ATOM 4889 C CA . THR A 1 26 ? 8.714 2.578 -2.608 1.00 0.00 26 THR A CA 11
ATOM 4890 C C . THR A 1 26 ? 7.356 2.255 -3.173 1.00 0.00 26 THR A C 11
ATOM 4891 O O . THR A 1 26 ? 6.455 1.867 -2.411 1.00 0.00 26 THR A O 11
ATOM 4902 N N . ILE A 1 27 ? 7.211 2.323 -4.475 1.00 0.00 27 ILE A N 11
ATOM 4903 C CA . ILE A 1 27 ? 5.985 1.892 -5.134 1.00 0.00 27 ILE A CA 11
ATOM 4904 C C . ILE A 1 27 ? 5.903 0.357 -5.153 1.00 0.00 27 ILE A C 11
ATOM 4905 O O . ILE A 1 27 ? 4.952 -0.211 -5.647 1.00 0.00 27 ILE A O 11
ATOM 4921 N N . PHE A 1 28 ? 6.912 -0.301 -4.612 1.00 0.00 28 PHE A N 11
ATOM 4922 C CA . PHE A 1 28 ? 6.944 -1.738 -4.600 1.00 0.00 28 PHE A CA 11
ATOM 4923 C C . PHE A 1 28 ? 6.345 -2.294 -3.310 1.00 0.00 28 PHE A C 11
ATOM 4924 O O . PHE A 1 28 ? 5.988 -3.468 -3.255 1.00 0.00 28 PHE A O 11
ATOM 4941 N N . TYR A 1 29 ? 6.221 -1.459 -2.272 1.00 0.00 29 TYR A N 11
ATOM 4942 C CA . TYR A 1 29 ? 5.697 -1.927 -0.986 1.00 0.00 29 TYR A CA 11
ATOM 4943 C C . TYR A 1 29 ? 4.986 -0.783 -0.267 1.00 0.00 29 TYR A C 11
ATOM 4944 O O . TYR A 1 29 ? 5.566 0.304 -0.081 1.00 0.00 29 TYR A O 11
ATOM 4962 N N . GLY A 1 30 ? 3.773 -1.026 0.174 1.00 0.00 30 GLY A N 11
ATOM 4963 C CA . GLY A 1 30 ? 3.025 -0.019 0.868 1.00 0.00 30 GLY A CA 11
ATOM 4964 C C . GLY A 1 30 ? 2.064 -0.615 1.864 1.00 0.00 30 GLY A C 11
ATOM 4965 O O . GLY A 1 30 ? 2.089 -1.837 2.101 1.00 0.00 30 GLY A O 11
ATOM 4969 N N . VAL A 1 31 ? 1.241 0.219 2.467 1.00 0.00 31 VAL A N 11
ATOM 4970 C CA . VAL A 1 31 ? 0.212 -0.236 3.385 1.00 0.00 31 VAL A CA 11
ATOM 4971 C C . VAL A 1 31 ? -1.099 0.463 3.066 1.00 0.00 31 VAL A C 11
ATOM 4972 O O . VAL A 1 31 ? -1.110 1.564 2.502 1.00 0.00 31 VAL A O 11
ATOM 4985 N N . CYS A 1 32 ? -2.168 -0.187 3.381 1.00 0.00 32 CYS A N 11
ATOM 4986 C CA . CYS A 1 32 ? -3.487 0.316 3.141 1.00 0.00 32 CYS A CA 11
ATOM 4987 C C . CYS A 1 32 ? -3.829 1.472 4.054 1.00 0.00 32 CYS A C 11
ATOM 4988 O O . CYS A 1 32 ? -3.560 1.426 5.273 1.00 0.00 32 CYS A O 11
ATOM 4995 N N . TYR A 1 33 ? -4.394 2.499 3.455 1.00 0.00 33 TYR A N 11
ATOM 4996 C CA . TYR A 1 33 ? -4.815 3.705 4.130 1.00 0.00 33 TYR A CA 11
ATOM 4997 C C . TYR A 1 33 ? -5.989 3.402 5.059 1.00 0.00 33 TYR A C 11
ATOM 4998 O O . TYR A 1 33 ? -7.041 2.936 4.570 1.00 0.00 33 TYR A O 11
ATOM 5017 N N . CYS A 1 1 ? -11.534 -7.011 2.520 1.00 0.00 1 CYS A N 12
ATOM 5018 C CA . CYS A 1 1 ? -10.608 -5.973 2.103 1.00 0.00 1 CYS A CA 12
ATOM 5019 C C . CYS A 1 1 ? -9.467 -5.883 3.090 1.00 0.00 1 CYS A C 12
ATOM 5020 O O . CYS A 1 1 ? -9.607 -6.311 4.237 1.00 0.00 1 CYS A O 12
ATOM 5029 N N . LEU A 1 2 ? -8.336 -5.356 2.656 1.00 0.00 2 LEU A N 12
ATOM 5030 C CA . LEU A 1 2 ? -7.210 -5.161 3.550 1.00 0.00 2 LEU A CA 12
ATOM 5031 C C . LEU A 1 2 ? -7.480 -3.921 4.365 1.00 0.00 2 LEU A C 12
ATOM 5032 O O . LEU A 1 2 ? -7.740 -2.852 3.802 1.00 0.00 2 LEU A O 12
ATOM 5048 N N . GLU A 1 3 ? -7.462 -4.055 5.650 1.00 0.00 3 GLU A N 12
ATOM 5049 C CA . GLU A 1 3 ? -7.751 -2.951 6.532 1.00 0.00 3 GLU A CA 12
ATOM 5050 C C . GLU A 1 3 ? -6.605 -1.949 6.616 1.00 0.00 3 GLU A C 12
ATOM 5051 O O . GLU A 1 3 ? -5.507 -2.195 6.100 1.00 0.00 3 GLU A O 12
ATOM 5063 N N . SER A 1 4 ? -6.871 -0.831 7.229 1.00 0.00 4 SER A N 12
ATOM 5064 C CA . SER A 1 4 ? -5.909 0.228 7.398 1.00 0.00 4 SER A CA 12
ATOM 5065 C C . SER A 1 4 ? -4.647 -0.274 8.129 1.00 0.00 4 SER A C 12
ATOM 5066 O O . SER A 1 4 ? -4.742 -0.988 9.135 1.00 0.00 4 SER A O 12
ATOM 5074 N N . GLY A 1 5 ? -3.478 0.028 7.580 1.00 0.00 5 GLY A N 12
ATOM 5075 C CA . GLY A 1 5 ? -2.238 -0.402 8.201 1.00 0.00 5 GLY A CA 12
ATOM 5076 C C . GLY A 1 5 ? -1.740 -1.742 7.675 1.00 0.00 5 GLY A C 12
ATOM 5077 O O . GLY A 1 5 ? -0.598 -2.125 7.930 1.00 0.00 5 GLY A O 12
ATOM 5081 N N . THR A 1 6 ? -2.584 -2.457 6.953 1.00 0.00 6 THR A N 12
ATOM 5082 C CA . THR A 1 6 ? -2.201 -3.731 6.358 1.00 0.00 6 THR A CA 12
ATOM 5083 C C . THR A 1 6 ? -1.346 -3.421 5.138 1.00 0.00 6 THR A C 12
ATOM 5084 O O . THR A 1 6 ? -1.496 -2.360 4.556 1.00 0.00 6 THR A O 12
ATOM 5095 N N . SER A 1 7 ? -0.488 -4.306 4.752 1.00 0.00 7 SER A N 12
ATOM 5096 C CA . SER A 1 7 ? 0.402 -4.016 3.674 1.00 0.00 7 SER A CA 12
ATOM 5097 C C . SER A 1 7 ? -0.247 -4.350 2.341 1.00 0.00 7 SER A C 12
ATOM 5098 O O . SER A 1 7 ? -1.019 -5.304 2.225 1.00 0.00 7 SER A O 12
ATOM 5106 N N . CYS A 1 8 ? 0.038 -3.551 1.373 1.00 0.00 8 CYS A N 12
ATOM 5107 C CA . CYS A 1 8 ? -0.452 -3.724 0.049 1.00 0.00 8 CYS A CA 12
ATOM 5108 C C . CYS A 1 8 ? 0.657 -3.468 -0.917 1.00 0.00 8 CYS A C 12
ATOM 5109 O O . CYS A 1 8 ? 1.735 -2.961 -0.539 1.00 0.00 8 CYS A O 12
ATOM 5116 N N . ILE A 1 9 ? 0.429 -3.820 -2.132 1.00 0.00 9 ILE A N 12
ATOM 5117 C CA . ILE A 1 9 ? 1.382 -3.592 -3.160 1.00 0.00 9 ILE A CA 12
ATOM 5118 C C . ILE A 1 9 ? 0.826 -2.517 -4.076 1.00 0.00 9 ILE A C 12
ATOM 5119 O O . ILE A 1 9 ? -0.194 -2.735 -4.764 1.00 0.00 9 ILE A O 12
ATOM 5135 N N . PRO A 1 10 ? 1.413 -1.319 -4.039 1.00 0.00 10 PRO A N 12
ATOM 5136 C CA . PRO A 1 10 ? 0.999 -0.221 -4.892 1.00 0.00 10 PRO A CA 12
ATOM 5137 C C . PRO A 1 10 ? 1.168 -0.592 -6.361 1.00 0.00 10 PRO A C 12
ATOM 5138 O O . PRO A 1 10 ? 2.146 -1.234 -6.744 1.00 0.00 10 PRO A O 12
ATOM 5149 N N . GLY A 1 11 ? 0.191 -0.253 -7.164 1.00 0.00 11 GLY A N 12
ATOM 5150 C CA . GLY A 1 11 ? 0.247 -0.580 -8.569 1.00 0.00 11 GLY A CA 12
ATOM 5151 C C . GLY A 1 11 ? -0.292 -1.964 -8.876 1.00 0.00 11 GLY A C 12
ATOM 5152 O O . GLY A 1 11 ? -0.564 -2.290 -10.037 1.00 0.00 11 GLY A O 12
ATOM 5156 N N . ALA A 1 12 ? -0.442 -2.770 -7.860 1.00 0.00 12 ALA A N 12
ATOM 5157 C CA . ALA A 1 12 ? -0.955 -4.107 -8.005 1.00 0.00 12 ALA A CA 12
ATOM 5158 C C . ALA A 1 12 ? -2.382 -4.154 -7.466 1.00 0.00 12 ALA A C 12
ATOM 5159 O O . ALA A 1 12 ? -3.068 -3.122 -7.440 1.00 0.00 12 ALA A O 12
ATOM 5166 N N . GLN A 1 13 ? -2.826 -5.316 -7.033 1.00 0.00 13 GLN A N 12
ATOM 5167 C CA . GLN A 1 13 ? -4.167 -5.496 -6.550 1.00 0.00 13 GLN A CA 12
ATOM 5168 C C . GLN A 1 13 ? -4.282 -5.042 -5.099 1.00 0.00 13 GLN A C 12
ATOM 5169 O O . GLN A 1 13 ? -4.190 -5.833 -4.150 1.00 0.00 13 GLN A O 12
ATOM 5183 N N . HIS A 1 14 ? -4.439 -3.766 -4.928 1.00 0.00 14 HIS A N 12
ATOM 5184 C CA . HIS A 1 14 ? -4.530 -3.180 -3.622 1.00 0.00 14 HIS A CA 12
ATOM 5185 C C . HIS A 1 14 ? -5.971 -3.115 -3.157 1.00 0.00 14 HIS A C 12
ATOM 5186 O O . HIS A 1 14 ? -6.640 -2.089 -3.215 1.00 0.00 14 HIS A O 12
ATOM 5201 N N . ASN A 1 15 ? -6.406 -4.256 -2.691 1.00 0.00 15 ASN A N 12
ATOM 5202 C CA . ASN A 1 15 ? -7.780 -4.573 -2.267 1.00 0.00 15 ASN A CA 12
ATOM 5203 C C . ASN A 1 15 ? -8.160 -3.966 -0.901 1.00 0.00 15 ASN A C 12
ATOM 5204 O O . ASN A 1 15 ? -9.097 -4.430 -0.237 1.00 0.00 15 ASN A O 12
ATOM 5215 N N . CYS A 1 16 ? -7.400 -2.976 -0.472 1.00 0.00 16 CYS A N 12
ATOM 5216 C CA . CYS A 1 16 ? -7.609 -2.262 0.785 1.00 0.00 16 CYS A CA 12
ATOM 5217 C C . CYS A 1 16 ? -9.062 -1.768 0.915 1.00 0.00 16 CYS A C 12
ATOM 5218 O O . CYS A 1 16 ? -9.739 -1.539 -0.090 1.00 0.00 16 CYS A O 12
ATOM 5225 N N . CYS A 1 17 ? -9.533 -1.618 2.139 1.00 0.00 17 CYS A N 12
ATOM 5226 C CA . CYS A 1 17 ? -10.901 -1.171 2.400 1.00 0.00 17 CYS A CA 12
ATOM 5227 C C . CYS A 1 17 ? -11.157 0.234 1.844 1.00 0.00 17 CYS A C 12
ATOM 5228 O O . CYS A 1 17 ? -12.185 0.472 1.207 1.00 0.00 17 CYS A O 12
ATOM 5235 N N . SER A 1 18 ? -10.207 1.145 2.039 1.00 0.00 18 SER A N 12
ATOM 5236 C CA . SER A 1 18 ? -10.304 2.476 1.463 1.00 0.00 18 SER A CA 12
ATOM 5237 C C . SER A 1 18 ? -9.961 2.398 -0.025 1.00 0.00 18 SER A C 12
ATOM 5238 O O . SER A 1 18 ? -10.369 3.227 -0.832 1.00 0.00 18 SER A O 12
ATOM 5246 N N . GLY A 1 19 ? -9.215 1.363 -0.364 1.00 0.00 19 GLY A N 12
ATOM 5247 C CA . GLY A 1 19 ? -8.786 1.133 -1.717 1.00 0.00 19 GLY A CA 12
ATOM 5248 C C . GLY A 1 19 ? -7.465 1.791 -1.992 1.00 0.00 19 GLY A C 12
ATOM 5249 O O . GLY A 1 19 ? -6.797 1.472 -2.961 1.00 0.00 19 GLY A O 12
ATOM 5253 N N . VAL A 1 20 ? -7.059 2.651 -1.099 1.00 0.00 20 VAL A N 12
ATOM 5254 C CA . VAL A 1 20 ? -5.869 3.435 -1.281 1.00 0.00 20 VAL A CA 12
ATOM 5255 C C . VAL A 1 20 ? -4.683 2.735 -0.647 1.00 0.00 20 VAL A C 12
ATOM 5256 O O . VAL A 1 20 ? -4.741 2.305 0.514 1.00 0.00 20 VAL A O 12
ATOM 5269 N N . CYS A 1 21 ? -3.641 2.602 -1.406 1.00 0.00 21 CYS A N 12
ATOM 5270 C CA . CYS A 1 21 ? -2.438 1.995 -0.943 1.00 0.00 21 CYS A CA 12
ATOM 5271 C C . CYS A 1 21 ? -1.387 3.079 -0.858 1.00 0.00 21 CYS A C 12
ATOM 5272 O O . CYS A 1 21 ? -1.167 3.814 -1.828 1.00 0.00 21 CYS A O 12
ATOM 5279 N N . VAL A 1 22 ? -0.797 3.226 0.289 1.00 0.00 22 VAL A N 12
ATOM 5280 C CA . VAL A 1 22 ? 0.205 4.229 0.516 1.00 0.00 22 VAL A CA 12
ATOM 5281 C C . VAL A 1 22 ? 1.582 3.586 0.414 1.00 0.00 22 VAL A C 12
ATOM 5282 O O . VAL A 1 22 ? 1.943 2.771 1.267 1.00 0.00 22 VAL A O 12
ATOM 5295 N N . PRO A 1 23 ? 2.347 3.897 -0.653 1.00 0.00 23 PRO A N 12
ATOM 5296 C CA . PRO A 1 23 ? 3.685 3.350 -0.849 1.00 0.00 23 PRO A CA 12
ATOM 5297 C C . PRO A 1 23 ? 4.626 3.787 0.270 1.00 0.00 23 PRO A C 12
ATOM 5298 O O . PRO A 1 23 ? 4.821 4.985 0.508 1.00 0.00 23 PRO A O 12
ATOM 5309 N N . ILE A 1 24 ? 5.169 2.825 0.970 1.00 0.00 24 ILE A N 12
ATOM 5310 C CA . ILE A 1 24 ? 6.024 3.101 2.101 1.00 0.00 24 ILE A CA 12
ATOM 5311 C C . ILE A 1 24 ? 7.478 2.959 1.695 1.00 0.00 24 ILE A C 12
ATOM 5312 O O . ILE A 1 24 ? 8.222 3.937 1.676 1.00 0.00 24 ILE A O 12
ATOM 5328 N N . VAL A 1 25 ? 7.869 1.754 1.316 1.00 0.00 25 VAL A N 12
ATOM 5329 C CA . VAL A 1 25 ? 9.247 1.498 0.922 1.00 0.00 25 VAL A CA 12
ATOM 5330 C C . VAL A 1 25 ? 9.482 2.125 -0.430 1.00 0.00 25 VAL A C 12
ATOM 5331 O O . VAL A 1 25 ? 10.371 2.948 -0.606 1.00 0.00 25 VAL A O 12
ATOM 5344 N N . THR A 1 26 ? 8.624 1.783 -1.332 1.00 0.00 26 THR A N 12
ATOM 5345 C CA . THR A 1 26 ? 8.644 2.213 -2.697 1.00 0.00 26 THR A CA 12
ATOM 5346 C C . THR A 1 26 ? 7.258 1.948 -3.213 1.00 0.00 26 THR A C 12
ATOM 5347 O O . THR A 1 26 ? 6.367 1.602 -2.425 1.00 0.00 26 THR A O 12
ATOM 5358 N N . ILE A 1 27 ? 7.072 2.028 -4.508 1.00 0.00 27 ILE A N 12
ATOM 5359 C CA . ILE A 1 27 ? 5.809 1.657 -5.123 1.00 0.00 27 ILE A CA 12
ATOM 5360 C C . ILE A 1 27 ? 5.657 0.126 -5.151 1.00 0.00 27 ILE A C 12
ATOM 5361 O O . ILE A 1 27 ? 4.691 -0.396 -5.662 1.00 0.00 27 ILE A O 12
ATOM 5377 N N . PHE A 1 28 ? 6.629 -0.576 -4.600 1.00 0.00 28 PHE A N 12
ATOM 5378 C CA . PHE A 1 28 ? 6.600 -2.015 -4.583 1.00 0.00 28 PHE A CA 12
ATOM 5379 C C . PHE A 1 28 ? 6.069 -2.539 -3.252 1.00 0.00 28 PHE A C 12
ATOM 5380 O O . PHE A 1 28 ? 5.754 -3.715 -3.138 1.00 0.00 28 PHE A O 12
ATOM 5397 N N . TYR A 1 29 ? 5.965 -1.672 -2.251 1.00 0.00 29 TYR A N 12
ATOM 5398 C CA . TYR A 1 29 ? 5.493 -2.100 -0.938 1.00 0.00 29 TYR A CA 12
ATOM 5399 C C . TYR A 1 29 ? 4.906 -0.907 -0.192 1.00 0.00 29 TYR A C 12
ATOM 5400 O O . TYR A 1 29 ? 5.562 0.142 -0.064 1.00 0.00 29 TYR A O 12
ATOM 5418 N N . GLY A 1 30 ? 3.715 -1.063 0.319 1.00 0.00 30 GLY A N 12
ATOM 5419 C CA . GLY A 1 30 ? 3.083 -0.002 1.049 1.00 0.00 30 GLY A CA 12
ATOM 5420 C C . GLY A 1 30 ? 2.058 -0.527 2.008 1.00 0.00 30 GLY A C 12
ATOM 5421 O O . GLY A 1 30 ? 2.002 -1.739 2.241 1.00 0.00 30 GLY A O 12
ATOM 5425 N N . VAL A 1 31 ? 1.266 0.356 2.579 1.00 0.00 31 VAL A N 12
ATOM 5426 C CA . VAL A 1 31 ? 0.212 -0.038 3.497 1.00 0.00 31 VAL A CA 12
ATOM 5427 C C . VAL A 1 31 ? -1.096 0.622 3.109 1.00 0.00 31 VAL A C 12
ATOM 5428 O O . VAL A 1 31 ? -1.105 1.683 2.485 1.00 0.00 31 VAL A O 12
ATOM 5441 N N . CYS A 1 32 ? -2.169 -0.023 3.441 1.00 0.00 32 CYS A N 12
ATOM 5442 C CA . CYS A 1 32 ? -3.489 0.463 3.164 1.00 0.00 32 CYS A CA 12
ATOM 5443 C C . CYS A 1 32 ? -3.805 1.665 4.010 1.00 0.00 32 CYS A C 12
ATOM 5444 O O . CYS A 1 32 ? -3.501 1.693 5.220 1.00 0.00 32 CYS A O 12
ATOM 5451 N N . TYR A 1 33 ? -4.379 2.650 3.365 1.00 0.00 33 TYR A N 12
ATOM 5452 C CA . TYR A 1 33 ? -4.753 3.883 3.981 1.00 0.00 33 TYR A CA 12
ATOM 5453 C C . TYR A 1 33 ? -5.826 3.632 5.021 1.00 0.00 33 TYR A C 12
ATOM 5454 O O . TYR A 1 33 ? -5.547 3.819 6.216 1.00 0.00 33 TYR A O 12
ATOM 5473 N N . CYS A 1 1 ? -11.730 -6.697 3.132 1.00 0.00 1 CYS A N 13
ATOM 5474 C CA . CYS A 1 1 ? -10.757 -5.812 2.511 1.00 0.00 1 CYS A CA 13
ATOM 5475 C C . CYS A 1 1 ? -9.519 -5.748 3.375 1.00 0.00 1 CYS A C 13
ATOM 5476 O O . CYS A 1 1 ? -9.533 -6.241 4.507 1.00 0.00 1 CYS A O 13
ATOM 5485 N N . LEU A 1 2 ? -8.434 -5.217 2.847 1.00 0.00 2 LEU A N 13
ATOM 5486 C CA . LEU A 1 2 ? -7.246 -5.019 3.654 1.00 0.00 2 LEU A CA 13
ATOM 5487 C C . LEU A 1 2 ? -7.440 -3.725 4.409 1.00 0.00 2 LEU A C 13
ATOM 5488 O O . LEU A 1 2 ? -7.677 -2.678 3.801 1.00 0.00 2 LEU A O 13
ATOM 5504 N N . GLU A 1 3 ? -7.375 -3.791 5.703 1.00 0.00 3 GLU A N 13
ATOM 5505 C CA . GLU A 1 3 ? -7.688 -2.649 6.529 1.00 0.00 3 GLU A CA 13
ATOM 5506 C C . GLU A 1 3 ? -6.493 -1.717 6.676 1.00 0.00 3 GLU A C 13
ATOM 5507 O O . GLU A 1 3 ? -5.376 -2.050 6.250 1.00 0.00 3 GLU A O 13
ATOM 5519 N N . SER A 1 4 ? -6.739 -0.556 7.236 1.00 0.00 4 SER A N 13
ATOM 5520 C CA . SER A 1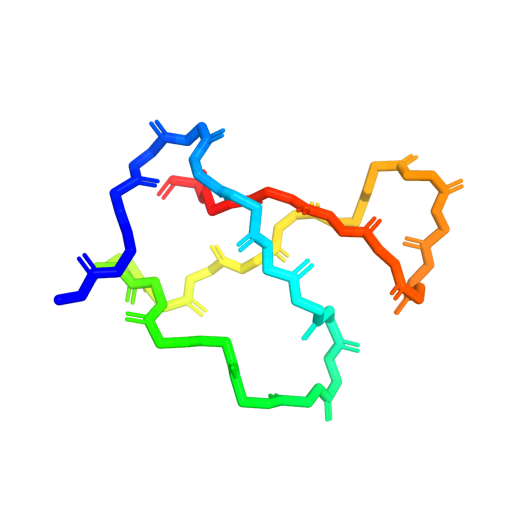 4 ? -5.733 0.454 7.449 1.00 0.00 4 SER A CA 13
ATOM 5521 C C . SER A 1 4 ? -4.522 -0.114 8.194 1.00 0.00 4 SER A C 13
ATOM 5522 O O . SER A 1 4 ? -4.649 -0.632 9.316 1.00 0.00 4 SER A O 13
ATOM 5530 N N . GLY A 1 5 ? -3.377 -0.070 7.552 1.00 0.00 5 GLY A N 13
ATOM 5531 C CA . GLY A 1 5 ? -2.177 -0.578 8.157 1.00 0.00 5 GLY A CA 13
ATOM 5532 C C . GLY A 1 5 ? -1.738 -1.910 7.590 1.00 0.00 5 GLY A C 13
ATOM 5533 O O . GLY A 1 5 ? -0.578 -2.297 7.760 1.00 0.00 5 GLY A O 13
ATOM 5537 N N . THR A 1 6 ? -2.643 -2.611 6.915 1.00 0.00 6 THR A N 13
ATOM 5538 C CA . THR A 1 6 ? -2.299 -3.880 6.306 1.00 0.00 6 THR A CA 13
ATOM 5539 C C . THR A 1 6 ? -1.429 -3.576 5.107 1.00 0.00 6 THR A C 13
ATOM 5540 O O . THR A 1 6 ? -1.583 -2.534 4.489 1.00 0.00 6 THR A O 13
ATOM 5551 N N . SER A 1 7 ? -0.556 -4.444 4.789 1.00 0.00 7 SER A N 13
ATOM 5552 C CA . SER A 1 7 ? 0.379 -4.193 3.746 1.00 0.00 7 SER A CA 13
ATOM 5553 C C . SER A 1 7 ? -0.235 -4.524 2.389 1.00 0.00 7 SER A C 13
ATOM 5554 O O . SER A 1 7 ? -1.043 -5.453 2.260 1.00 0.00 7 SER A O 13
ATOM 5562 N N . CYS A 1 8 ? 0.122 -3.755 1.405 1.00 0.00 8 CYS A N 13
ATOM 5563 C CA . CYS A 1 8 ? -0.368 -3.920 0.071 1.00 0.00 8 CYS A CA 13
ATOM 5564 C C . CYS A 1 8 ? 0.732 -3.647 -0.922 1.00 0.00 8 CYS A C 13
ATOM 5565 O O . CYS A 1 8 ? 1.834 -3.187 -0.556 1.00 0.00 8 CYS A O 13
ATOM 5572 N N . ILE A 1 9 ? 0.457 -3.934 -2.154 1.00 0.00 9 ILE A N 13
ATOM 5573 C CA . ILE A 1 9 ? 1.390 -3.691 -3.207 1.00 0.00 9 ILE A CA 13
ATOM 5574 C C . ILE A 1 9 ? 0.818 -2.617 -4.122 1.00 0.00 9 ILE A C 13
ATOM 5575 O O . ILE A 1 9 ? -0.212 -2.835 -4.778 1.00 0.00 9 ILE A O 13
ATOM 5591 N N . PRO A 1 10 ? 1.408 -1.422 -4.117 1.00 0.00 10 PRO A N 13
ATOM 5592 C CA . PRO A 1 10 ? 1.010 -0.357 -5.016 1.00 0.00 10 PRO A CA 13
ATOM 5593 C C . PRO A 1 10 ? 1.308 -0.768 -6.461 1.00 0.00 10 PRO A C 13
ATOM 5594 O O . PRO A 1 10 ? 2.423 -1.184 -6.790 1.00 0.00 10 PRO A O 13
ATOM 5605 N N . GLY A 1 11 ? 0.304 -0.726 -7.288 1.00 0.00 11 GLY A N 13
ATOM 5606 C CA . GLY A 1 11 ? 0.465 -1.119 -8.661 1.00 0.00 11 GLY A CA 13
ATOM 5607 C C . GLY A 1 11 ? -0.251 -2.407 -8.936 1.00 0.00 11 GLY A C 13
ATOM 5608 O O . GLY A 1 11 ? -0.755 -2.630 -10.039 1.00 0.00 11 GLY A O 13
ATOM 5612 N N . ALA A 1 12 ? -0.323 -3.239 -7.928 1.00 0.00 12 ALA A N 13
ATOM 5613 C CA . ALA A 1 12 ? -0.990 -4.514 -8.017 1.00 0.00 12 ALA A CA 13
ATOM 5614 C C . ALA A 1 12 ? -2.379 -4.397 -7.409 1.00 0.00 12 ALA A C 13
ATOM 5615 O O . ALA A 1 12 ? -2.813 -3.288 -7.069 1.00 0.00 12 ALA A O 13
ATOM 5622 N N . GLN A 1 13 ? -3.066 -5.523 -7.258 1.00 0.00 13 GLN A N 13
ATOM 5623 C CA . GLN A 1 13 ? -4.408 -5.547 -6.720 1.00 0.00 13 GLN A CA 13
ATOM 5624 C C . GLN A 1 13 ? -4.434 -5.187 -5.233 1.00 0.00 13 GLN A C 13
ATOM 5625 O O . GLN A 1 13 ? -4.277 -6.039 -4.346 1.00 0.00 13 GLN A O 13
ATOM 5639 N N . HIS A 1 14 ? -4.595 -3.921 -4.972 1.00 0.00 14 HIS A N 13
ATOM 5640 C CA . HIS A 1 14 ? -4.633 -3.406 -3.631 1.00 0.00 14 HIS A CA 13
ATOM 5641 C C . HIS A 1 14 ? -6.070 -3.288 -3.125 1.00 0.00 14 HIS A C 13
ATOM 5642 O O . HIS A 1 14 ? -6.698 -2.230 -3.181 1.00 0.00 14 HIS A O 13
ATOM 5657 N N . ASN A 1 15 ? -6.557 -4.411 -2.633 1.00 0.00 15 ASN A N 13
ATOM 5658 C CA . ASN A 1 15 ? -7.940 -4.637 -2.150 1.00 0.00 15 ASN A CA 13
ATOM 5659 C C . ASN A 1 15 ? -8.260 -3.949 -0.807 1.00 0.00 15 ASN A C 13
ATOM 5660 O O . ASN A 1 15 ? -9.195 -4.353 -0.090 1.00 0.00 15 ASN A O 13
ATOM 5671 N N . CYS A 1 16 ? -7.449 -2.970 -0.450 1.00 0.00 16 CYS A N 13
ATOM 5672 C CA . CYS A 1 16 ? -7.598 -2.173 0.769 1.00 0.00 16 CYS A CA 13
ATOM 5673 C C . CYS A 1 16 ? -9.028 -1.628 0.892 1.00 0.00 16 CYS A C 13
ATOM 5674 O O . CYS A 1 16 ? -9.692 -1.400 -0.116 1.00 0.00 16 CYS A O 13
ATOM 5681 N N . CYS A 1 17 ? -9.485 -1.423 2.115 1.00 0.00 17 CYS A N 13
ATOM 5682 C CA . CYS A 1 17 ? -10.847 -0.948 2.376 1.00 0.00 17 CYS A CA 13
ATOM 5683 C C . CYS A 1 17 ? -11.112 0.411 1.733 1.00 0.00 17 CYS A C 13
ATOM 5684 O O . CYS A 1 17 ? -12.169 0.627 1.134 1.00 0.00 17 CYS A O 13
ATOM 5691 N N . SER A 1 18 ? -10.148 1.306 1.817 1.00 0.00 18 SER A N 13
ATOM 5692 C CA . SER A 1 18 ? -10.264 2.607 1.183 1.00 0.00 18 SER A CA 13
ATOM 5693 C C . SER A 1 18 ? -9.937 2.478 -0.294 1.00 0.00 18 SER A C 13
ATOM 5694 O O . SER A 1 18 ? -10.300 3.319 -1.108 1.00 0.00 18 SER A O 13
ATOM 5702 N N . GLY A 1 19 ? -9.238 1.403 -0.609 1.00 0.00 19 GLY A N 13
ATOM 5703 C CA . GLY A 1 19 ? -8.767 1.147 -1.937 1.00 0.00 19 GLY A CA 13
ATOM 5704 C C . GLY A 1 19 ? -7.472 1.869 -2.199 1.00 0.00 19 GLY A C 13
ATOM 5705 O O . GLY A 1 19 ? -6.902 1.756 -3.276 1.00 0.00 19 GLY A O 13
ATOM 5709 N N . VAL A 1 20 ? -6.994 2.584 -1.200 1.00 0.00 20 VAL A N 13
ATOM 5710 C CA . VAL A 1 20 ? -5.787 3.369 -1.314 1.00 0.00 20 VAL A CA 13
ATOM 5711 C C . VAL A 1 20 ? -4.628 2.631 -0.665 1.00 0.00 20 VAL A C 13
ATOM 5712 O O . VAL A 1 20 ? -4.721 2.191 0.487 1.00 0.00 20 VAL A O 13
ATOM 5725 N N . CYS A 1 21 ? -3.576 2.465 -1.407 1.00 0.00 21 CYS A N 13
ATOM 5726 C CA . CYS A 1 21 ? -2.385 1.829 -0.925 1.00 0.00 21 CYS A CA 13
ATOM 5727 C C . CYS A 1 21 ? -1.288 2.884 -0.830 1.00 0.00 21 CYS A C 13
ATOM 5728 O O . CYS A 1 21 ? -0.916 3.505 -1.835 1.00 0.00 21 CYS A O 13
ATOM 5735 N N . VAL A 1 22 ? -0.823 3.117 0.368 1.00 0.00 22 VAL A N 13
ATOM 5736 C CA . VAL A 1 22 ? 0.182 4.121 0.653 1.00 0.00 22 VAL A CA 13
ATOM 5737 C C . VAL A 1 22 ? 1.568 3.502 0.555 1.00 0.00 22 VAL A C 13
ATOM 5738 O O . VAL A 1 22 ? 1.868 2.561 1.281 1.00 0.00 22 VAL A O 13
ATOM 5751 N N . PRO A 1 23 ? 2.417 4.007 -0.347 1.00 0.00 23 PRO A N 13
ATOM 5752 C CA . PRO A 1 23 ? 3.777 3.505 -0.519 1.00 0.00 23 PRO A CA 13
ATOM 5753 C C . PRO A 1 23 ? 4.634 3.754 0.733 1.00 0.00 23 PRO A C 13
ATOM 5754 O O . PRO A 1 23 ? 4.709 4.885 1.244 1.00 0.00 23 PRO A O 13
ATOM 5765 N N . ILE A 1 24 ? 5.248 2.703 1.239 1.00 0.00 24 ILE A N 13
ATOM 5766 C CA . ILE A 1 24 ? 6.057 2.803 2.442 1.00 0.00 24 ILE A CA 13
ATOM 5767 C C . ILE A 1 24 ? 7.527 2.594 2.113 1.00 0.00 24 ILE A C 13
ATOM 5768 O O . ILE A 1 24 ? 8.383 3.410 2.489 1.00 0.00 24 ILE A O 13
ATOM 5784 N N . VAL A 1 25 ? 7.827 1.522 1.413 1.00 0.00 25 VAL A N 13
ATOM 5785 C CA . VAL A 1 25 ? 9.197 1.258 1.017 1.00 0.00 25 VAL A CA 13
ATOM 5786 C C . VAL A 1 25 ? 9.493 2.069 -0.218 1.00 0.00 25 VAL A C 13
ATOM 5787 O O . VAL A 1 25 ? 10.421 2.861 -0.253 1.00 0.00 25 VAL A O 13
ATOM 5800 N N . THR A 1 26 ? 8.638 1.912 -1.174 1.00 0.00 26 THR A N 13
ATOM 5801 C CA . THR A 1 26 ? 8.708 2.527 -2.468 1.00 0.00 26 THR A CA 13
ATOM 5802 C C . THR A 1 26 ? 7.317 2.428 -3.029 1.00 0.00 26 THR A C 13
ATOM 5803 O O . THR A 1 26 ? 6.407 1.976 -2.314 1.00 0.00 26 THR A O 13
ATOM 5814 N N . ILE A 1 27 ? 7.134 2.737 -4.296 1.00 0.00 27 ILE A N 13
ATOM 5815 C CA . ILE A 1 27 ? 5.830 2.566 -4.940 1.00 0.00 27 ILE A CA 13
ATOM 5816 C C . ILE A 1 27 ? 5.597 1.087 -5.272 1.00 0.00 27 ILE A C 13
ATOM 5817 O O . ILE A 1 27 ? 4.667 0.741 -5.976 1.00 0.00 27 ILE A O 13
ATOM 5833 N N . PHE A 1 28 ? 6.460 0.233 -4.749 1.00 0.00 28 PHE A N 13
ATOM 5834 C CA . PHE A 1 28 ? 6.393 -1.182 -4.994 1.00 0.00 28 PHE A CA 13
ATOM 5835 C C . PHE A 1 28 ? 5.867 -1.932 -3.763 1.00 0.00 28 PHE A C 13
ATOM 5836 O O . PHE A 1 28 ? 5.413 -3.072 -3.872 1.00 0.00 28 PHE A O 13
ATOM 5853 N N . TYR A 1 29 ? 5.914 -1.292 -2.592 1.00 0.00 29 TYR A N 13
ATOM 5854 C CA . TYR A 1 29 ? 5.462 -1.938 -1.360 1.00 0.00 29 TYR A CA 13
ATOM 5855 C C . TYR A 1 29 ? 4.910 -0.875 -0.410 1.00 0.00 29 TYR A C 13
ATOM 5856 O O . TYR A 1 29 ? 5.586 0.141 -0.140 1.00 0.00 29 TYR A O 13
ATOM 5874 N N . GLY A 1 30 ? 3.723 -1.097 0.110 1.00 0.00 30 GLY A N 13
ATOM 5875 C CA . GLY A 1 30 ? 3.120 -0.123 0.972 1.00 0.00 30 GLY A CA 13
ATOM 5876 C C . GLY A 1 30 ? 2.114 -0.715 1.931 1.00 0.00 30 GLY A C 13
ATOM 5877 O O . GLY A 1 30 ? 2.103 -1.941 2.159 1.00 0.00 30 GLY A O 13
ATOM 5881 N N . VAL A 1 31 ? 1.276 0.142 2.496 1.00 0.00 31 VAL A N 13
ATOM 5882 C CA . VAL A 1 31 ? 0.231 -0.265 3.422 1.00 0.00 31 VAL A CA 13
ATOM 5883 C C . VAL A 1 31 ? -1.067 0.460 3.094 1.00 0.00 31 VAL A C 13
ATOM 5884 O O . VAL A 1 31 ? -1.056 1.564 2.551 1.00 0.00 31 VAL A O 13
ATOM 5897 N N . CYS A 1 32 ? -2.150 -0.171 3.401 1.00 0.00 32 CYS A N 13
ATOM 5898 C CA . CYS A 1 32 ? -3.463 0.342 3.137 1.00 0.00 32 CYS A CA 13
ATOM 5899 C C . CYS A 1 32 ? -3.785 1.539 4.007 1.00 0.00 32 CYS A C 13
ATOM 5900 O O . CYS A 1 32 ? -3.503 1.548 5.223 1.00 0.00 32 CYS A O 13
ATOM 5907 N N . TYR A 1 33 ? -4.345 2.541 3.376 1.00 0.00 33 TYR A N 13
ATOM 5908 C CA . TYR A 1 33 ? -4.736 3.772 4.013 1.00 0.00 33 TYR A CA 13
ATOM 5909 C C . TYR A 1 33 ? -5.991 3.539 4.829 1.00 0.00 33 TYR A C 13
ATOM 5910 O O . TYR A 1 33 ? -5.975 3.782 6.042 1.00 0.00 33 TYR A O 13
ATOM 5929 N N . CYS A 1 1 ? -11.613 -6.910 2.799 1.00 0.00 1 CYS A N 14
ATOM 5930 C CA . CYS A 1 1 ? -10.682 -5.910 2.301 1.00 0.00 1 CYS A CA 14
ATOM 5931 C C . CYS A 1 1 ? -9.527 -5.773 3.270 1.00 0.00 1 CYS A C 14
ATOM 5932 O O . CYS A 1 1 ? -9.657 -6.146 4.440 1.00 0.00 1 CYS A O 14
ATOM 5941 N N . LEU A 1 2 ? -8.398 -5.276 2.801 1.00 0.00 2 LEU A N 14
ATOM 5942 C CA . LEU A 1 2 ? -7.254 -5.055 3.665 1.00 0.00 2 LEU A CA 14
ATOM 5943 C C . LEU A 1 2 ? -7.500 -3.790 4.465 1.00 0.00 2 LEU A C 14
ATOM 5944 O O . LEU A 1 2 ? -7.844 -2.752 3.891 1.00 0.00 2 LEU A O 14
ATOM 5960 N N . GLU A 1 3 ? -7.347 -3.872 5.761 1.00 0.00 3 GLU A N 14
ATOM 5961 C CA . GLU A 1 3 ? -7.636 -2.748 6.631 1.00 0.00 3 GLU A CA 14
ATOM 5962 C C . GLU A 1 3 ? -6.483 -1.753 6.638 1.00 0.00 3 GLU A C 14
ATOM 5963 O O . GLU A 1 3 ? -5.400 -2.015 6.083 1.00 0.00 3 GLU A O 14
ATOM 5975 N N . SER A 1 4 ? -6.739 -0.616 7.237 1.00 0.00 4 SER A N 14
ATOM 5976 C CA . SER A 1 4 ? -5.774 0.419 7.441 1.00 0.00 4 SER A CA 14
ATOM 5977 C C . SER A 1 4 ? -4.517 -0.155 8.107 1.00 0.00 4 SER A C 14
ATOM 5978 O O . SER A 1 4 ? -4.586 -0.697 9.216 1.00 0.00 4 SER A O 14
ATOM 5986 N N . GLY A 1 5 ? -3.408 -0.093 7.431 1.00 0.00 5 GLY A N 14
ATOM 5987 C CA . GLY A 1 5 ? -2.199 -0.575 8.017 1.00 0.00 5 GLY A CA 14
ATOM 5988 C C . GLY A 1 5 ? -1.740 -1.888 7.449 1.00 0.00 5 GLY A C 14
ATOM 5989 O O . GLY A 1 5 ? -0.568 -2.233 7.578 1.00 0.00 5 GLY A O 14
ATOM 5993 N N . THR A 1 6 ? -2.632 -2.631 6.818 1.00 0.00 6 THR A N 14
ATOM 5994 C CA . THR A 1 6 ? -2.237 -3.883 6.218 1.00 0.00 6 THR A CA 14
ATOM 5995 C C . THR A 1 6 ? -1.416 -3.563 4.975 1.00 0.00 6 THR A C 14
ATOM 5996 O O . THR A 1 6 ? -1.605 -2.515 4.372 1.00 0.00 6 THR A O 14
ATOM 6007 N N . SER A 1 7 ? -0.529 -4.427 4.609 1.00 0.00 7 SER A N 14
ATOM 6008 C CA . SER A 1 7 ? 0.360 -4.149 3.532 1.00 0.00 7 SER A CA 14
ATOM 6009 C C . SER A 1 7 ? -0.269 -4.497 2.182 1.00 0.00 7 SER A C 14
ATOM 6010 O O . SER A 1 7 ? -1.021 -5.472 2.052 1.00 0.00 7 SER A O 14
ATOM 6018 N N . CYS A 1 8 ? 0.034 -3.682 1.212 1.00 0.00 8 CYS A N 14
ATOM 6019 C CA . CYS A 1 8 ? -0.420 -3.835 -0.140 1.00 0.00 8 CYS A CA 14
ATOM 6020 C C . CYS A 1 8 ? 0.731 -3.539 -1.070 1.00 0.00 8 CYS A C 14
ATOM 6021 O O . CYS A 1 8 ? 1.829 -3.135 -0.621 1.00 0.00 8 CYS A O 14
ATOM 6028 N N . ILE A 1 9 ? 0.516 -3.751 -2.328 1.00 0.00 9 ILE A N 14
ATOM 6029 C CA . ILE A 1 9 ? 1.512 -3.487 -3.327 1.00 0.00 9 ILE A CA 14
ATOM 6030 C C . ILE A 1 9 ? 0.961 -2.437 -4.288 1.00 0.00 9 ILE A C 14
ATOM 6031 O O . ILE A 1 9 ? -0.027 -2.698 -4.997 1.00 0.00 9 ILE A O 14
ATOM 6047 N N . PRO A 1 10 ? 1.529 -1.226 -4.279 1.00 0.00 10 PRO A N 14
ATOM 6048 C CA . PRO A 1 10 ? 1.103 -0.155 -5.171 1.00 0.00 10 PRO A CA 14
ATOM 6049 C C . PRO A 1 10 ? 1.314 -0.532 -6.651 1.00 0.00 10 PRO A C 14
ATOM 6050 O O . PRO A 1 10 ? 2.446 -0.731 -7.115 1.00 0.00 10 PRO A O 14
ATOM 6061 N N . GLY A 1 11 ? 0.225 -0.661 -7.368 1.00 0.00 11 GLY A N 14
ATOM 6062 C CA . GLY A 1 11 ? 0.294 -1.052 -8.754 1.00 0.00 11 GLY A CA 14
ATOM 6063 C C . GLY A 1 11 ? -0.286 -2.432 -8.976 1.00 0.00 11 GLY A C 14
ATOM 6064 O O . GLY A 1 11 ? -0.574 -2.826 -10.116 1.00 0.00 11 GLY A O 14
ATOM 6068 N N . ALA A 1 12 ? -0.444 -3.172 -7.908 1.00 0.00 12 ALA A N 14
ATOM 6069 C CA . ALA A 1 12 ? -1.027 -4.499 -7.973 1.00 0.00 12 ALA A CA 14
ATOM 6070 C C . ALA A 1 12 ? -2.430 -4.454 -7.383 1.00 0.00 12 ALA A C 14
ATOM 6071 O O . ALA A 1 12 ? -3.008 -3.372 -7.251 1.00 0.00 12 ALA A O 14
ATOM 6078 N N . GLN A 1 13 ? -2.980 -5.604 -7.027 1.00 0.00 13 GLN A N 14
ATOM 6079 C CA . GLN A 1 13 ? -4.304 -5.665 -6.466 1.00 0.00 13 GLN A CA 14
ATOM 6080 C C . GLN A 1 13 ? -4.349 -5.199 -5.019 1.00 0.00 13 GLN A C 14
ATOM 6081 O O . GLN A 1 13 ? -4.215 -5.983 -4.068 1.00 0.00 13 GLN A O 14
ATOM 6095 N N . HIS A 1 14 ? -4.492 -3.925 -4.867 1.00 0.00 14 HIS A N 14
ATOM 6096 C CA . HIS A 1 14 ? -4.598 -3.293 -3.586 1.00 0.00 14 HIS A CA 14
ATOM 6097 C C . HIS A 1 14 ? -6.067 -3.251 -3.164 1.00 0.00 14 HIS A C 14
ATOM 6098 O O . HIS A 1 14 ? -6.812 -2.317 -3.458 1.00 0.00 14 HIS A O 14
ATOM 6113 N N . ASN A 1 15 ? -6.461 -4.313 -2.501 1.00 0.00 15 ASN A N 14
ATOM 6114 C CA . ASN A 1 15 ? -7.847 -4.591 -2.084 1.00 0.00 15 ASN A CA 14
ATOM 6115 C C . ASN A 1 15 ? -8.224 -3.903 -0.770 1.00 0.00 15 ASN A C 14
ATOM 6116 O O . ASN A 1 15 ? -9.157 -4.322 -0.084 1.00 0.00 15 ASN A O 14
ATOM 6127 N N . CYS A 1 16 ? -7.453 -2.893 -0.406 1.00 0.00 16 CYS A N 14
ATOM 6128 C CA . CYS A 1 16 ? -7.640 -2.109 0.815 1.00 0.00 16 CYS A CA 14
ATOM 6129 C C . CYS A 1 16 ? -9.090 -1.621 0.944 1.00 0.00 16 CYS A C 14
ATOM 6130 O O . CYS A 1 16 ? -9.746 -1.369 -0.061 1.00 0.00 16 CYS A O 14
ATOM 6137 N N . CYS A 1 17 ? -9.576 -1.511 2.161 1.00 0.00 17 CYS A N 14
ATOM 6138 C CA . CYS A 1 17 ? -10.946 -1.064 2.432 1.00 0.00 17 CYS A CA 14
ATOM 6139 C C . CYS A 1 17 ? -11.196 0.343 1.893 1.00 0.00 17 CYS A C 14
ATOM 6140 O O . CYS A 1 17 ? -12.239 0.610 1.293 1.00 0.00 17 CYS A O 14
ATOM 6147 N N . SER A 1 18 ? -10.232 1.231 2.084 1.00 0.00 18 SER A N 14
ATOM 6148 C CA . SER A 1 18 ? -10.312 2.564 1.522 1.00 0.00 18 SER A CA 14
ATOM 6149 C C . SER A 1 18 ? -10.016 2.487 0.023 1.00 0.00 18 SER A C 14
ATOM 6150 O O . SER A 1 18 ? -10.509 3.281 -0.788 1.00 0.00 18 SER A O 14
ATOM 6158 N N . GLY A 1 19 ? -9.222 1.490 -0.322 1.00 0.00 19 GLY A N 14
ATOM 6159 C CA . GLY A 1 19 ? -8.808 1.244 -1.678 1.00 0.00 19 GLY A CA 14
ATOM 6160 C C . GLY A 1 19 ? -7.467 1.855 -1.944 1.00 0.00 19 GLY A C 14
ATOM 6161 O O . GLY A 1 19 ? -6.803 1.511 -2.910 1.00 0.00 19 GLY A O 14
ATOM 6165 N N . VAL A 1 20 ? -7.040 2.698 -1.039 1.00 0.00 20 VAL A N 14
ATOM 6166 C CA . VAL A 1 20 ? -5.816 3.449 -1.197 1.00 0.00 20 VAL A CA 14
ATOM 6167 C C . VAL A 1 20 ? -4.639 2.681 -0.617 1.00 0.00 20 VAL A C 14
ATOM 6168 O O . VAL A 1 20 ? -4.688 2.207 0.532 1.00 0.00 20 VAL A O 14
ATOM 6181 N N . CYS A 1 21 ? -3.619 2.537 -1.417 1.00 0.00 21 CYS A N 14
ATOM 6182 C CA . CYS A 1 21 ? -2.406 1.894 -1.019 1.00 0.00 21 CYS A CA 14
ATOM 6183 C C . CYS A 1 21 ? -1.328 2.959 -0.951 1.00 0.00 21 CYS A C 14
ATOM 6184 O O . CYS A 1 21 ? -0.992 3.579 -1.964 1.00 0.00 21 CYS A O 14
ATOM 6191 N N . VAL A 1 22 ? -0.839 3.206 0.231 1.00 0.00 22 VAL A N 14
ATOM 6192 C CA . VAL A 1 22 ? 0.150 4.227 0.454 1.00 0.00 22 VAL A CA 14
ATOM 6193 C C . VAL A 1 22 ? 1.544 3.618 0.334 1.00 0.00 22 VAL A C 14
ATOM 6194 O O . VAL A 1 22 ? 1.878 2.695 1.081 1.00 0.00 22 VAL A O 14
ATOM 6207 N N . PRO A 1 23 ? 2.362 4.099 -0.618 1.00 0.00 23 PRO A N 14
ATOM 6208 C CA . PRO A 1 23 ? 3.724 3.613 -0.803 1.00 0.00 23 PRO A CA 14
ATOM 6209 C C . PRO A 1 23 ? 4.583 3.908 0.438 1.00 0.00 23 PRO A C 14
ATOM 6210 O O . PRO A 1 23 ? 4.731 5.070 0.855 1.00 0.00 23 PRO A O 14
ATOM 6221 N N . ILE A 1 24 ? 5.112 2.866 1.040 1.00 0.00 24 ILE A N 14
ATOM 6222 C CA . ILE A 1 24 ? 5.864 3.002 2.275 1.00 0.00 24 ILE A CA 14
ATOM 6223 C C . ILE A 1 24 ? 7.346 2.802 2.029 1.00 0.00 24 ILE A C 14
ATOM 6224 O O . ILE A 1 24 ? 8.150 3.698 2.280 1.00 0.00 24 ILE A O 14
ATOM 6240 N N . VAL A 1 25 ? 7.702 1.637 1.530 1.00 0.00 25 VAL A N 14
ATOM 6241 C CA . VAL A 1 25 ? 9.091 1.341 1.239 1.00 0.00 25 VAL A CA 14
ATOM 6242 C C . VAL A 1 25 ? 9.455 2.060 -0.023 1.00 0.00 25 VAL A C 14
ATOM 6243 O O . VAL A 1 25 ? 10.395 2.853 -0.073 1.00 0.00 25 VAL A O 14
ATOM 6256 N N . THR A 1 26 ? 8.641 1.827 -0.991 1.00 0.00 26 THR A N 14
ATOM 6257 C CA . THR A 1 26 ? 8.770 2.307 -2.320 1.00 0.00 26 THR A CA 14
ATOM 6258 C C . THR A 1 26 ? 7.378 2.222 -2.901 1.00 0.00 26 THR A C 14
ATOM 6259 O O . THR A 1 26 ? 6.416 1.969 -2.156 1.00 0.00 26 THR A O 14
ATOM 6270 N N . ILE A 1 27 ? 7.253 2.352 -4.195 1.00 0.00 27 ILE A N 14
ATOM 6271 C CA . ILE A 1 27 ? 5.984 2.117 -4.856 1.00 0.00 27 ILE A CA 14
ATOM 6272 C C . ILE A 1 27 ? 5.835 0.622 -5.131 1.00 0.00 27 ILE A C 14
ATOM 6273 O O . ILE A 1 27 ? 4.930 0.193 -5.811 1.00 0.00 27 ILE A O 14
ATOM 6289 N N . PHE A 1 28 ? 6.749 -0.158 -4.581 1.00 0.00 28 PHE A N 14
ATOM 6290 C CA . PHE A 1 28 ? 6.739 -1.586 -4.751 1.00 0.00 28 PHE A CA 14
ATOM 6291 C C . PHE A 1 28 ? 6.174 -2.265 -3.506 1.00 0.00 28 PHE A C 14
ATOM 6292 O O . PHE A 1 28 ? 5.920 -3.466 -3.514 1.00 0.00 28 PHE A O 14
ATOM 6309 N N . TYR A 1 29 ? 5.993 -1.498 -2.432 1.00 0.00 29 TYR A N 14
ATOM 6310 C CA . TYR A 1 29 ? 5.483 -2.048 -1.185 1.00 0.00 29 TYR A CA 14
ATOM 6311 C C . TYR A 1 29 ? 4.885 -0.911 -0.358 1.00 0.00 29 TYR A C 14
ATOM 6312 O O . TYR A 1 29 ? 5.550 0.120 -0.120 1.00 0.00 29 TYR A O 14
ATOM 6330 N N . GLY A 1 30 ? 3.673 -1.090 0.102 1.00 0.00 30 GLY A N 14
ATOM 6331 C CA . GLY A 1 30 ? 3.023 -0.065 0.862 1.00 0.00 30 GLY A CA 14
ATOM 6332 C C . GLY A 1 30 ? 2.030 -0.626 1.840 1.00 0.00 30 GLY A C 14
ATOM 6333 O O . GLY A 1 30 ? 2.023 -1.842 2.093 1.00 0.00 30 GLY A O 14
ATOM 6337 N N . VAL A 1 31 ? 1.212 0.238 2.406 1.00 0.00 31 VAL A N 14
ATOM 6338 C CA . VAL A 1 31 ? 0.173 -0.173 3.334 1.00 0.00 31 VAL A CA 14
ATOM 6339 C C . VAL A 1 31 ? -1.130 0.522 2.992 1.00 0.00 31 VAL A C 14
ATOM 6340 O O . VAL A 1 31 ? -1.136 1.610 2.415 1.00 0.00 31 VAL A O 14
ATOM 6353 N N . CYS A 1 32 ? -2.204 -0.120 3.314 1.00 0.00 32 CYS A N 14
ATOM 6354 C CA . CYS A 1 32 ? -3.521 0.389 3.088 1.00 0.00 32 CYS A CA 14
ATOM 6355 C C . CYS A 1 32 ? -3.811 1.560 3.994 1.00 0.00 32 CYS A C 14
ATOM 6356 O O . CYS A 1 32 ? -3.440 1.559 5.181 1.00 0.00 32 CYS A O 14
ATOM 6363 N N . TYR A 1 33 ? -4.432 2.557 3.422 1.00 0.00 33 TYR A N 14
ATOM 6364 C CA . TYR A 1 33 ? -4.783 3.769 4.103 1.00 0.00 33 TYR A CA 14
ATOM 6365 C C . TYR A 1 33 ? -5.909 3.522 5.098 1.00 0.00 33 TYR A C 14
ATOM 6366 O O . TYR A 1 33 ? -5.685 3.693 6.309 1.00 0.00 33 TYR A O 14
ATOM 6385 N N . CYS A 1 1 ? -11.537 -7.081 2.500 1.00 0.00 1 CYS A N 15
ATOM 6386 C CA . CYS A 1 1 ? -10.625 -6.030 2.107 1.00 0.00 1 CYS A CA 15
ATOM 6387 C C . CYS A 1 1 ? -9.466 -5.995 3.074 1.00 0.00 1 CYS A C 15
ATOM 6388 O O . CYS A 1 1 ? -9.557 -6.570 4.160 1.00 0.00 1 CYS A O 15
ATOM 6397 N N . LEU A 1 2 ? -8.364 -5.392 2.670 1.00 0.00 2 LEU A N 15
ATOM 6398 C CA . LEU A 1 2 ? -7.222 -5.214 3.554 1.00 0.00 2 LEU A CA 15
ATOM 6399 C C . LEU A 1 2 ? -7.477 -3.984 4.409 1.00 0.00 2 LEU A C 15
ATOM 6400 O O . LEU A 1 2 ? -7.722 -2.897 3.874 1.00 0.00 2 LEU A O 15
ATOM 6416 N N . GLU A 1 3 ? -7.464 -4.153 5.703 1.00 0.00 3 GLU A N 15
ATOM 6417 C CA . GLU A 1 3 ? -7.718 -3.064 6.618 1.00 0.00 3 GLU A CA 15
ATOM 6418 C C . GLU A 1 3 ? -6.589 -2.037 6.633 1.00 0.00 3 GLU A C 15
ATOM 6419 O O . GLU A 1 3 ? -5.470 -2.307 6.179 1.00 0.00 3 GLU A O 15
ATOM 6431 N N . SER A 1 4 ? -6.889 -0.879 7.143 1.00 0.00 4 SER A N 15
ATOM 6432 C CA . SER A 1 4 ? -5.944 0.202 7.253 1.00 0.00 4 SER A CA 15
ATOM 6433 C C . SER A 1 4 ? -4.707 -0.212 8.083 1.00 0.00 4 SER A C 15
ATOM 6434 O O . SER A 1 4 ? -4.836 -0.632 9.251 1.00 0.00 4 SER A O 15
ATOM 6442 N N . GLY A 1 5 ? -3.531 -0.122 7.477 1.00 0.00 5 GLY A N 15
ATOM 6443 C CA . GLY A 1 5 ? -2.315 -0.530 8.153 1.00 0.00 5 GLY A CA 15
ATOM 6444 C C . GLY A 1 5 ? -1.799 -1.868 7.654 1.00 0.00 5 GLY A C 15
ATOM 6445 O O . GLY A 1 5 ? -0.671 -2.264 7.970 1.00 0.00 5 GLY A O 15
ATOM 6449 N N . THR A 1 6 ? -2.613 -2.569 6.892 1.00 0.00 6 THR A N 15
ATOM 6450 C CA . THR A 1 6 ? -2.202 -3.826 6.294 1.00 0.00 6 THR A CA 15
ATOM 6451 C C . THR A 1 6 ? -1.388 -3.478 5.053 1.00 0.00 6 THR A C 15
ATOM 6452 O O . THR A 1 6 ? -1.569 -2.399 4.494 1.00 0.00 6 THR A O 15
ATOM 6463 N N . SER A 1 7 ? -0.511 -4.332 4.647 1.00 0.00 7 SER A N 15
ATOM 6464 C CA . SER A 1 7 ? 0.342 -4.031 3.543 1.00 0.00 7 SER A CA 15
ATOM 6465 C C . SER A 1 7 ? -0.356 -4.300 2.216 1.00 0.00 7 SER A C 15
ATOM 6466 O O . SER A 1 7 ? -1.216 -5.181 2.113 1.00 0.00 7 SER A O 15
ATOM 6474 N N . CYS A 1 8 ? 0.009 -3.531 1.232 1.00 0.00 8 CYS A N 15
ATOM 6475 C CA . CYS A 1 8 ? -0.473 -3.668 -0.105 1.00 0.00 8 CYS A CA 15
ATOM 6476 C C . CYS A 1 8 ? 0.675 -3.428 -1.052 1.00 0.00 8 CYS A C 15
ATOM 6477 O O . CYS A 1 8 ? 1.791 -3.046 -0.625 1.00 0.00 8 CYS A O 15
ATOM 6484 N N . ILE A 1 9 ? 0.442 -3.664 -2.295 1.00 0.00 9 ILE A N 15
ATOM 6485 C CA . ILE A 1 9 ? 1.440 -3.451 -3.303 1.00 0.00 9 ILE A CA 15
ATOM 6486 C C . ILE A 1 9 ? 0.921 -2.408 -4.287 1.00 0.00 9 ILE A C 15
ATOM 6487 O O . ILE A 1 9 ? -0.078 -2.651 -4.981 1.00 0.00 9 ILE A O 15
ATOM 6503 N N . PRO A 1 10 ? 1.531 -1.216 -4.311 1.00 0.00 10 PRO A N 15
ATOM 6504 C CA . PRO A 1 10 ? 1.154 -0.167 -5.252 1.00 0.00 10 PRO A CA 15
ATOM 6505 C C . PRO A 1 10 ? 1.388 -0.641 -6.694 1.00 0.00 10 PRO A C 15
ATOM 6506 O O . PRO A 1 10 ? 2.517 -0.953 -7.091 1.00 0.00 10 PRO A O 15
ATOM 6517 N N . GLY A 1 11 ? 0.327 -0.747 -7.450 1.00 0.00 11 GLY A N 15
ATOM 6518 C CA . GLY A 1 11 ? 0.431 -1.236 -8.801 1.00 0.00 11 GLY A CA 15
ATOM 6519 C C . GLY A 1 11 ? -0.181 -2.605 -8.952 1.00 0.00 11 GLY A C 15
ATOM 6520 O O . GLY A 1 11 ? -0.340 -3.104 -10.059 1.00 0.00 11 GLY A O 15
ATOM 6524 N N . ALA A 1 12 ? -0.511 -3.217 -7.844 1.00 0.00 12 ALA A N 15
ATOM 6525 C CA . ALA A 1 12 ? -1.143 -4.515 -7.847 1.00 0.00 12 ALA A CA 15
ATOM 6526 C C . ALA A 1 12 ? -2.570 -4.362 -7.368 1.00 0.00 12 ALA A C 15
ATOM 6527 O O . ALA A 1 12 ? -3.069 -3.231 -7.283 1.00 0.00 12 ALA A O 15
ATOM 6534 N N . GLN A 1 13 ? -3.224 -5.462 -7.054 1.00 0.00 13 GLN A N 15
ATOM 6535 C CA . GLN A 1 13 ? -4.575 -5.430 -6.575 1.00 0.00 13 GLN A CA 15
ATOM 6536 C C . GLN A 1 13 ? -4.603 -4.980 -5.119 1.00 0.00 13 GLN A C 15
ATOM 6537 O O . GLN A 1 13 ? -4.482 -5.783 -4.189 1.00 0.00 13 GLN A O 15
ATOM 6551 N N . HIS A 1 14 ? -4.700 -3.700 -4.925 1.00 0.00 14 HIS A N 15
ATOM 6552 C CA . HIS A 1 14 ? -4.728 -3.135 -3.597 1.00 0.00 14 HIS A CA 15
ATOM 6553 C C . HIS A 1 14 ? -6.141 -3.058 -3.066 1.00 0.00 14 HIS A C 15
ATOM 6554 O O . HIS A 1 14 ? -6.779 -2.009 -3.039 1.00 0.00 14 HIS A O 15
ATOM 6569 N N . ASN A 1 15 ? -6.595 -4.215 -2.631 1.00 0.00 15 ASN A N 15
ATOM 6570 C CA . ASN A 1 15 ? -7.959 -4.497 -2.159 1.00 0.00 15 ASN A CA 15
ATOM 6571 C C . ASN A 1 15 ? -8.276 -3.874 -0.791 1.00 0.00 15 ASN A C 15
ATOM 6572 O O . ASN A 1 15 ? -9.200 -4.308 -0.105 1.00 0.00 15 ASN A O 15
ATOM 6583 N N . CYS A 1 16 ? -7.482 -2.903 -0.387 1.00 0.00 16 CYS A N 15
ATOM 6584 C CA . CYS A 1 16 ? -7.638 -2.193 0.877 1.00 0.00 16 CYS A CA 15
ATOM 6585 C C . CYS A 1 16 ? -9.073 -1.680 1.045 1.00 0.00 16 CYS A C 15
ATOM 6586 O O . CYS A 1 16 ? -9.739 -1.361 0.062 1.00 0.00 16 CYS A O 15
ATOM 6593 N N . CYS A 1 17 ? -9.542 -1.614 2.274 1.00 0.00 17 CYS A N 15
ATOM 6594 C CA . CYS A 1 17 ? -10.903 -1.173 2.570 1.00 0.00 17 CYS A CA 15
ATOM 6595 C C . CYS A 1 17 ? -11.144 0.266 2.109 1.00 0.00 17 CYS A C 15
ATOM 6596 O O . CYS A 1 17 ? -12.236 0.602 1.644 1.00 0.00 17 CYS A O 15
ATOM 6603 N N . SER A 1 18 ? -10.130 1.106 2.225 1.00 0.00 18 SER A N 15
ATOM 6604 C CA . SER A 1 18 ? -10.205 2.454 1.707 1.00 0.00 18 SER A CA 15
ATOM 6605 C C . SER A 1 18 ? -9.952 2.425 0.196 1.00 0.00 18 SER A C 15
ATOM 6606 O O . SER A 1 18 ? -10.491 3.221 -0.575 1.00 0.00 18 SER A O 15
ATOM 6614 N N . GLY A 1 19 ? -9.133 1.471 -0.205 1.00 0.00 19 GLY A N 15
ATOM 6615 C CA . GLY A 1 19 ? -8.778 1.275 -1.588 1.00 0.00 19 GLY A CA 15
ATOM 6616 C C . GLY A 1 19 ? -7.473 1.935 -1.904 1.00 0.00 19 GLY A C 15
ATOM 6617 O O . GLY A 1 19 ? -6.852 1.649 -2.918 1.00 0.00 19 GLY A O 15
ATOM 6621 N N . VAL A 1 20 ? -7.037 2.766 -0.998 1.00 0.00 20 VAL A N 15
ATOM 6622 C CA . VAL A 1 20 ? -5.851 3.559 -1.182 1.00 0.00 20 VAL A CA 15
ATOM 6623 C C . VAL A 1 20 ? -4.646 2.825 -0.633 1.00 0.00 20 VAL A C 15
ATOM 6624 O O . VAL A 1 20 ? -4.626 2.414 0.537 1.00 0.00 20 VAL A O 15
ATOM 6637 N N . CYS A 1 21 ? -3.686 2.623 -1.474 1.00 0.00 21 CYS A N 15
ATOM 6638 C CA . CYS A 1 21 ? -2.460 2.003 -1.093 1.00 0.00 21 CYS A CA 15
ATOM 6639 C C . CYS A 1 21 ? -1.397 3.080 -1.029 1.00 0.00 21 CYS A C 15
ATOM 6640 O O . CYS A 1 21 ? -1.159 3.796 -2.018 1.00 0.00 21 CYS A O 15
ATOM 6647 N N . VAL A 1 22 ? -0.813 3.243 0.125 1.00 0.00 22 VAL A N 15
ATOM 6648 C CA . VAL A 1 22 ? 0.185 4.254 0.344 1.00 0.00 22 VAL A CA 15
ATOM 6649 C C . VAL A 1 22 ? 1.564 3.619 0.270 1.00 0.00 22 VAL A C 15
ATOM 6650 O O . VAL A 1 22 ? 1.877 2.744 1.075 1.00 0.00 22 VAL A O 15
ATOM 6663 N N . PRO A 1 23 ? 2.393 4.010 -0.714 1.00 0.00 23 PRO A N 15
ATOM 6664 C CA . PRO A 1 23 ? 3.746 3.488 -0.839 1.00 0.00 23 PRO A CA 15
ATOM 6665 C C . PRO A 1 23 ? 4.605 3.922 0.355 1.00 0.00 23 PRO A C 15
ATOM 6666 O O . PRO A 1 23 ? 4.809 5.121 0.599 1.00 0.00 23 PRO A O 15
ATOM 6677 N N . ILE A 1 24 ? 5.093 2.951 1.096 1.00 0.00 24 ILE A N 15
ATOM 6678 C CA . ILE A 1 24 ? 5.845 3.220 2.309 1.00 0.00 24 ILE A CA 15
ATOM 6679 C C . ILE A 1 24 ? 7.319 3.027 2.058 1.00 0.00 24 ILE A C 15
ATOM 6680 O O . ILE A 1 24 ? 8.134 3.896 2.366 1.00 0.00 24 ILE A O 15
ATOM 6696 N N . VAL A 1 25 ? 7.661 1.893 1.496 1.00 0.00 25 VAL A N 15
ATOM 6697 C CA . VAL A 1 25 ? 9.048 1.602 1.209 1.00 0.00 25 VAL A CA 15
ATOM 6698 C C . VAL A 1 25 ? 9.407 2.231 -0.111 1.00 0.00 25 VAL A C 15
ATOM 6699 O O . VAL A 1 25 ? 10.331 3.038 -0.210 1.00 0.00 25 VAL A O 15
ATOM 6712 N N . THR A 1 26 ? 8.607 1.915 -1.080 1.00 0.00 26 THR A N 15
ATOM 6713 C CA . THR A 1 26 ? 8.744 2.329 -2.446 1.00 0.00 26 THR A CA 15
ATOM 6714 C C . THR A 1 26 ? 7.395 2.075 -3.063 1.00 0.00 26 THR A C 15
ATOM 6715 O O . THR A 1 26 ? 6.441 1.753 -2.332 1.00 0.00 26 THR A O 15
ATOM 6726 N N . ILE A 1 27 ? 7.300 2.126 -4.373 1.00 0.00 27 ILE A N 15
ATOM 6727 C CA . ILE A 1 27 ? 6.070 1.750 -5.050 1.00 0.00 27 ILE A CA 15
ATOM 6728 C C . ILE A 1 27 ? 5.982 0.222 -5.131 1.00 0.00 27 ILE A C 15
ATOM 6729 O O . ILE A 1 27 ? 5.075 -0.330 -5.727 1.00 0.00 27 ILE A O 15
ATOM 6745 N N . PHE A 1 28 ? 6.944 -0.450 -4.526 1.00 0.00 28 PHE A N 15
ATOM 6746 C CA . PHE A 1 28 ? 6.980 -1.889 -4.520 1.00 0.00 28 PHE A CA 15
ATOM 6747 C C . PHE A 1 28 ? 6.361 -2.446 -3.245 1.00 0.00 28 PHE A C 15
ATOM 6748 O O . PHE A 1 28 ? 6.054 -3.634 -3.176 1.00 0.00 28 PHE A O 15
ATOM 6765 N N . TYR A 1 29 ? 6.170 -1.599 -2.236 1.00 0.00 29 TYR A N 15
ATOM 6766 C CA . TYR A 1 29 ? 5.606 -2.066 -0.982 1.00 0.00 29 TYR A CA 15
ATOM 6767 C C . TYR A 1 29 ? 4.975 -0.892 -0.244 1.00 0.00 29 TYR A C 15
ATOM 6768 O O . TYR A 1 29 ? 5.628 0.150 -0.023 1.00 0.00 29 TYR A O 15
ATOM 6786 N N . GLY A 1 30 ? 3.747 -1.056 0.166 1.00 0.00 30 GLY A N 15
ATOM 6787 C CA . GLY A 1 30 ? 3.055 -0.005 0.850 1.00 0.00 30 GLY A CA 15
ATOM 6788 C C . GLY A 1 30 ? 2.068 -0.553 1.838 1.00 0.00 30 GLY A C 15
ATOM 6789 O O . GLY A 1 30 ? 2.047 -1.774 2.082 1.00 0.00 30 GLY A O 15
ATOM 6793 N N . VAL A 1 31 ? 1.270 0.314 2.420 1.00 0.00 31 VAL A N 15
ATOM 6794 C CA . VAL A 1 31 ? 0.227 -0.101 3.335 1.00 0.00 31 VAL A CA 15
ATOM 6795 C C . VAL A 1 31 ? -1.066 0.605 2.999 1.00 0.00 31 VAL A C 15
ATOM 6796 O O . VAL A 1 31 ? -1.063 1.688 2.400 1.00 0.00 31 VAL A O 15
ATOM 6809 N N . CYS A 1 32 ? -2.138 -0.028 3.335 1.00 0.00 32 CYS A N 15
ATOM 6810 C CA . CYS A 1 32 ? -3.456 0.488 3.118 1.00 0.00 32 CYS A CA 15
ATOM 6811 C C . CYS A 1 32 ? -3.717 1.693 3.990 1.00 0.00 32 CYS A C 15
ATOM 6812 O O . CYS A 1 32 ? -3.356 1.706 5.194 1.00 0.00 32 CYS A O 15
ATOM 6819 N N . TYR A 1 33 ? -4.304 2.697 3.375 1.00 0.00 33 TYR A N 15
ATOM 6820 C CA . TYR A 1 33 ? -4.677 3.922 4.024 1.00 0.00 33 TYR A CA 15
ATOM 6821 C C . TYR A 1 33 ? -5.683 3.637 5.122 1.00 0.00 33 TYR A C 15
ATOM 6822 O O . TYR A 1 33 ? -5.353 3.867 6.303 1.00 0.00 33 TYR A O 15
ATOM 6841 N N . CYS A 1 1 ? -11.528 -7.075 2.467 1.00 0.00 1 CYS A N 16
ATOM 6842 C CA . CYS A 1 1 ? -10.651 -5.993 2.077 1.00 0.00 1 CYS A CA 16
ATOM 6843 C C . CYS A 1 1 ? -9.545 -5.835 3.099 1.00 0.00 1 CYS A C 16
ATOM 6844 O O . CYS A 1 1 ? -9.714 -6.213 4.254 1.00 0.00 1 CYS A O 16
ATOM 6853 N N . LEU A 1 2 ? -8.397 -5.345 2.661 1.00 0.00 2 LEU A N 16
ATOM 6854 C CA . LEU A 1 2 ? -7.274 -5.097 3.548 1.00 0.00 2 LEU A CA 16
ATOM 6855 C C . LEU A 1 2 ? -7.553 -3.835 4.349 1.00 0.00 2 LEU A C 16
ATOM 6856 O O . LEU A 1 2 ? -7.869 -2.786 3.774 1.00 0.00 2 LEU A O 16
ATOM 6872 N N . GLU A 1 3 ? -7.455 -3.919 5.640 1.00 0.00 3 GLU A N 16
ATOM 6873 C CA . GLU A 1 3 ? -7.760 -2.779 6.485 1.00 0.00 3 GLU A CA 16
ATOM 6874 C C . GLU A 1 3 ? -6.579 -1.811 6.553 1.00 0.00 3 GLU A C 16
ATOM 6875 O O . GLU A 1 3 ? -5.479 -2.127 6.072 1.00 0.00 3 GLU A O 16
ATOM 6887 N N . SER A 1 4 ? -6.813 -0.648 7.116 1.00 0.00 4 SER A N 16
ATOM 6888 C CA . SER A 1 4 ? -5.794 0.364 7.309 1.00 0.00 4 SER A CA 16
ATOM 6889 C C . SER A 1 4 ? -4.562 -0.210 8.026 1.00 0.00 4 SER A C 16
ATOM 6890 O O . SER A 1 4 ? -4.688 -0.887 9.057 1.00 0.00 4 SER A O 16
ATOM 6898 N N . GLY A 1 5 ? -3.397 0.015 7.459 1.00 0.00 5 GLY A N 16
ATOM 6899 C CA . GLY A 1 5 ? -2.182 -0.483 8.060 1.00 0.00 5 GLY A CA 16
ATOM 6900 C C . GLY A 1 5 ? -1.722 -1.811 7.487 1.00 0.00 5 GLY A C 16
ATOM 6901 O O . GLY A 1 5 ? -0.563 -2.191 7.665 1.00 0.00 5 GLY A O 16
ATOM 6905 N N . THR A 1 6 ? -2.600 -2.517 6.790 1.00 0.00 6 THR A N 16
ATOM 6906 C CA . THR A 1 6 ? -2.220 -3.792 6.198 1.00 0.00 6 THR A CA 16
ATOM 6907 C C . THR A 1 6 ? -1.339 -3.497 4.996 1.00 0.00 6 THR A C 16
ATOM 6908 O O . THR A 1 6 ? -1.511 -2.468 4.352 1.00 0.00 6 THR A O 16
ATOM 6919 N N . SER A 1 7 ? -0.425 -4.360 4.701 1.00 0.00 7 SER A N 16
ATOM 6920 C CA . SER A 1 7 ? 0.500 -4.118 3.643 1.00 0.00 7 SER A CA 16
ATOM 6921 C C . SER A 1 7 ? -0.122 -4.486 2.307 1.00 0.00 7 SER A C 16
ATOM 6922 O O . SER A 1 7 ? -0.813 -5.504 2.179 1.00 0.00 7 SER A O 16
ATOM 6930 N N . CYS A 1 8 ? 0.106 -3.656 1.346 1.00 0.00 8 CYS A N 16
ATOM 6931 C CA . CYS A 1 8 ? -0.375 -3.845 0.016 1.00 0.00 8 CYS A CA 16
ATOM 6932 C C . CYS A 1 8 ? 0.728 -3.527 -0.956 1.00 0.00 8 CYS A C 16
ATOM 6933 O O . CYS A 1 8 ? 1.809 -3.033 -0.559 1.00 0.00 8 CYS A O 16
ATOM 6940 N N . ILE A 1 9 ? 0.491 -3.811 -2.194 1.00 0.00 9 ILE A N 16
ATOM 6941 C CA . ILE A 1 9 ? 1.448 -3.540 -3.216 1.00 0.00 9 ILE A CA 16
ATOM 6942 C C . ILE A 1 9 ? 0.862 -2.507 -4.175 1.00 0.00 9 ILE A C 16
ATOM 6943 O O . ILE A 1 9 ? -0.149 -2.775 -4.852 1.00 0.00 9 ILE A O 16
ATOM 6959 N N . PRO A 1 10 ? 1.422 -1.295 -4.190 1.00 0.00 10 PRO A N 16
ATOM 6960 C CA . PRO A 1 10 ? 1.013 -0.254 -5.128 1.00 0.00 10 PRO A CA 16
ATOM 6961 C C . PRO A 1 10 ? 1.242 -0.727 -6.571 1.00 0.00 10 PRO A C 16
ATOM 6962 O O . PRO A 1 10 ? 2.264 -1.329 -6.881 1.00 0.00 10 PRO A O 16
ATOM 6973 N N . GLY A 1 11 ? 0.270 -0.512 -7.421 1.00 0.00 11 GLY A N 16
ATOM 6974 C CA . GLY A 1 11 ? 0.377 -0.974 -8.787 1.00 0.00 11 GLY A CA 16
ATOM 6975 C C . GLY A 1 11 ? -0.318 -2.309 -8.988 1.00 0.00 11 GLY A C 16
ATOM 6976 O O . GLY A 1 11 ? -0.830 -2.599 -10.061 1.00 0.00 11 GLY A O 16
ATOM 6980 N N . ALA A 1 12 ? -0.333 -3.117 -7.951 1.00 0.00 12 ALA A N 16
ATOM 6981 C CA . ALA A 1 12 ? -0.986 -4.410 -7.991 1.00 0.00 12 ALA A CA 16
ATOM 6982 C C . ALA A 1 12 ? -2.389 -4.263 -7.435 1.00 0.00 12 ALA A C 16
ATOM 6983 O O . ALA A 1 12 ? -2.837 -3.133 -7.173 1.00 0.00 12 ALA A O 16
ATOM 6990 N N . GLN A 1 13 ? -3.094 -5.362 -7.252 1.00 0.00 13 GLN A N 16
ATOM 6991 C CA . GLN A 1 13 ? -4.422 -5.313 -6.710 1.00 0.00 13 GLN A CA 16
ATOM 6992 C C . GLN A 1 13 ? -4.388 -5.003 -5.226 1.00 0.00 13 GLN A C 16
ATOM 6993 O O . GLN A 1 13 ? -4.096 -5.855 -4.396 1.00 0.00 13 GLN A O 16
ATOM 7007 N N . HIS A 1 14 ? -4.646 -3.776 -4.908 1.00 0.00 14 HIS A N 16
ATOM 7008 C CA . HIS A 1 14 ? -4.677 -3.327 -3.547 1.00 0.00 14 HIS A CA 16
ATOM 7009 C C . HIS A 1 14 ? -6.106 -3.214 -3.063 1.00 0.00 14 HIS A C 16
ATOM 7010 O O . HIS A 1 14 ? -6.715 -2.153 -3.096 1.00 0.00 14 HIS A O 16
ATOM 7025 N N . ASN A 1 15 ? -6.620 -4.353 -2.628 1.00 0.00 15 ASN A N 16
ATOM 7026 C CA . ASN A 1 15 ? -8.021 -4.577 -2.200 1.00 0.00 15 ASN A CA 16
ATOM 7027 C C . ASN A 1 15 ? -8.390 -3.887 -0.877 1.00 0.00 15 ASN A C 16
ATOM 7028 O O . ASN A 1 15 ? -9.367 -4.263 -0.243 1.00 0.00 15 ASN A O 16
ATOM 7039 N N . CYS A 1 16 ? -7.595 -2.917 -0.457 1.00 0.00 16 CYS A N 16
ATOM 7040 C CA . CYS A 1 16 ? -7.785 -2.196 0.797 1.00 0.00 16 CYS A CA 16
ATOM 7041 C C . CYS A 1 16 ? -9.239 -1.689 0.942 1.00 0.00 16 CYS A C 16
ATOM 7042 O O . CYS A 1 16 ? -9.883 -1.356 -0.056 1.00 0.00 16 CYS A O 16
ATOM 7049 N N . CYS A 1 17 ? -9.748 -1.660 2.168 1.00 0.00 17 CYS A N 16
ATOM 7050 C CA . CYS A 1 17 ? -11.117 -1.196 2.442 1.00 0.00 17 CYS A CA 16
ATOM 7051 C C . CYS A 1 17 ? -11.295 0.253 1.997 1.00 0.00 17 CYS A C 16
ATOM 7052 O O . CYS A 1 17 ? -12.308 0.618 1.410 1.00 0.00 17 CYS A O 16
ATOM 7059 N N . SER A 1 18 ? -10.286 1.061 2.241 1.00 0.00 18 SER A N 16
ATOM 7060 C CA . SER A 1 18 ? -10.264 2.416 1.761 1.00 0.00 18 SER A CA 16
ATOM 7061 C C . SER A 1 18 ? -10.017 2.403 0.253 1.00 0.00 18 SER A C 16
ATOM 7062 O O . SER A 1 18 ? -10.575 3.196 -0.504 1.00 0.00 18 SER A O 16
ATOM 7070 N N . GLY A 1 19 ? -9.196 1.458 -0.157 1.00 0.00 19 GLY A N 16
ATOM 7071 C CA . GLY A 1 19 ? -8.863 1.250 -1.551 1.00 0.00 19 GLY A CA 16
ATOM 7072 C C . GLY A 1 19 ? -7.526 1.836 -1.869 1.00 0.00 19 GLY A C 16
ATOM 7073 O O . GLY A 1 19 ? -6.865 1.441 -2.827 1.00 0.00 19 GLY A O 16
ATOM 7077 N N . VAL A 1 20 ? -7.099 2.713 -1.007 1.00 0.00 20 VAL A N 16
ATOM 7078 C CA . VAL A 1 20 ? -5.888 3.461 -1.201 1.00 0.00 20 VAL A CA 16
ATOM 7079 C C . VAL A 1 20 ? -4.730 2.720 -0.567 1.00 0.00 20 VAL A C 16
ATOM 7080 O O . VAL A 1 20 ? -4.805 2.301 0.587 1.00 0.00 20 VAL A O 16
ATOM 7093 N N . CYS A 1 21 ? -3.706 2.529 -1.329 1.00 0.00 21 CYS A N 16
ATOM 7094 C CA . CYS A 1 21 ? -2.510 1.892 -0.875 1.00 0.00 21 CYS A CA 16
ATOM 7095 C C . CYS A 1 21 ? -1.425 2.943 -0.843 1.00 0.00 21 CYS A C 16
ATOM 7096 O O . CYS A 1 21 ? -1.103 3.536 -1.873 1.00 0.00 21 CYS A O 16
ATOM 7103 N N . VAL A 1 22 ? -0.902 3.207 0.311 1.00 0.00 22 VAL A N 16
ATOM 7104 C CA . VAL A 1 22 ? 0.104 4.222 0.478 1.00 0.00 22 VAL A CA 16
ATOM 7105 C C . VAL A 1 22 ? 1.485 3.579 0.392 1.00 0.00 22 VAL A C 16
ATOM 7106 O O . VAL A 1 22 ? 1.816 2.717 1.206 1.00 0.00 22 VAL A O 16
ATOM 7119 N N . PRO A 1 23 ? 2.294 3.958 -0.615 1.00 0.00 23 PRO A N 16
ATOM 7120 C CA . PRO A 1 23 ? 3.642 3.424 -0.778 1.00 0.00 23 PRO A CA 16
ATOM 7121 C C . PRO A 1 23 ? 4.548 3.857 0.380 1.00 0.00 23 PRO A C 16
ATOM 7122 O O . PRO A 1 23 ? 4.625 5.051 0.719 1.00 0.00 23 PRO A O 16
ATOM 7133 N N . ILE A 1 24 ? 5.205 2.902 0.999 1.00 0.00 24 ILE A N 16
ATOM 7134 C CA . ILE A 1 24 ? 6.024 3.193 2.160 1.00 0.00 24 ILE A CA 16
ATOM 7135 C C . ILE A 1 24 ? 7.505 3.076 1.817 1.00 0.00 24 ILE A C 16
ATOM 7136 O O . ILE A 1 24 ? 8.248 4.066 1.883 1.00 0.00 24 ILE A O 16
ATOM 7152 N N . VAL A 1 25 ? 7.929 1.881 1.438 1.00 0.00 25 VAL A N 16
ATOM 7153 C CA . VAL A 1 25 ? 9.325 1.649 1.081 1.00 0.00 25 VAL A CA 16
ATOM 7154 C C . VAL A 1 25 ? 9.594 2.282 -0.261 1.00 0.00 25 VAL A C 16
ATOM 7155 O O . VAL A 1 25 ? 10.505 3.075 -0.427 1.00 0.00 25 VAL A O 16
ATOM 7168 N N . THR A 1 26 ? 8.761 1.937 -1.183 1.00 0.00 26 THR A N 16
ATOM 7169 C CA . THR A 1 26 ? 8.819 2.349 -2.549 1.00 0.00 26 THR A CA 16
ATOM 7170 C C . THR A 1 26 ? 7.428 2.107 -3.073 1.00 0.00 26 THR A C 16
ATOM 7171 O O . THR A 1 26 ? 6.519 1.836 -2.280 1.00 0.00 26 THR A O 16
ATOM 7182 N N . ILE A 1 27 ? 7.247 2.126 -4.370 1.00 0.00 27 ILE A N 16
ATOM 7183 C CA . ILE A 1 27 ? 5.968 1.746 -4.937 1.00 0.00 27 ILE A CA 16
ATOM 7184 C C . ILE A 1 27 ? 5.860 0.218 -4.996 1.00 0.00 27 ILE A C 16
ATOM 7185 O O . ILE A 1 27 ? 4.882 -0.319 -5.457 1.00 0.00 27 ILE A O 16
ATOM 7201 N N . PHE A 1 28 ? 6.884 -0.467 -4.506 1.00 0.00 28 PHE A N 16
ATOM 7202 C CA . PHE A 1 28 ? 6.908 -1.913 -4.528 1.00 0.00 28 PHE A CA 16
ATOM 7203 C C . PHE A 1 28 ? 6.368 -2.489 -3.226 1.00 0.00 28 PHE A C 16
ATOM 7204 O O . PHE A 1 28 ? 6.179 -3.706 -3.113 1.00 0.00 28 PHE A O 16
ATOM 7221 N N . TYR A 1 29 ? 6.131 -1.625 -2.241 1.00 0.00 29 TYR A N 16
ATOM 7222 C CA . TYR A 1 29 ? 5.634 -2.061 -0.941 1.00 0.00 29 TYR A CA 16
ATOM 7223 C C . TYR A 1 29 ? 4.951 -0.880 -0.249 1.00 0.00 29 TYR A C 16
ATOM 7224 O O . TYR A 1 29 ? 5.550 0.200 -0.106 1.00 0.00 29 TYR A O 16
ATOM 7242 N N . GLY A 1 30 ? 3.745 -1.086 0.213 1.00 0.00 30 GLY A N 16
ATOM 7243 C CA . GLY A 1 30 ? 3.025 -0.044 0.884 1.00 0.00 30 GLY A CA 16
ATOM 7244 C C . GLY A 1 30 ? 2.067 -0.590 1.907 1.00 0.00 30 GLY A C 16
ATOM 7245 O O . GLY A 1 30 ? 2.081 -1.804 2.193 1.00 0.00 30 GLY A O 16
ATOM 7249 N N . VAL A 1 31 ? 1.258 0.282 2.476 1.00 0.00 31 VAL A N 16
ATOM 7250 C CA . VAL A 1 31 ? 0.234 -0.107 3.431 1.00 0.00 31 VAL A CA 16
ATOM 7251 C C . VAL A 1 31 ? -1.064 0.611 3.096 1.00 0.00 31 VAL A C 16
ATOM 7252 O O . VAL A 1 31 ? -1.049 1.725 2.568 1.00 0.00 31 VAL A O 16
ATOM 7265 N N . CYS A 1 32 ? -2.155 -0.037 3.358 1.00 0.00 32 CYS A N 16
ATOM 7266 C CA . CYS A 1 32 ? -3.462 0.505 3.096 1.00 0.00 32 CYS A CA 16
ATOM 7267 C C . CYS A 1 32 ? -3.742 1.706 3.972 1.00 0.00 32 CYS A C 16
ATOM 7268 O O . CYS A 1 32 ? -3.377 1.716 5.156 1.00 0.00 32 CYS A O 16
ATOM 7275 N N . TYR A 1 33 ? -4.353 2.706 3.373 1.00 0.00 33 TYR A N 16
ATOM 7276 C CA . TYR A 1 33 ? -4.735 3.928 4.039 1.00 0.00 33 TYR A CA 16
ATOM 7277 C C . TYR A 1 33 ? -5.772 3.632 5.107 1.00 0.00 33 TYR A C 16
ATOM 7278 O O . TYR A 1 33 ? -6.911 3.248 4.753 1.00 0.00 33 TYR A O 16
ATOM 7297 N N . CYS A 1 1 ? -11.363 -7.298 2.393 1.00 0.00 1 CYS A N 17
ATOM 7298 C CA . CYS A 1 1 ? -10.549 -6.167 2.010 1.00 0.00 1 CYS A CA 17
ATOM 7299 C C . CYS A 1 1 ? -9.427 -6.006 3.010 1.00 0.00 1 CYS A C 17
ATOM 7300 O O . CYS A 1 1 ? -9.531 -6.480 4.139 1.00 0.00 1 CYS A O 17
ATOM 7309 N N . LEU A 1 2 ? -8.341 -5.397 2.600 1.00 0.00 2 LEU A N 17
ATOM 7310 C CA . LEU A 1 2 ? -7.226 -5.158 3.499 1.00 0.00 2 LEU A CA 17
ATOM 7311 C C . LEU A 1 2 ? -7.510 -3.906 4.318 1.00 0.00 2 LEU A C 17
ATOM 7312 O O . LEU A 1 2 ? -7.743 -2.834 3.756 1.00 0.00 2 LEU A O 17
ATOM 7328 N N . GLU A 1 3 ? -7.528 -4.040 5.622 1.00 0.00 3 GLU A N 17
ATOM 7329 C CA . GLU A 1 3 ? -7.827 -2.913 6.504 1.00 0.00 3 GLU A CA 17
ATOM 7330 C C . GLU A 1 3 ? -6.676 -1.901 6.537 1.00 0.00 3 GLU A C 17
ATOM 7331 O O . GLU A 1 3 ? -5.587 -2.161 5.998 1.00 0.00 3 GLU A O 17
ATOM 7343 N N . SER A 1 4 ? -6.916 -0.768 7.135 1.00 0.00 4 SER A N 17
ATOM 7344 C CA . SER A 1 4 ? -5.929 0.277 7.256 1.00 0.00 4 SER A CA 17
ATOM 7345 C C . SER A 1 4 ? -4.688 -0.216 8.021 1.00 0.00 4 SER A C 17
ATOM 7346 O O . SER A 1 4 ? -4.799 -0.851 9.080 1.00 0.00 4 SER A O 17
ATOM 7354 N N . GLY A 1 5 ? -3.517 0.005 7.444 1.00 0.00 5 GLY A N 17
ATOM 7355 C CA . GLY A 1 5 ? -2.292 -0.420 8.076 1.00 0.00 5 GLY A CA 17
ATOM 7356 C C . GLY A 1 5 ? -1.786 -1.741 7.538 1.00 0.00 5 GLY A C 17
ATOM 7357 O O . GLY A 1 5 ? -0.629 -2.090 7.745 1.00 0.00 5 GLY A O 17
ATOM 7361 N N . THR A 1 6 ? -2.640 -2.474 6.842 1.00 0.00 6 THR A N 17
ATOM 7362 C CA . THR A 1 6 ? -2.239 -3.746 6.256 1.00 0.00 6 THR A CA 17
ATOM 7363 C C . THR A 1 6 ? -1.359 -3.440 5.062 1.00 0.00 6 THR A C 17
ATOM 7364 O O . THR A 1 6 ? -1.537 -2.408 4.421 1.00 0.00 6 THR A O 17
ATOM 7375 N N . SER A 1 7 ? -0.440 -4.291 4.774 1.00 0.00 7 SER A N 17
ATOM 7376 C CA . SER A 1 7 ? 0.462 -4.058 3.696 1.00 0.00 7 SER A CA 17
ATOM 7377 C C . SER A 1 7 ? -0.187 -4.407 2.366 1.00 0.00 7 SER A C 17
ATOM 7378 O O . SER A 1 7 ? -0.901 -5.415 2.241 1.00 0.00 7 SER A O 17
ATOM 7386 N N . CYS A 1 8 ? 0.049 -3.576 1.404 1.00 0.00 8 CYS A N 17
ATOM 7387 C CA . CYS A 1 8 ? -0.446 -3.743 0.076 1.00 0.00 8 CYS A CA 17
ATOM 7388 C C . CYS A 1 8 ? 0.665 -3.449 -0.889 1.00 0.00 8 CYS A C 17
ATOM 7389 O O . CYS A 1 8 ? 1.759 -2.991 -0.488 1.00 0.00 8 CYS A O 17
ATOM 7396 N N . ILE A 1 9 ? 0.420 -3.710 -2.127 1.00 0.00 9 ILE A N 17
ATOM 7397 C CA . ILE A 1 9 ? 1.395 -3.466 -3.143 1.00 0.00 9 ILE A CA 17
ATOM 7398 C C . ILE A 1 9 ? 0.841 -2.420 -4.114 1.00 0.00 9 ILE A C 17
ATOM 7399 O O . ILE A 1 9 ? -0.173 -2.662 -4.788 1.00 0.00 9 ILE A O 17
ATOM 7415 N N . PRO A 1 10 ? 1.441 -1.223 -4.147 1.00 0.00 10 PRO A N 17
ATOM 7416 C CA . PRO A 1 10 ? 1.038 -0.167 -5.076 1.00 0.00 10 PRO A CA 17
ATOM 7417 C C . PRO A 1 10 ? 1.213 -0.638 -6.522 1.00 0.00 10 PRO A C 17
ATOM 7418 O O . PRO A 1 10 ? 2.233 -1.235 -6.867 1.00 0.00 10 PRO A O 17
ATOM 7429 N N . GLY A 1 11 ? 0.213 -0.425 -7.343 1.00 0.00 11 GLY A N 17
ATOM 7430 C CA . GLY A 1 11 ? 0.280 -0.871 -8.719 1.00 0.00 11 GLY A CA 17
ATOM 7431 C C . GLY A 1 11 ? -0.352 -2.238 -8.911 1.00 0.00 11 GLY A C 17
ATOM 7432 O O . GLY A 1 11 ? -0.810 -2.575 -10.000 1.00 0.00 11 GLY A O 17
ATOM 7436 N N . ALA A 1 12 ? -0.388 -3.016 -7.854 1.00 0.00 12 ALA A N 17
ATOM 7437 C CA . ALA A 1 12 ? -0.989 -4.331 -7.885 1.00 0.00 12 ALA A CA 17
ATOM 7438 C C . ALA A 1 12 ? -2.429 -4.212 -7.431 1.00 0.00 12 ALA A C 17
ATOM 7439 O O . ALA A 1 12 ? -2.932 -3.097 -7.274 1.00 0.00 12 ALA A O 17
ATOM 7446 N N . GLN A 1 13 ? -3.098 -5.319 -7.232 1.00 0.00 13 GLN A N 17
ATOM 7447 C CA . GLN A 1 13 ? -4.460 -5.300 -6.773 1.00 0.00 13 GLN A CA 17
ATOM 7448 C C . GLN A 1 13 ? -4.519 -4.959 -5.292 1.00 0.00 13 GLN A C 17
ATOM 7449 O O . GLN A 1 13 ? -4.350 -5.812 -4.421 1.00 0.00 13 GLN A O 17
ATOM 7463 N N . HIS A 1 14 ? -4.695 -3.709 -5.009 1.00 0.00 14 HIS A N 17
ATOM 7464 C CA . HIS A 1 14 ? -4.751 -3.256 -3.649 1.00 0.00 14 HIS A CA 17
ATOM 7465 C C . HIS A 1 14 ? -6.175 -3.169 -3.151 1.00 0.00 14 HIS A C 17
ATOM 7466 O O . HIS A 1 14 ? -6.816 -2.117 -3.174 1.00 0.00 14 HIS A O 17
ATOM 7481 N N . ASN A 1 15 ? -6.647 -4.317 -2.703 1.00 0.00 15 ASN A N 17
ATOM 7482 C CA . ASN A 1 15 ? -8.018 -4.577 -2.219 1.00 0.00 15 ASN A CA 17
ATOM 7483 C C . ASN A 1 15 ? -8.336 -3.908 -0.871 1.00 0.00 15 ASN A C 17
ATOM 7484 O O . ASN A 1 15 ? -9.252 -4.329 -0.176 1.00 0.00 15 ASN A O 17
ATOM 7495 N N . CYS A 1 16 ? -7.552 -2.916 -0.486 1.00 0.00 16 CYS A N 17
ATOM 7496 C CA . CYS A 1 16 ? -7.710 -2.223 0.784 1.00 0.00 16 CYS A CA 17
ATOM 7497 C C . CYS A 1 16 ? -9.156 -1.734 0.962 1.00 0.00 16 CYS A C 17
ATOM 7498 O O . CYS A 1 16 ? -9.805 -1.368 -0.006 1.00 0.00 16 CYS A O 17
ATOM 7505 N N . CYS A 1 17 ? -9.649 -1.751 2.179 1.00 0.00 17 CYS A N 17
ATOM 7506 C CA . CYS A 1 17 ? -11.016 -1.312 2.486 1.00 0.00 17 CYS A CA 17
ATOM 7507 C C . CYS A 1 17 ? -11.206 0.169 2.149 1.00 0.00 17 CYS A C 17
ATOM 7508 O O . CYS A 1 17 ? -12.301 0.613 1.830 1.00 0.00 17 CYS A O 17
ATOM 7515 N N . SER A 1 18 ? -10.132 0.921 2.237 1.00 0.00 18 SER A N 17
ATOM 7516 C CA . SER A 1 18 ? -10.120 2.306 1.850 1.00 0.00 18 SER A CA 17
ATOM 7517 C C . SER A 1 18 ? -9.775 2.440 0.366 1.00 0.00 18 SER A C 17
ATOM 7518 O O . SER A 1 18 ? -9.928 3.493 -0.227 1.00 0.00 18 SER A O 17
ATOM 7526 N N . GLY A 1 19 ? -9.273 1.350 -0.202 1.00 0.00 19 GLY A N 17
ATOM 7527 C CA . GLY A 1 19 ? -8.887 1.273 -1.601 1.00 0.00 19 GLY A CA 17
ATOM 7528 C C . GLY A 1 19 ? -7.521 1.860 -1.864 1.00 0.00 19 GLY A C 17
ATOM 7529 O O . GLY A 1 19 ? -6.821 1.443 -2.784 1.00 0.00 19 GLY A O 17
ATOM 7533 N N . VAL A 1 20 ? -7.117 2.748 -1.005 1.00 0.00 20 VAL A N 17
ATOM 7534 C CA . VAL A 1 20 ? -5.904 3.520 -1.177 1.00 0.00 20 VAL A CA 17
ATOM 7535 C C . VAL A 1 20 ? -4.722 2.782 -0.583 1.00 0.00 20 VAL A C 17
ATOM 7536 O O . VAL A 1 20 ? -4.751 2.370 0.584 1.00 0.00 20 VAL A O 17
ATOM 7549 N N . CYS A 1 21 ? -3.714 2.594 -1.383 1.00 0.00 21 CYS A N 17
ATOM 7550 C CA . CYS A 1 21 ? -2.500 1.947 -0.953 1.00 0.00 21 CYS A CA 17
ATOM 7551 C C . CYS A 1 21 ? -1.389 2.975 -0.935 1.00 0.00 21 CYS A C 17
ATOM 7552 O O . CYS A 1 21 ? -1.038 3.526 -1.976 1.00 0.00 21 CYS A O 17
ATOM 7559 N N . VAL A 1 22 ? -0.866 3.259 0.224 1.00 0.00 22 VAL A N 17
ATOM 7560 C CA . VAL A 1 22 ? 0.158 4.269 0.374 1.00 0.00 22 VAL A CA 17
ATOM 7561 C C . VAL A 1 22 ? 1.537 3.616 0.294 1.00 0.00 22 VAL A C 17
ATOM 7562 O O . VAL A 1 22 ? 1.866 2.766 1.126 1.00 0.00 22 VAL A O 17
ATOM 7575 N N . PRO A 1 23 ? 2.345 3.971 -0.726 1.00 0.00 23 PRO A N 17
ATOM 7576 C CA . PRO A 1 23 ? 3.692 3.425 -0.894 1.00 0.00 23 PRO A CA 17
ATOM 7577 C C . PRO A 1 23 ? 4.607 3.856 0.253 1.00 0.00 23 PRO A C 17
ATOM 7578 O O . PRO A 1 23 ? 4.816 5.046 0.483 1.00 0.00 23 PRO A O 17
ATOM 7589 N N . ILE A 1 24 ? 5.137 2.902 0.970 1.00 0.00 24 ILE A N 17
ATOM 7590 C CA . ILE A 1 24 ? 5.953 3.210 2.123 1.00 0.00 24 ILE A CA 17
ATOM 7591 C C . ILE A 1 24 ? 7.426 3.091 1.780 1.00 0.00 24 ILE A C 17
ATOM 7592 O O . ILE A 1 24 ? 8.164 4.070 1.849 1.00 0.00 24 ILE A O 17
ATOM 7608 N N . VAL A 1 25 ? 7.833 1.911 1.366 1.00 0.00 25 VAL A N 17
ATOM 7609 C CA . VAL A 1 25 ? 9.235 1.657 1.062 1.00 0.00 25 VAL A CA 17
ATOM 7610 C C . VAL A 1 25 ? 9.569 2.222 -0.302 1.00 0.00 25 VAL A C 17
ATOM 7611 O O . VAL A 1 25 ? 10.511 3.003 -0.466 1.00 0.00 25 VAL A O 17
ATOM 7624 N N . THR A 1 26 ? 8.771 1.842 -1.243 1.00 0.00 26 THR A N 17
ATOM 7625 C CA . THR A 1 26 ? 8.887 2.190 -2.626 1.00 0.00 26 THR A CA 17
ATOM 7626 C C . THR A 1 26 ? 7.506 1.995 -3.190 1.00 0.00 26 THR A C 17
ATOM 7627 O O . THR A 1 26 ? 6.549 1.813 -2.424 1.00 0.00 26 THR A O 17
ATOM 7638 N N . ILE A 1 27 ? 7.390 1.959 -4.490 1.00 0.00 27 ILE A N 17
ATOM 7639 C CA . ILE A 1 27 ? 6.134 1.614 -5.120 1.00 0.00 27 ILE A CA 17
ATOM 7640 C C . ILE A 1 27 ? 5.952 0.085 -5.116 1.00 0.00 27 ILE A C 17
ATOM 7641 O O . ILE A 1 27 ? 5.022 -0.434 -5.706 1.00 0.00 27 ILE A O 17
ATOM 7657 N N . PHE A 1 28 ? 6.860 -0.623 -4.453 1.00 0.00 28 PHE A N 17
ATOM 7658 C CA . PHE A 1 28 ? 6.814 -2.069 -4.408 1.00 0.00 28 PHE A CA 17
ATOM 7659 C C . PHE A 1 28 ? 6.249 -2.563 -3.093 1.00 0.00 28 PHE A C 17
ATOM 7660 O O . PHE A 1 28 ? 5.929 -3.738 -2.964 1.00 0.00 28 PHE A O 17
ATOM 7677 N N . TYR A 1 29 ? 6.146 -1.682 -2.114 1.00 0.00 29 TYR A N 17
ATOM 7678 C CA . TYR A 1 29 ? 5.630 -2.071 -0.808 1.00 0.00 29 TYR A CA 17
ATOM 7679 C C . TYR A 1 29 ? 4.969 -0.870 -0.154 1.00 0.00 29 TYR A C 17
ATOM 7680 O O . TYR A 1 29 ? 5.578 0.216 -0.045 1.00 0.00 29 TYR A O 17
ATOM 7698 N N . GLY A 1 30 ? 3.763 -1.054 0.300 1.00 0.00 30 GLY A N 17
ATOM 7699 C CA . GLY A 1 30 ? 3.052 0.000 0.945 1.00 0.00 30 GLY A CA 17
ATOM 7700 C C . GLY A 1 30 ? 2.070 -0.537 1.939 1.00 0.00 30 GLY A C 17
ATOM 7701 O O . GLY A 1 30 ? 2.066 -1.753 2.210 1.00 0.00 30 GLY A O 17
ATOM 7705 N N . VAL A 1 31 ? 1.261 0.335 2.499 1.00 0.00 31 VAL A N 17
ATOM 7706 C CA . VAL A 1 31 ? 0.227 -0.062 3.431 1.00 0.00 31 VAL A CA 17
ATOM 7707 C C . VAL A 1 31 ? -1.064 0.649 3.085 1.00 0.00 31 VAL A C 17
ATOM 7708 O O . VAL A 1 31 ? -1.050 1.752 2.524 1.00 0.00 31 VAL A O 17
ATOM 7721 N N . CYS A 1 32 ? -2.152 0.008 3.372 1.00 0.00 32 CYS A N 17
ATOM 7722 C CA . CYS A 1 32 ? -3.459 0.547 3.125 1.00 0.00 32 CYS A CA 17
ATOM 7723 C C . CYS A 1 32 ? -3.715 1.763 4.002 1.00 0.00 32 CYS A C 17
ATOM 7724 O O . CYS A 1 32 ? -3.330 1.784 5.194 1.00 0.00 32 CYS A O 17
ATOM 7731 N N . TYR A 1 33 ? -4.305 2.769 3.395 1.00 0.00 33 TYR A N 17
ATOM 7732 C CA . TYR A 1 33 ? -4.669 4.017 4.034 1.00 0.00 33 TYR A CA 17
ATOM 7733 C C . TYR A 1 33 ? -5.628 3.758 5.179 1.00 0.00 33 TYR A C 17
ATOM 7734 O O . TYR A 1 33 ? -5.280 4.049 6.336 1.00 0.00 33 TYR A O 17
ATOM 7753 N N . CYS A 1 1 ? -11.693 -6.821 2.810 1.00 0.00 1 CYS A N 18
ATOM 7754 C CA . CYS A 1 1 ? -10.714 -5.883 2.303 1.00 0.00 1 CYS A CA 18
ATOM 7755 C C . CYS A 1 1 ? -9.529 -5.806 3.248 1.00 0.00 1 CYS A C 18
ATOM 7756 O O . CYS A 1 1 ? -9.610 -6.264 4.386 1.00 0.00 1 CYS A O 18
ATOM 7765 N N . LEU A 1 2 ? -8.416 -5.283 2.781 1.00 0.00 2 LEU A N 18
ATOM 7766 C CA . LEU A 1 2 ? -7.258 -5.099 3.638 1.00 0.00 2 LEU A CA 18
ATOM 7767 C C . LEU A 1 2 ? -7.481 -3.841 4.445 1.00 0.00 2 LEU A C 18
ATOM 7768 O O . LEU A 1 2 ? -7.770 -2.782 3.877 1.00 0.00 2 LEU A O 18
ATOM 7784 N N . GLU A 1 3 ? -7.368 -3.945 5.741 1.00 0.00 3 GLU A N 18
ATOM 7785 C CA . GLU A 1 3 ? -7.663 -2.828 6.612 1.00 0.00 3 GLU A CA 18
ATOM 7786 C C . GLU A 1 3 ? -6.514 -1.829 6.610 1.00 0.00 3 GLU A C 18
ATOM 7787 O O . GLU A 1 3 ? -5.399 -2.140 6.148 1.00 0.00 3 GLU A O 18
ATOM 7799 N N . SER A 1 4 ? -6.785 -0.667 7.127 1.00 0.00 4 SER A N 18
ATOM 7800 C CA . SER A 1 4 ? -5.829 0.390 7.263 1.00 0.00 4 SER A CA 18
ATOM 7801 C C . SER A 1 4 ? -4.613 -0.073 8.074 1.00 0.00 4 SER A C 18
ATOM 7802 O O . SER A 1 4 ? -4.740 -0.427 9.252 1.00 0.00 4 SER A O 18
ATOM 7810 N N . GLY A 1 5 ? -3.459 -0.095 7.443 1.00 0.00 5 GLY A N 18
ATOM 7811 C CA . GLY A 1 5 ? -2.267 -0.563 8.108 1.00 0.00 5 GLY A CA 18
ATOM 7812 C C . GLY A 1 5 ? -1.794 -1.912 7.603 1.00 0.00 5 GLY A C 18
ATOM 7813 O O . GLY A 1 5 ? -0.687 -2.347 7.936 1.00 0.00 5 GLY A O 18
ATOM 7817 N N . THR A 1 6 ? -2.613 -2.588 6.818 1.00 0.00 6 THR A N 18
ATOM 7818 C CA . THR A 1 6 ? -2.217 -3.866 6.242 1.00 0.00 6 THR A CA 18
ATOM 7819 C C . THR A 1 6 ? -1.340 -3.569 5.039 1.00 0.00 6 THR A C 18
ATOM 7820 O O . THR A 1 6 ? -1.495 -2.520 4.426 1.00 0.00 6 THR A O 18
ATOM 7831 N N . SER A 1 7 ? -0.452 -4.448 4.705 1.00 0.00 7 SER A N 18
ATOM 7832 C CA . SER A 1 7 ? 0.448 -4.192 3.633 1.00 0.00 7 SER A CA 18
ATOM 7833 C C . SER A 1 7 ? -0.188 -4.550 2.296 1.00 0.00 7 SER A C 18
ATOM 7834 O O . SER A 1 7 ? -0.886 -5.569 2.161 1.00 0.00 7 SER A O 18
ATOM 7842 N N . CYS A 1 8 ? 0.039 -3.703 1.343 1.00 0.00 8 CYS A N 18
ATOM 7843 C CA . CYS A 1 8 ? -0.429 -3.878 0.010 1.00 0.00 8 CYS A CA 18
ATOM 7844 C C . CYS A 1 8 ? 0.697 -3.591 -0.936 1.00 0.00 8 CYS A C 18
ATOM 7845 O O . CYS A 1 8 ? 1.784 -3.123 -0.520 1.00 0.00 8 CYS A O 18
ATOM 7852 N N . ILE A 1 9 ? 0.477 -3.874 -2.172 1.00 0.00 9 ILE A N 18
ATOM 7853 C CA . ILE A 1 9 ? 1.451 -3.599 -3.184 1.00 0.00 9 ILE A CA 18
ATOM 7854 C C . ILE A 1 9 ? 0.871 -2.541 -4.123 1.00 0.00 9 ILE A C 18
ATOM 7855 O O . ILE A 1 9 ? -0.136 -2.791 -4.800 1.00 0.00 9 ILE A O 18
ATOM 7871 N N . PRO A 1 10 ? 1.436 -1.322 -4.116 1.00 0.00 10 PRO A N 18
ATOM 7872 C CA . PRO A 1 10 ? 0.978 -0.235 -4.977 1.00 0.00 10 PRO A CA 18
ATOM 7873 C C . PRO A 1 10 ? 1.116 -0.609 -6.452 1.00 0.00 10 PRO A C 18
ATOM 7874 O O . PRO A 1 10 ? 2.169 -1.066 -6.895 1.00 0.00 10 PRO A O 18
ATOM 7885 N N . GLY A 1 11 ? 0.060 -0.436 -7.197 1.00 0.00 11 GLY A N 18
ATOM 7886 C CA . GLY A 1 11 ? 0.069 -0.793 -8.597 1.00 0.00 11 GLY A CA 18
ATOM 7887 C C . GLY A 1 11 ? -0.556 -2.149 -8.822 1.00 0.00 11 GLY A C 18
ATOM 7888 O O . GLY A 1 11 ? -1.148 -2.408 -9.867 1.00 0.00 11 GLY A O 18
ATOM 7892 N N . ALA A 1 12 ? -0.437 -3.008 -7.840 1.00 0.00 12 ALA A N 18
ATOM 7893 C CA . ALA A 1 12 ? -1.002 -4.335 -7.906 1.00 0.00 12 ALA A CA 18
ATOM 7894 C C . ALA A 1 12 ? -2.394 -4.304 -7.315 1.00 0.00 12 ALA A C 18
ATOM 7895 O O . ALA A 1 12 ? -2.913 -3.220 -7.002 1.00 0.00 12 ALA A O 18
ATOM 7902 N N . GLN A 1 13 ? -2.996 -5.466 -7.157 1.00 0.00 13 GLN A N 18
ATOM 7903 C CA . GLN A 1 13 ? -4.315 -5.573 -6.598 1.00 0.00 13 GLN A CA 18
ATOM 7904 C C . GLN A 1 13 ? -4.308 -5.169 -5.138 1.00 0.00 13 GLN A C 18
ATOM 7905 O O . GLN A 1 13 ? -3.913 -5.927 -4.253 1.00 0.00 13 GLN A O 18
ATOM 7919 N N . HIS A 1 14 ? -4.687 -3.960 -4.905 1.00 0.00 14 HIS A N 18
ATOM 7920 C CA . HIS A 1 14 ? -4.717 -3.413 -3.587 1.00 0.00 14 HIS A CA 18
ATOM 7921 C C . HIS A 1 14 ? -6.141 -3.324 -3.084 1.00 0.00 14 HIS A C 18
ATOM 7922 O O . HIS A 1 14 ? -6.811 -2.302 -3.197 1.00 0.00 14 HIS A O 18
ATOM 7937 N N . ASN A 1 15 ? -6.585 -4.432 -2.536 1.00 0.00 15 ASN A N 18
ATOM 7938 C CA . ASN A 1 15 ? -7.960 -4.653 -2.059 1.00 0.00 15 ASN A CA 18
ATOM 7939 C C . ASN A 1 15 ? -8.268 -3.930 -0.745 1.00 0.00 15 ASN A C 18
ATOM 7940 O O . ASN A 1 15 ? -9.198 -4.295 -0.036 1.00 0.00 15 ASN A O 18
ATOM 7951 N N . CYS A 1 16 ? -7.454 -2.948 -0.415 1.00 0.00 16 CYS A N 18
ATOM 7952 C CA . CYS A 1 16 ? -7.587 -2.137 0.791 1.00 0.00 16 CYS A CA 18
ATOM 7953 C C . CYS A 1 16 ? -9.018 -1.607 0.930 1.00 0.00 16 CYS A C 18
ATOM 7954 O O . CYS A 1 16 ? -9.679 -1.347 -0.071 1.00 0.00 16 CYS A O 18
ATOM 7961 N N . CYS A 1 17 ? -9.491 -1.472 2.148 1.00 0.00 17 CYS A N 18
ATOM 7962 C CA . CYS A 1 17 ? -10.853 -1.001 2.409 1.00 0.00 17 CYS A CA 18
ATOM 7963 C C . CYS A 1 17 ? -11.089 0.399 1.845 1.00 0.00 17 CYS A C 18
ATOM 7964 O O . CYS A 1 17 ? -12.137 0.678 1.279 1.00 0.00 17 CYS A O 18
ATOM 7971 N N . SER A 1 18 ? -10.098 1.257 1.956 1.00 0.00 18 SER A N 18
ATOM 7972 C CA . SER A 1 18 ? -10.174 2.583 1.371 1.00 0.00 18 SER A CA 18
ATOM 7973 C C . SER A 1 18 ? -9.846 2.513 -0.121 1.00 0.00 18 SER A C 18
ATOM 7974 O O . SER A 1 18 ? -10.160 3.413 -0.894 1.00 0.00 18 SER A O 18
ATOM 7982 N N . GLY A 1 19 ? -9.194 1.427 -0.494 1.00 0.00 19 GLY A N 18
ATOM 7983 C CA . GLY A 1 19 ? -8.755 1.206 -1.851 1.00 0.00 19 GLY A CA 18
ATOM 7984 C C . GLY A 1 19 ? -7.462 1.932 -2.135 1.00 0.00 19 GLY A C 18
ATOM 7985 O O . GLY A 1 19 ? -6.909 1.833 -3.232 1.00 0.00 19 GLY A O 18
ATOM 7989 N N . VAL A 1 20 ? -6.973 2.635 -1.141 1.00 0.00 20 VAL A N 18
ATOM 7990 C CA . VAL A 1 20 ? -5.775 3.409 -1.271 1.00 0.00 20 VAL A CA 18
ATOM 7991 C C . VAL A 1 20 ? -4.617 2.651 -0.673 1.00 0.00 20 VAL A C 18
ATOM 7992 O O . VAL A 1 20 ? -4.667 2.226 0.488 1.00 0.00 20 VAL A O 18
ATOM 8005 N N . CYS A 1 21 ? -3.618 2.458 -1.462 1.00 0.00 21 CYS A N 18
ATOM 8006 C CA . CYS A 1 21 ? -2.427 1.816 -1.036 1.00 0.00 21 CYS A CA 18
ATOM 8007 C C . CYS A 1 21 ? -1.344 2.878 -0.970 1.00 0.00 21 CYS A C 18
ATOM 8008 O O . CYS A 1 21 ? -1.039 3.536 -1.974 1.00 0.00 21 CYS A O 18
ATOM 8015 N N . VAL A 1 22 ? -0.830 3.093 0.204 1.00 0.00 22 VAL A N 18
ATOM 8016 C CA . VAL A 1 22 ? 0.158 4.105 0.447 1.00 0.00 22 VAL A CA 18
ATOM 8017 C C . VAL A 1 22 ? 1.548 3.489 0.378 1.00 0.00 22 VAL A C 18
ATOM 8018 O O . VAL A 1 22 ? 1.874 2.621 1.180 1.00 0.00 22 VAL A O 18
ATOM 8031 N N . PRO A 1 23 ? 2.374 3.908 -0.595 1.00 0.00 23 PRO A N 18
ATOM 8032 C CA . PRO A 1 23 ? 3.732 3.398 -0.747 1.00 0.00 23 PRO A CA 18
ATOM 8033 C C . PRO A 1 23 ? 4.604 3.779 0.457 1.00 0.00 23 PRO A C 18
ATOM 8034 O O . PRO A 1 23 ? 4.748 4.966 0.796 1.00 0.00 23 PRO A O 18
ATOM 8045 N N . ILE A 1 24 ? 5.153 2.778 1.106 1.00 0.00 24 ILE A N 18
ATOM 8046 C CA . ILE A 1 24 ? 5.934 2.983 2.312 1.00 0.00 24 ILE A CA 18
ATOM 8047 C C . ILE A 1 24 ? 7.417 2.842 2.019 1.00 0.00 24 ILE A C 18
ATOM 8048 O O . ILE A 1 24 ? 8.205 3.744 2.307 1.00 0.00 24 ILE A O 18
ATOM 8064 N N . VAL A 1 25 ? 7.796 1.719 1.437 1.00 0.00 25 VAL A N 18
ATOM 8065 C CA . VAL A 1 25 ? 9.195 1.494 1.114 1.00 0.00 25 VAL A CA 18
ATOM 8066 C C . VAL A 1 25 ? 9.510 2.238 -0.160 1.00 0.00 25 VAL A C 18
ATOM 8067 O O . VAL A 1 25 ? 10.380 3.112 -0.207 1.00 0.00 25 VAL A O 18
ATOM 8080 N N . THR A 1 26 ? 8.713 1.956 -1.135 1.00 0.00 26 THR A N 18
ATOM 8081 C CA . THR A 1 26 ? 8.814 2.454 -2.471 1.00 0.00 26 THR A CA 18
ATOM 8082 C C . THR A 1 26 ? 7.444 2.254 -3.058 1.00 0.00 26 THR A C 18
ATOM 8083 O O . THR A 1 26 ? 6.524 1.859 -2.327 1.00 0.00 26 THR A O 18
ATOM 8094 N N . ILE A 1 27 ? 7.294 2.430 -4.346 1.00 0.00 27 ILE A N 18
ATOM 8095 C CA . ILE A 1 27 ? 6.020 2.164 -5.004 1.00 0.00 27 ILE A CA 18
ATOM 8096 C C . ILE A 1 27 ? 5.817 0.655 -5.209 1.00 0.00 27 ILE A C 18
ATOM 8097 O O . ILE A 1 27 ? 4.893 0.237 -5.893 1.00 0.00 27 ILE A O 18
ATOM 8113 N N . PHE A 1 28 ? 6.688 -0.140 -4.605 1.00 0.00 28 PHE A N 18
ATOM 8114 C CA . PHE A 1 28 ? 6.651 -1.578 -4.738 1.00 0.00 28 PHE A CA 18
ATOM 8115 C C . PHE A 1 28 ? 6.137 -2.233 -3.466 1.00 0.00 28 PHE A C 18
ATOM 8116 O O . PHE A 1 28 ? 5.890 -3.435 -3.439 1.00 0.00 28 PHE A O 18
ATOM 8133 N N . TYR A 1 29 ? 5.985 -1.451 -2.405 1.00 0.00 29 TYR A N 18
ATOM 8134 C CA . TYR A 1 29 ? 5.536 -1.997 -1.135 1.00 0.00 29 TYR A CA 18
ATOM 8135 C C . TYR A 1 29 ? 4.916 -0.878 -0.309 1.00 0.00 29 TYR A C 18
ATOM 8136 O O . TYR A 1 29 ? 5.536 0.186 -0.122 1.00 0.00 29 TYR A O 18
ATOM 8154 N N . GLY A 1 30 ? 3.731 -1.100 0.198 1.00 0.00 30 GLY A N 18
ATOM 8155 C CA . GLY A 1 30 ? 3.082 -0.089 0.978 1.00 0.00 30 GLY A CA 18
ATOM 8156 C C . GLY A 1 30 ? 2.078 -0.660 1.937 1.00 0.00 30 GLY A C 18
ATOM 8157 O O . GLY A 1 30 ? 2.063 -1.880 2.174 1.00 0.00 30 GLY A O 18
ATOM 8161 N N . VAL A 1 31 ? 1.259 0.203 2.503 1.00 0.00 31 VAL A N 18
ATOM 8162 C CA . VAL A 1 31 ? 0.201 -0.196 3.412 1.00 0.00 31 VAL A CA 18
ATOM 8163 C C . VAL A 1 31 ? -1.091 0.500 3.028 1.00 0.00 31 VAL A C 18
ATOM 8164 O O . VAL A 1 31 ? -1.073 1.557 2.403 1.00 0.00 31 VAL A O 18
ATOM 8177 N N . CYS A 1 32 ? -2.175 -0.110 3.362 1.00 0.00 32 CYS A N 18
ATOM 8178 C CA . CYS A 1 32 ? -3.481 0.412 3.076 1.00 0.00 32 CYS A CA 18
ATOM 8179 C C . CYS A 1 32 ? -3.811 1.599 3.960 1.00 0.00 32 CYS A C 18
ATOM 8180 O O . CYS A 1 32 ? -3.556 1.566 5.169 1.00 0.00 32 CYS A O 18
ATOM 8187 N N . TYR A 1 33 ? -4.353 2.634 3.340 1.00 0.00 33 TYR A N 18
ATOM 8188 C CA . TYR A 1 33 ? -4.783 3.849 4.014 1.00 0.00 33 TYR A CA 18
ATOM 8189 C C . TYR A 1 33 ? -5.897 3.536 4.992 1.00 0.00 33 TYR A C 18
ATOM 8190 O O . TYR A 1 33 ? -6.968 3.046 4.549 1.00 0.00 33 TYR A O 18
ATOM 8209 N N . CYS A 1 1 ? -11.577 -7.104 2.179 1.00 0.00 1 CYS A N 19
ATOM 8210 C CA . CYS A 1 1 ? -10.714 -5.988 1.867 1.00 0.00 1 CYS A CA 19
ATOM 8211 C C . CYS A 1 1 ? -9.608 -5.898 2.903 1.00 0.00 1 CYS A C 19
ATOM 8212 O O . CYS A 1 1 ? -9.743 -6.435 4.009 1.00 0.00 1 CYS A O 19
ATOM 8221 N N . LEU A 1 2 ? -8.513 -5.254 2.548 1.00 0.00 2 LEU A N 19
ATOM 8222 C CA . LEU A 1 2 ? -7.399 -5.069 3.469 1.00 0.00 2 LEU A CA 19
ATOM 8223 C C . LEU A 1 2 ? -7.662 -3.841 4.349 1.00 0.00 2 LEU A C 19
ATOM 8224 O O . LEU A 1 2 ? -7.930 -2.751 3.829 1.00 0.00 2 LEU A O 19
ATOM 8240 N N . GLU A 1 3 ? -7.619 -4.022 5.663 1.00 0.00 3 GLU A N 19
ATOM 8241 C CA . GLU A 1 3 ? -7.891 -2.934 6.610 1.00 0.00 3 GLU A CA 19
ATOM 8242 C C . GLU A 1 3 ? -6.723 -1.942 6.643 1.00 0.00 3 GLU A C 19
ATOM 8243 O O . GLU A 1 3 ? -5.661 -2.202 6.052 1.00 0.00 3 GLU A O 19
ATOM 8255 N N . SER A 1 4 ? -6.920 -0.828 7.298 1.00 0.00 4 SER A N 19
ATOM 8256 C CA . SER A 1 4 ? -5.908 0.203 7.416 1.00 0.00 4 SER A CA 19
ATOM 8257 C C . SER A 1 4 ? -4.624 -0.356 8.058 1.00 0.00 4 SER A C 19
ATOM 8258 O O . SER A 1 4 ? -4.694 -1.101 9.050 1.00 0.00 4 SER A O 19
ATOM 8266 N N . GLY A 1 5 ? -3.480 -0.043 7.483 1.00 0.00 5 GLY A N 19
ATOM 8267 C CA . GLY A 1 5 ? -2.229 -0.491 8.041 1.00 0.00 5 GLY A CA 19
ATOM 8268 C C . GLY A 1 5 ? -1.750 -1.797 7.442 1.00 0.00 5 GLY A C 19
ATOM 8269 O O . GLY A 1 5 ? -0.574 -2.137 7.565 1.00 0.00 5 GLY A O 19
ATOM 8273 N N . THR A 1 6 ? -2.649 -2.518 6.785 1.00 0.00 6 THR A N 19
ATOM 8274 C CA . THR A 1 6 ? -2.308 -3.784 6.167 1.00 0.00 6 THR A CA 19
ATOM 8275 C C . THR A 1 6 ? -1.407 -3.517 4.981 1.00 0.00 6 THR A C 19
ATOM 8276 O O . THR A 1 6 ? -1.515 -2.484 4.347 1.00 0.00 6 THR A O 19
ATOM 8287 N N . SER A 1 7 ? -0.562 -4.434 4.701 1.00 0.00 7 SER A N 19
ATOM 8288 C CA . SER A 1 7 ? 0.385 -4.305 3.635 1.00 0.00 7 SER A CA 19
ATOM 8289 C C . SER A 1 7 ? -0.325 -4.435 2.282 1.00 0.00 7 SER A C 19
ATOM 8290 O O . SER A 1 7 ? -1.285 -5.204 2.142 1.00 0.00 7 SER A O 19
ATOM 8298 N N . CYS A 1 8 ? 0.113 -3.670 1.328 1.00 0.00 8 CYS A N 19
ATOM 8299 C CA . CYS A 1 8 ? -0.397 -3.726 -0.012 1.00 0.00 8 CYS A CA 19
ATOM 8300 C C . CYS A 1 8 ? 0.721 -3.466 -0.974 1.00 0.00 8 CYS A C 19
ATOM 8301 O O . CYS A 1 8 ? 1.823 -3.032 -0.582 1.00 0.00 8 CYS A O 19
ATOM 8308 N N . ILE A 1 9 ? 0.473 -3.739 -2.202 1.00 0.00 9 ILE A N 19
ATOM 8309 C CA . ILE A 1 9 ? 1.453 -3.538 -3.219 1.00 0.00 9 ILE A CA 19
ATOM 8310 C C . ILE A 1 9 ? 0.919 -2.530 -4.232 1.00 0.00 9 ILE A C 19
ATOM 8311 O O . ILE A 1 9 ? -0.071 -2.803 -4.931 1.00 0.00 9 ILE A O 19
ATOM 8327 N N . PRO A 1 10 ? 1.511 -1.334 -4.285 1.00 0.00 10 PRO A N 19
ATOM 8328 C CA . PRO A 1 10 ? 1.140 -0.324 -5.265 1.00 0.00 10 PRO A CA 19
ATOM 8329 C C . PRO A 1 10 ? 1.451 -0.838 -6.675 1.00 0.00 10 PRO A C 19
ATOM 8330 O O . PRO A 1 10 ? 2.604 -1.118 -7.007 1.00 0.00 10 PRO A O 19
ATOM 8341 N N . GLY A 1 11 ? 0.435 -0.989 -7.479 1.00 0.00 11 GLY A N 19
ATOM 8342 C CA . GLY A 1 11 ? 0.621 -1.528 -8.805 1.00 0.00 11 GLY A CA 19
ATOM 8343 C C . GLY A 1 11 ? -0.027 -2.880 -8.928 1.00 0.00 11 GLY A C 19
ATOM 8344 O O . GLY A 1 11 ? -0.310 -3.356 -10.029 1.00 0.00 11 GLY A O 19
ATOM 8348 N N . ALA A 1 12 ? -0.281 -3.492 -7.804 1.00 0.00 12 ALA A N 19
ATOM 8349 C CA . ALA A 1 12 ? -0.973 -4.749 -7.769 1.00 0.00 12 ALA A CA 19
ATOM 8350 C C . ALA A 1 12 ? -2.378 -4.501 -7.252 1.00 0.00 12 ALA A C 19
ATOM 8351 O O . ALA A 1 12 ? -2.763 -3.329 -7.054 1.00 0.00 12 ALA A O 19
ATOM 8358 N N . GLN A 1 13 ? -3.140 -5.544 -7.026 1.00 0.00 13 GLN A N 19
ATOM 8359 C CA . GLN A 1 13 ? -4.488 -5.410 -6.563 1.00 0.00 13 GLN A CA 19
ATOM 8360 C C . GLN A 1 13 ? -4.545 -5.024 -5.093 1.00 0.00 13 GLN A C 19
ATOM 8361 O O . GLN A 1 13 ? -4.512 -5.871 -4.180 1.00 0.00 13 GLN A O 19
ATOM 8375 N N . HIS A 1 14 ? -4.570 -3.745 -4.875 1.00 0.00 14 HIS A N 19
ATOM 8376 C CA . HIS A 1 14 ? -4.668 -3.178 -3.562 1.00 0.00 14 HIS A CA 19
ATOM 8377 C C . HIS A 1 14 ? -6.131 -3.064 -3.175 1.00 0.00 14 HIS A C 19
ATOM 8378 O O . HIS A 1 14 ? -6.793 -2.043 -3.360 1.00 0.00 14 HIS A O 19
ATOM 8393 N N . ASN A 1 15 ? -6.611 -4.159 -2.666 1.00 0.00 15 ASN A N 19
ATOM 8394 C CA . ASN A 1 15 ? -8.004 -4.409 -2.298 1.00 0.00 15 ASN A CA 19
ATOM 8395 C C . ASN A 1 15 ? -8.386 -3.778 -0.955 1.00 0.00 15 ASN A C 19
ATOM 8396 O O . ASN A 1 15 ? -9.347 -4.203 -0.316 1.00 0.00 15 ASN A O 19
ATOM 8407 N N . CYS A 1 16 ? -7.594 -2.812 -0.506 1.00 0.00 16 CYS A N 19
ATOM 8408 C CA . CYS A 1 16 ? -7.787 -2.126 0.768 1.00 0.00 16 CYS A CA 19
ATOM 8409 C C . CYS A 1 16 ? -9.233 -1.631 0.911 1.00 0.00 16 CYS A C 19
ATOM 8410 O O . CYS A 1 16 ? -9.874 -1.279 -0.076 1.00 0.00 16 CYS A O 19
ATOM 8417 N N . CYS A 1 17 ? -9.739 -1.620 2.122 1.00 0.00 17 CYS A N 19
ATOM 8418 C CA . CYS A 1 17 ? -11.103 -1.177 2.388 1.00 0.00 17 CYS A CA 19
ATOM 8419 C C . CYS A 1 17 ? -11.273 0.289 1.995 1.00 0.00 17 CYS A C 19
ATOM 8420 O O . CYS A 1 17 ? -12.292 0.681 1.434 1.00 0.00 17 CYS A O 19
ATOM 8427 N N . SER A 1 18 ? -10.237 1.075 2.241 1.00 0.00 18 SER A N 19
ATOM 8428 C CA . SER A 1 18 ? -10.201 2.460 1.852 1.00 0.00 18 SER A CA 19
ATOM 8429 C C . SER A 1 18 ? -9.817 2.580 0.374 1.00 0.00 18 SER A C 19
ATOM 8430 O O . SER A 1 18 ? -9.994 3.621 -0.243 1.00 0.00 18 SER A O 19
ATOM 8438 N N . GLY A 1 19 ? -9.263 1.494 -0.159 1.00 0.00 19 GLY A N 19
ATOM 8439 C CA . GLY A 1 19 ? -8.827 1.411 -1.546 1.00 0.00 19 GLY A CA 19
ATOM 8440 C C . GLY A 1 19 ? -7.444 1.989 -1.764 1.00 0.00 19 GLY A C 19
ATOM 8441 O O . GLY A 1 19 ? -6.737 1.598 -2.693 1.00 0.00 19 GLY A O 19
ATOM 8445 N N . VAL A 1 20 ? -7.038 2.839 -0.862 1.00 0.00 20 VAL A N 19
ATOM 8446 C CA . VAL A 1 20 ? -5.810 3.586 -0.984 1.00 0.00 20 VAL A CA 19
ATOM 8447 C C . VAL A 1 20 ? -4.644 2.800 -0.421 1.00 0.00 20 VAL A C 19
ATOM 8448 O O . VAL A 1 20 ? -4.653 2.393 0.748 1.00 0.00 20 VAL A O 19
ATOM 8461 N N . CYS A 1 21 ? -3.681 2.569 -1.250 1.00 0.00 21 CYS A N 19
ATOM 8462 C CA . CYS A 1 21 ? -2.471 1.928 -0.869 1.00 0.00 21 CYS A CA 19
ATOM 8463 C C . CYS A 1 21 ? -1.411 3.002 -0.786 1.00 0.00 21 CYS A C 19
ATOM 8464 O O . CYS A 1 21 ? -1.153 3.694 -1.772 1.00 0.00 21 CYS A O 19
ATOM 8471 N N . VAL A 1 22 ? -0.860 3.193 0.379 1.00 0.00 22 VAL A N 19
ATOM 8472 C CA . VAL A 1 22 ? 0.143 4.205 0.588 1.00 0.00 22 VAL A CA 19
ATOM 8473 C C . VAL A 1 22 ? 1.531 3.567 0.518 1.00 0.00 22 VAL A C 19
ATOM 8474 O O . VAL A 1 22 ? 1.901 2.798 1.411 1.00 0.00 22 VAL A O 19
ATOM 8487 N N . PRO A 1 23 ? 2.298 3.842 -0.559 1.00 0.00 23 PRO A N 19
ATOM 8488 C CA . PRO A 1 23 ? 3.644 3.296 -0.735 1.00 0.00 23 PRO A CA 19
ATOM 8489 C C . PRO A 1 23 ? 4.586 3.775 0.372 1.00 0.00 23 PRO A C 19
ATOM 8490 O O . PRO A 1 23 ? 4.742 4.974 0.599 1.00 0.00 23 PRO A O 19
ATOM 8501 N N . ILE A 1 24 ? 5.191 2.843 1.059 1.00 0.00 24 ILE A N 19
ATOM 8502 C CA . ILE A 1 24 ? 6.037 3.165 2.186 1.00 0.00 24 ILE A CA 19
ATOM 8503 C C . ILE A 1 24 ? 7.494 3.161 1.765 1.00 0.00 24 ILE A C 19
ATOM 8504 O O . ILE A 1 24 ? 8.167 4.193 1.802 1.00 0.00 24 ILE A O 19
ATOM 8520 N N . VAL A 1 25 ? 7.970 2.007 1.343 1.00 0.00 25 VAL A N 19
ATOM 8521 C CA . VAL A 1 25 ? 9.360 1.859 0.954 1.00 0.00 25 VAL A CA 19
ATOM 8522 C C . VAL A 1 25 ? 9.567 2.509 -0.394 1.00 0.00 25 VAL A C 19
ATOM 8523 O O . VAL A 1 25 ? 10.390 3.402 -0.555 1.00 0.00 25 VAL A O 19
ATOM 8536 N N . THR A 1 26 ? 8.755 2.104 -1.315 1.00 0.00 26 THR A N 19
ATOM 8537 C CA . THR A 1 26 ? 8.779 2.541 -2.681 1.00 0.00 26 THR A CA 19
ATOM 8538 C C . THR A 1 26 ? 7.441 2.172 -3.248 1.00 0.00 26 THR A C 19
ATOM 8539 O O . THR A 1 26 ? 6.557 1.720 -2.498 1.00 0.00 26 THR A O 19
ATOM 8550 N N . ILE A 1 27 ? 7.295 2.262 -4.548 1.00 0.00 27 ILE A N 19
ATOM 8551 C CA . ILE A 1 27 ? 6.070 1.851 -5.216 1.00 0.00 27 ILE A CA 19
ATOM 8552 C C . ILE A 1 27 ? 5.940 0.315 -5.227 1.00 0.00 27 ILE A C 19
ATOM 8553 O O . ILE A 1 27 ? 5.003 -0.229 -5.773 1.00 0.00 27 ILE A O 19
ATOM 8569 N N . PHE A 1 28 ? 6.896 -0.365 -4.625 1.00 0.00 28 PHE A N 19
ATOM 8570 C CA . PHE A 1 28 ? 6.887 -1.806 -4.578 1.00 0.00 28 PHE A CA 19
ATOM 8571 C C . PHE A 1 28 ? 6.329 -2.309 -3.260 1.00 0.00 28 PHE A C 19
ATOM 8572 O O . PHE A 1 28 ? 6.068 -3.505 -3.114 1.00 0.00 28 PHE A O 19
ATOM 8589 N N . TYR A 1 29 ? 6.145 -1.419 -2.298 1.00 0.00 29 TYR A N 19
ATOM 8590 C CA . TYR A 1 29 ? 5.629 -1.838 -1.003 1.00 0.00 29 TYR A CA 19
ATOM 8591 C C . TYR A 1 29 ? 4.895 -0.700 -0.331 1.00 0.00 29 TYR A C 19
ATOM 8592 O O . TYR A 1 29 ? 5.440 0.399 -0.195 1.00 0.00 29 TYR A O 19
ATOM 8610 N N . GLY A 1 30 ? 3.699 -0.962 0.123 1.00 0.00 30 GLY A N 19
ATOM 8611 C CA . GLY A 1 30 ? 2.936 0.038 0.795 1.00 0.00 30 GLY A CA 19
ATOM 8612 C C . GLY A 1 30 ? 2.009 -0.561 1.811 1.00 0.00 30 GLY A C 19
ATOM 8613 O O . GLY A 1 30 ? 2.022 -1.780 2.021 1.00 0.00 30 GLY A O 19
ATOM 8617 N N . VAL A 1 31 ? 1.240 0.275 2.468 1.00 0.00 31 VAL A N 19
ATOM 8618 C CA . VAL A 1 31 ? 0.240 -0.171 3.413 1.00 0.00 31 VAL A CA 19
ATOM 8619 C C . VAL A 1 31 ? -1.056 0.584 3.152 1.00 0.00 31 VAL A C 19
ATOM 8620 O O . VAL A 1 31 ? -1.034 1.729 2.683 1.00 0.00 31 VAL A O 19
ATOM 8633 N N . CYS A 1 32 ? -2.149 -0.057 3.414 1.00 0.00 32 CYS A N 19
ATOM 8634 C CA . CYS A 1 32 ? -3.453 0.503 3.186 1.00 0.00 32 CYS A CA 19
ATOM 8635 C C . CYS A 1 32 ? -3.717 1.652 4.128 1.00 0.00 32 CYS A C 19
ATOM 8636 O O . CYS A 1 32 ? -3.343 1.599 5.304 1.00 0.00 32 CYS A O 19
ATOM 8643 N N . TYR A 1 33 ? -4.316 2.686 3.592 1.00 0.00 33 TYR A N 19
ATOM 8644 C CA . TYR A 1 33 ? -4.694 3.867 4.336 1.00 0.00 33 TYR A CA 19
ATOM 8645 C C . TYR A 1 33 ? -5.696 3.501 5.418 1.00 0.00 33 TYR A C 19
ATOM 8646 O O . TYR A 1 33 ? -5.384 3.667 6.613 1.00 0.00 33 TYR A O 19
ATOM 8665 N N . CYS A 1 1 ? -11.338 -7.001 3.004 1.00 0.00 1 CYS A N 20
ATOM 8666 C CA . CYS A 1 1 ? -10.499 -5.942 2.472 1.00 0.00 1 CYS A CA 20
ATOM 8667 C C . CYS A 1 1 ? -9.302 -5.760 3.369 1.00 0.00 1 CYS A C 20
ATOM 8668 O O . CYS A 1 1 ? -9.363 -6.088 4.562 1.00 0.00 1 CYS A O 20
ATOM 8677 N N . LEU A 1 2 ? -8.212 -5.270 2.813 1.00 0.00 2 LEU A N 20
ATOM 8678 C CA . LEU A 1 2 ? -7.016 -5.025 3.588 1.00 0.00 2 LEU A CA 20
ATOM 8679 C C . LEU A 1 2 ? -7.251 -3.784 4.440 1.00 0.00 2 LEU A C 20
ATOM 8680 O O . LEU A 1 2 ? -7.648 -2.725 3.919 1.00 0.00 2 LEU A O 20
ATOM 8696 N N . GLU A 1 3 ? -7.027 -3.911 5.719 1.00 0.00 3 GLU A N 20
ATOM 8697 C CA . GLU A 1 3 ? -7.345 -2.856 6.660 1.00 0.00 3 GLU A CA 20
ATOM 8698 C C . GLU A 1 3 ? -6.272 -1.781 6.653 1.00 0.00 3 GLU A C 20
ATOM 8699 O O . GLU A 1 3 ? -5.216 -1.938 6.028 1.00 0.00 3 GLU A O 20
ATOM 8711 N N . SER A 1 4 ? -6.561 -0.688 7.308 1.00 0.00 4 SER A N 20
ATOM 8712 C CA . SER A 1 4 ? -5.630 0.389 7.465 1.00 0.00 4 SER A CA 20
ATOM 8713 C C . SER A 1 4 ? -4.370 -0.114 8.183 1.00 0.00 4 SER A C 20
ATOM 8714 O O . SER A 1 4 ? -4.428 -0.486 9.359 1.00 0.00 4 SER A O 20
ATOM 8722 N N . GLY A 1 5 ? -3.272 -0.169 7.469 1.00 0.00 5 GLY A N 20
ATOM 8723 C CA . GLY A 1 5 ? -2.058 -0.662 8.047 1.00 0.00 5 GLY A CA 20
ATOM 8724 C C . GLY A 1 5 ? -1.601 -1.975 7.441 1.00 0.00 5 GLY A C 20
ATOM 8725 O O . GLY A 1 5 ? -0.443 -2.362 7.616 1.00 0.00 5 GLY A O 20
ATOM 8729 N N . THR A 1 6 ? -2.480 -2.673 6.726 1.00 0.00 6 THR A N 20
ATOM 8730 C CA . THR A 1 6 ? -2.077 -3.913 6.084 1.00 0.00 6 THR A CA 20
ATOM 8731 C C . THR A 1 6 ? -1.239 -3.554 4.872 1.00 0.00 6 THR A C 20
ATOM 8732 O O . THR A 1 6 ? -1.455 -2.502 4.268 1.00 0.00 6 THR A O 20
ATOM 8743 N N . SER A 1 7 ? -0.324 -4.389 4.517 1.00 0.00 7 SER A N 20
ATOM 8744 C CA . SER A 1 7 ? 0.543 -4.095 3.432 1.00 0.00 7 SER A CA 20
ATOM 8745 C C . SER A 1 7 ? -0.095 -4.453 2.109 1.00 0.00 7 SER A C 20
ATOM 8746 O O . SER A 1 7 ? -0.651 -5.543 1.933 1.00 0.00 7 SER A O 20
ATOM 8754 N N . CYS A 1 8 ? -0.012 -3.541 1.210 1.00 0.00 8 CYS A N 20
ATOM 8755 C CA . CYS A 1 8 ? -0.498 -3.698 -0.113 1.00 0.00 8 CYS A CA 20
ATOM 8756 C C . CYS A 1 8 ? 0.639 -3.459 -1.054 1.00 0.00 8 CYS A C 20
ATOM 8757 O O . CYS A 1 8 ? 1.744 -3.032 -0.634 1.00 0.00 8 CYS A O 20
ATOM 8764 N N . ILE A 1 9 ? 0.412 -3.732 -2.288 1.00 0.00 9 ILE A N 20
ATOM 8765 C CA . ILE A 1 9 ? 1.414 -3.543 -3.278 1.00 0.00 9 ILE A CA 20
ATOM 8766 C C . ILE A 1 9 ? 0.958 -2.460 -4.249 1.00 0.00 9 ILE A C 20
ATOM 8767 O O . ILE A 1 9 ? -0.026 -2.643 -4.989 1.00 0.00 9 ILE A O 20
ATOM 8783 N N . PRO A 1 10 ? 1.605 -1.287 -4.205 1.00 0.00 10 PRO A N 20
ATOM 8784 C CA . PRO A 1 10 ? 1.304 -0.183 -5.117 1.00 0.00 10 PRO A CA 20
ATOM 8785 C C . PRO A 1 10 ? 1.527 -0.610 -6.572 1.00 0.00 10 PRO A C 20
ATOM 8786 O O . PRO A 1 10 ? 2.585 -1.141 -6.926 1.00 0.00 10 PRO A O 20
ATOM 8797 N N . GLY A 1 11 ? 0.522 -0.430 -7.395 1.00 0.00 11 GLY A N 20
ATOM 8798 C CA . GLY A 1 11 ? 0.628 -0.835 -8.777 1.00 0.00 11 GLY A CA 20
ATOM 8799 C C . GLY A 1 11 ? -0.079 -2.148 -9.039 1.00 0.00 11 GLY A C 20
ATOM 8800 O O . GLY A 1 11 ? -0.397 -2.484 -10.192 1.00 0.00 11 GLY A O 20
ATOM 8804 N N . ALA A 1 12 ? -0.338 -2.882 -7.983 1.00 0.00 12 ALA A N 20
ATOM 8805 C CA . ALA A 1 12 ? -1.021 -4.154 -8.069 1.00 0.00 12 ALA A CA 20
ATOM 8806 C C . ALA A 1 12 ? -2.458 -3.978 -7.602 1.00 0.00 12 ALA A C 20
ATOM 8807 O O . ALA A 1 12 ? -2.889 -2.854 -7.345 1.00 0.00 12 ALA A O 20
ATOM 8814 N N . GLN A 1 13 ? -3.198 -5.065 -7.494 1.00 0.00 13 GLN A N 20
ATOM 8815 C CA . GLN A 1 13 ? -4.561 -5.007 -7.033 1.00 0.00 13 GLN A CA 20
ATOM 8816 C C . GLN A 1 13 ? -4.594 -4.811 -5.527 1.00 0.00 13 GLN A C 20
ATOM 8817 O O . GLN A 1 13 ? -4.344 -5.733 -4.750 1.00 0.00 13 GLN A O 20
ATOM 8831 N N . HIS A 1 14 ? -4.865 -3.609 -5.131 1.00 0.00 14 HIS A N 20
ATOM 8832 C CA . HIS A 1 14 ? -4.873 -3.220 -3.743 1.00 0.00 14 HIS A CA 20
ATOM 8833 C C . HIS A 1 14 ? -6.292 -3.137 -3.192 1.00 0.00 14 HIS A C 20
ATOM 8834 O O . HIS A 1 14 ? -6.943 -2.099 -3.221 1.00 0.00 14 HIS A O 20
ATOM 8849 N N . ASN A 1 15 ? -6.731 -4.269 -2.674 1.00 0.00 15 ASN A N 20
ATOM 8850 C CA . ASN A 1 15 ? -8.093 -4.527 -2.162 1.00 0.00 15 ASN A CA 20
ATOM 8851 C C . ASN A 1 15 ? -8.387 -3.873 -0.807 1.00 0.00 15 ASN A C 20
ATOM 8852 O O . ASN A 1 15 ? -9.299 -4.300 -0.090 1.00 0.00 15 ASN A O 20
ATOM 8863 N N . CYS A 1 16 ? -7.584 -2.891 -0.443 1.00 0.00 16 CYS A N 20
ATOM 8864 C CA . CYS A 1 16 ? -7.715 -2.135 0.801 1.00 0.00 16 CYS A CA 20
ATOM 8865 C C . CYS A 1 16 ? -9.172 -1.667 1.019 1.00 0.00 16 CYS A C 20
ATOM 8866 O O . CYS A 1 16 ? -9.902 -1.422 0.057 1.00 0.00 16 CYS A O 20
ATOM 8873 N N . CYS A 1 17 ? -9.573 -1.564 2.266 1.00 0.00 17 CYS A N 20
ATOM 8874 C CA . CYS A 1 17 ? -10.930 -1.140 2.646 1.00 0.00 17 CYS A CA 20
ATOM 8875 C C . CYS A 1 17 ? -11.253 0.276 2.147 1.00 0.00 17 CYS A C 20
ATOM 8876 O O . CYS A 1 17 ? -12.395 0.581 1.794 1.00 0.00 17 CYS A O 20
ATOM 8883 N N . SER A 1 18 ? -10.255 1.135 2.124 1.00 0.00 18 SER A N 20
ATOM 8884 C CA . SER A 1 18 ? -10.408 2.463 1.567 1.00 0.00 18 SER A CA 20
ATOM 8885 C C . SER A 1 18 ? -10.152 2.395 0.070 1.00 0.00 18 SER A C 20
ATOM 8886 O O . SER A 1 18 ? -10.598 3.233 -0.715 1.00 0.00 18 SER A O 20
ATOM 8894 N N . GLY A 1 19 ? -9.424 1.372 -0.305 1.00 0.00 19 GLY A N 20
ATOM 8895 C CA . GLY A 1 19 ? -9.021 1.164 -1.663 1.00 0.00 19 GLY A CA 20
ATOM 8896 C C . GLY A 1 19 ? -7.684 1.800 -1.923 1.00 0.00 19 GLY A C 20
ATOM 8897 O O . GLY A 1 19 ? -7.008 1.465 -2.880 1.00 0.00 19 GLY A O 20
ATOM 8901 N N . VAL A 1 20 ? -7.275 2.662 -1.024 1.00 0.00 20 VAL A N 20
ATOM 8902 C CA . VAL A 1 20 ? -6.070 3.430 -1.194 1.00 0.00 20 VAL A CA 20
ATOM 8903 C C . VAL A 1 20 ? -4.878 2.689 -0.609 1.00 0.00 20 VAL A C 20
ATOM 8904 O O . VAL A 1 20 ? -4.910 2.236 0.544 1.00 0.00 20 VAL A O 20
ATOM 8917 N N . CYS A 1 21 ? -3.870 2.538 -1.416 1.00 0.00 21 CYS A N 20
ATOM 8918 C CA . CYS A 1 21 ? -2.639 1.926 -1.026 1.00 0.00 21 CYS A CA 20
ATOM 8919 C C . CYS A 1 21 ? -1.581 3.003 -1.011 1.00 0.00 21 CYS A C 20
ATOM 8920 O O . CYS A 1 21 ? -1.363 3.678 -2.023 1.00 0.00 21 CYS A O 20
ATOM 8927 N N . VAL A 1 22 ? -0.975 3.203 0.124 1.00 0.00 22 VAL A N 20
ATOM 8928 C CA . VAL A 1 22 ? 0.019 4.229 0.282 1.00 0.00 22 VAL A CA 20
ATOM 8929 C C . VAL A 1 22 ? 1.405 3.597 0.237 1.00 0.00 22 VAL A C 20
ATOM 8930 O O . VAL A 1 22 ? 1.751 2.810 1.126 1.00 0.00 22 VAL A O 20
ATOM 8943 N N . PRO A 1 23 ? 2.200 3.894 -0.802 1.00 0.00 23 PRO A N 20
ATOM 8944 C CA . PRO A 1 23 ? 3.559 3.380 -0.918 1.00 0.00 23 PRO A CA 20
ATOM 8945 C C . PRO A 1 23 ? 4.427 3.904 0.221 1.00 0.00 23 PRO A C 20
ATOM 8946 O O . PRO A 1 23 ? 4.592 5.115 0.389 1.00 0.00 23 PRO A O 20
ATOM 8957 N N . ILE A 1 24 ? 4.952 3.006 1.014 1.00 0.00 24 ILE A N 20
ATOM 8958 C CA . ILE A 1 24 ? 5.722 3.394 2.176 1.00 0.00 24 ILE A CA 20
ATOM 8959 C C . ILE A 1 24 ? 7.193 3.305 1.874 1.00 0.00 24 ILE A C 20
ATOM 8960 O O . ILE A 1 24 ? 7.910 4.299 1.924 1.00 0.00 24 ILE A O 20
ATOM 8976 N N . VAL A 1 25 ? 7.634 2.126 1.520 1.00 0.00 25 VAL A N 20
ATOM 8977 C CA . VAL A 1 25 ? 9.033 1.911 1.265 1.00 0.00 25 VAL A CA 20
ATOM 8978 C C . VAL A 1 25 ? 9.359 2.368 -0.135 1.00 0.00 25 VAL A C 20
ATOM 8979 O O . VAL A 1 25 ? 10.226 3.206 -0.346 1.00 0.00 25 VAL A O 20
ATOM 8992 N N . THR A 1 26 ? 8.606 1.868 -1.057 1.00 0.00 26 THR A N 20
ATOM 8993 C CA . THR A 1 26 ? 8.785 2.089 -2.466 1.00 0.00 26 THR A CA 20
ATOM 8994 C C . THR A 1 26 ? 7.454 1.780 -3.096 1.00 0.00 26 THR A C 20
ATOM 8995 O O . THR A 1 26 ? 6.458 1.612 -2.378 1.00 0.00 26 THR A O 20
ATOM 9006 N N . ILE A 1 27 ? 7.422 1.634 -4.402 1.00 0.00 27 ILE A N 20
ATOM 9007 C CA . ILE A 1 27 ? 6.222 1.170 -5.064 1.00 0.00 27 ILE A CA 20
ATOM 9008 C C . ILE A 1 27 ? 6.115 -0.354 -4.900 1.00 0.00 27 ILE A C 20
ATOM 9009 O O . ILE A 1 27 ? 5.175 -0.974 -5.352 1.00 0.00 27 ILE A O 20
ATOM 9025 N N . PHE A 1 28 ? 7.094 -0.943 -4.248 1.00 0.00 28 PHE A N 20
ATOM 9026 C CA . PHE A 1 28 ? 7.132 -2.367 -4.065 1.00 0.00 28 PHE A CA 20
ATOM 9027 C C . PHE A 1 28 ? 6.491 -2.758 -2.753 1.00 0.00 28 PHE A C 20
ATOM 9028 O O . PHE A 1 28 ? 6.232 -3.933 -2.519 1.00 0.00 28 PHE A O 20
ATOM 9045 N N . TYR A 1 29 ? 6.236 -1.784 -1.892 1.00 0.00 29 TYR A N 20
ATOM 9046 C CA . TYR A 1 29 ? 5.656 -2.087 -0.603 1.00 0.00 29 TYR A CA 20
ATOM 9047 C C . TYR A 1 29 ? 4.942 -0.854 -0.059 1.00 0.00 29 TYR A C 20
ATOM 9048 O O . TYR A 1 29 ? 5.530 0.244 0.024 1.00 0.00 29 TYR A O 20
ATOM 9066 N N . GLY A 1 30 ? 3.721 -1.031 0.337 1.00 0.00 30 GLY A N 20
ATOM 9067 C CA . GLY A 1 30 ? 2.964 0.036 0.901 1.00 0.00 30 GLY A CA 20
ATOM 9068 C C . GLY A 1 30 ? 1.979 -0.493 1.886 1.00 0.00 30 GLY A C 20
ATOM 9069 O O . GLY A 1 30 ? 1.959 -1.707 2.143 1.00 0.00 30 GLY A O 20
ATOM 9073 N N . VAL A 1 31 ? 1.183 0.378 2.455 1.00 0.00 31 VAL A N 20
ATOM 9074 C CA . VAL A 1 31 ? 0.160 -0.023 3.394 1.00 0.00 31 VAL A CA 20
ATOM 9075 C C . VAL A 1 31 ? -1.156 0.625 3.028 1.00 0.00 31 VAL A C 20
ATOM 9076 O O . VAL A 1 31 ? -1.190 1.701 2.421 1.00 0.00 31 VAL A O 20
ATOM 9089 N N . CYS A 1 32 ? -2.205 -0.043 3.347 1.00 0.00 32 CYS A N 20
ATOM 9090 C CA . CYS A 1 32 ? -3.531 0.426 3.085 1.00 0.00 32 CYS A CA 20
ATOM 9091 C C . CYS A 1 32 ? -3.912 1.577 3.995 1.00 0.00 32 CYS A C 20
ATOM 9092 O O . CYS A 1 32 ? -3.603 1.573 5.198 1.00 0.00 32 CYS A O 20
ATOM 9099 N N . TYR A 1 33 ? -4.554 2.546 3.407 1.00 0.00 33 TYR A N 20
ATOM 9100 C CA . TYR A 1 33 ? -4.998 3.753 4.062 1.00 0.00 33 TYR A CA 20
ATOM 9101 C C . TYR A 1 33 ? -6.190 3.440 4.964 1.00 0.00 33 TYR A C 20
ATOM 9102 O O . TYR A 1 33 ? -6.183 3.820 6.136 1.00 0.00 33 TYR A O 20
#

Radius of gyration: 7.61 Å; Cα contacts (8 Å, |Δi|>4): 86; chains: 1; bounding box: 20×10×17 Å

Secondary structure (DSSP, 8-state):
-BPTT-EE-TTS---BSSS-EEEEEETTEEEE-

Foldseek 3Di:
DFEFFGKDAQPDQGPYPVSDWADDPHSGITGHD